Protein AF-0000000072268038 (afdb_homodimer)

Solvent-accessible surface area (backbone atoms only — not comparable to full-atom values): 24350 Å² total; per-residue (Å²): 130,78,79,64,63,62,56,54,55,53,50,46,51,49,49,48,48,49,48,49,53,49,50,52,50,50,51,54,56,66,62,45,75,73,76,74,50,75,68,49,35,64,38,84,33,97,52,86,45,36,28,51,52,56,61,57,46,37,66,38,76,88,52,93,61,96,41,70,36,80,33,44,81,38,61,42,80,45,69,61,72,48,34,34,32,42,36,16,17,39,28,92,62,46,36,61,52,49,53,52,49,59,70,68,40,91,56,75,46,47,32,39,36,43,31,18,46,9,55,41,53,72,38,25,50,50,41,8,51,54,38,37,73,60,60,11,26,20,34,28,44,61,48,26,37,25,19,47,32,28,49,43,39,38,38,15,20,75,42,17,42,68,38,83,65,30,43,39,27,27,23,31,83,82,82,65,72,57,72,80,44,56,21,58,59,45,44,52,50,51,34,37,52,50,20,52,48,44,52,48,31,53,73,54,62,27,46,61,66,58,51,36,55,10,27,63,22,55,65,63,32,27,35,49,55,50,74,68,55,30,45,73,31,43,55,28,46,81,79,127,132,77,79,65,63,64,56,54,57,52,50,47,52,50,50,49,48,50,48,49,52,49,50,51,50,49,50,54,57,67,63,44,76,73,76,76,50,75,67,46,35,66,39,84,33,97,51,84,44,34,27,50,53,57,61,58,47,36,66,37,75,89,51,92,59,96,41,70,36,81,33,44,81,38,60,42,79,46,71,61,72,45,33,34,32,44,36,17,17,41,28,90,62,44,35,60,52,49,52,51,48,60,69,69,41,91,55,74,47,49,32,40,36,42,32,19,46,10,56,42,54,71,37,26,51,51,38,7,51,52,38,37,73,60,62,11,28,19,34,27,44,60,50,27,37,26,20,48,32,26,49,42,40,38,40,16,20,75,42,16,44,68,39,83,64,29,43,39,26,27,24,31,81,82,76,68,73,56,71,79,44,56,20,58,59,44,44,52,50,51,34,38,52,51,22,53,50,45,51,49,30,53,74,53,63,27,46,62,67,58,52,35,55,9,26,65,22,55,64,64,30,28,36,49,54,49,72,68,54,30,45,73,32,43,53,30,46,80,78,126

Secondary structure (DSSP, 8-state):
-GGGSHHHHHHHHHHHHHHHHHHHHHHHHHTS--PPPTTGGGS--SSTTEEE--TTEEE-TTSSSS-EEEPPSSPEEE--TTEEEEEEEE-TTHHHHHHHHHHH-SS--SEEEEEEEEE-HHHHHHHHHHHHHHT-EEEE-TT-EEETTHHHHHTT-SSEEE-TT-EEEE--------TTS-HHHHHHHHHHHHHHHHHHHHHHT--THHHHHHHTS-TTEEEEP-HHHHHHTTSS----/-GGGSHHHHHHHHHHHHHHHHHHHHHHHHHTS--PPPTTGGGS--SSTTEEE--TTEEE-TTSSSS-EEEPPSS-EEE--TTEEEEEEEE-TTHHHHHHHHHHH-SS--SEEEEEEEEE-HHHHHHHHHHHHHHT-EEEE-TT-EEETTHHHHHTT-SSEEE-TT-EEEE--------TTS-HHHHHHHHHHHHHHHHHHHHHHT--THHHHHHHTS-TTEEEEP-HHHHHHTTSS----

Foldseek 3Di:
DPVPPVVVVVVVVVVVVVVVVVVVVVVVVVPPPPDDDPVQQVDCDPPNQKGFQDQQWFADPPDDDRDIDGFACDWDWDDDAQEIETTHEHDPCNLVVVVVVCVPDPHQHQEYEYAGSYYDQVSLLSLLCVLLVSLHAYEFEARGEQHANSLSNQLSHPAHYYDVNYWYWAAEDDPDCPVPDDPVVVVVVSVVSLVVVQVSCVVSVFASCSVVRHHVHHPRMIGIDDPVRCVVRVSHDDDD/DPPPPVVPVVVVVVVVVVVVVVVVVVVVVVPPPPDDDPVQQVDCDPPNQKGFQDQQWFADPPDDDRDIDGFACDWDWDDDAQEIETTHEHDPCNLVVVVVVCVPDPHQHQEYEYAGSYYDQVSLLSLLCVLLVSQHAYEFEARGEQHANSLSNQLSHPAHYYDVNYWYWAAEDDPDCPVPDDPVVVVVVSVVSLVVVQVSCVVSVFASCSVVRHHVHHPRMIGIDDPVRCVVRVSHDDDD

Organism: Cereibacter sphaeroides (strain ATCC 17023 / DSM 158 / JCM 6121 / CCUG 31486 / LMG 2827 / NBRC 12203 / NCIMB 8253 / ATH 2.4.1.) (NCBI:txid272943)

Structure (mmCIF, N/CA/C/O backbone):
data_AF-0000000072268038-model_v1
#
loop_
_entity.id
_entity.type
_entity.pdbx_description
1 polymer 'Periplasmic protein'
#
loop_
_atom_site.group_PDB
_atom_site.id
_atom_site.type_symbol
_atom_site.label_atom_id
_atom_site.label_alt_id
_atom_site.label_comp_id
_atom_site.label_asym_id
_atom_site.label_entity_id
_atom_site.label_seq_id
_atom_site.pdbx_PDB_ins_code
_atom_site.Cartn_x
_atom_site.Cartn_y
_atom_site.Cartn_z
_atom_site.occupancy
_atom_site.B_iso_or_equiv
_atom_site.auth_seq_id
_atom_site.auth_comp_id
_atom_site.auth_asym_id
_atom_site.auth_atom_id
_atom_site.pdbx_PDB_model_num
ATOM 1 N N . MET A 1 1 ? 67.25 16.797 3.691 1 29.88 1 MET A N 1
ATOM 2 C CA . MET A 1 1 ? 66.375 17.859 3.17 1 29.88 1 MET A CA 1
ATOM 3 C C . MET A 1 1 ? 65.25 17.281 2.332 1 29.88 1 MET A C 1
ATOM 5 O O . MET A 1 1 ? 64.5 18.016 1.73 1 29.88 1 MET A O 1
ATOM 9 N N . SER A 1 2 ? 65.312 15.922 2.109 1 36.09 2 SER A N 1
ATOM 10 C CA . SER A 1 2 ? 64.562 15.289 1.038 1 36.09 2 SER A CA 1
ATOM 11 C C . SER A 1 2 ? 63.094 15.078 1.443 1 36.09 2 SER A C 1
ATOM 13 O O . SER A 1 2 ? 62.312 14.422 0.728 1 36.09 2 SER A O 1
ATOM 15 N N . ALA A 1 3 ? 62.812 15.195 2.811 1 46.06 3 ALA A N 1
ATOM 16 C CA . ALA A 1 3 ? 61.531 14.734 3.297 1 46.06 3 ALA A CA 1
ATOM 17 C C . ALA A 1 3 ? 60.406 15.664 2.828 1 46.06 3 ALA A C 1
ATOM 19 O O . ALA A 1 3 ? 59.219 15.422 3.111 1 46.06 3 ALA A O 1
ATOM 20 N N . GLU A 1 4 ? 60.812 16.859 2.314 1 44.38 4 GLU A N 1
ATOM 21 C CA . GLU A 1 4 ? 59.812 17.922 2.299 1 44.38 4 GLU A CA 1
ATOM 22 C C . GLU A 1 4 ? 58.969 17.859 1.025 1 44.38 4 GLU A C 1
ATOM 24 O O . GLU A 1 4 ? 58.031 18.656 0.859 1 44.38 4 GLU A O 1
ATOM 29 N N . ALA A 1 5 ? 59.469 17.141 -0.033 1 53.78 5 ALA A N 1
ATOM 30 C CA . ALA A 1 5 ? 58.844 17.281 -1.341 1 53.78 5 ALA A CA 1
ATOM 31 C C . ALA A 1 5 ? 57.562 16.484 -1.422 1 53.78 5 ALA A C 1
ATOM 33 O O . ALA A 1 5 ? 56.812 16.578 -2.4 1 53.78 5 ALA A O 1
ATOM 34 N N . ALA A 1 6 ? 57.438 15.531 -0.548 1 56.22 6 ALA A N 1
ATOM 35 C CA . ALA A 1 6 ? 56.344 14.57 -0.605 1 56.22 6 ALA A CA 1
ATOM 36 C C . ALA A 1 6 ? 55 15.25 -0.289 1 56.22 6 ALA A C 1
ATOM 38 O O . ALA A 1 6 ? 54 14.938 -0.903 1 56.22 6 ALA A O 1
ATOM 39 N N . PRO A 1 7 ? 55.25 16.438 0.312 1 66 7 PRO A N 1
ATOM 40 C CA . PRO A 1 7 ? 53.969 17.031 0.771 1 66 7 PRO A CA 1
ATOM 41 C C . PRO A 1 7 ? 53.281 17.859 -0.311 1 66 7 PRO A C 1
ATOM 43 O O . PRO A 1 7 ? 52.062 17.906 -0.356 1 66 7 PRO A O 1
ATOM 46 N N . ARG A 1 8 ? 54.062 18.141 -1.344 1 63.75 8 ARG A N 1
ATOM 47 C CA . ARG A 1 8 ? 53.5 19.047 -2.338 1 63.75 8 ARG A CA 1
ATOM 48 C C . ARG A 1 8 ? 52.688 18.266 -3.375 1 63.75 8 ARG A C 1
ATOM 50 O O . ARG A 1 8 ? 51.625 18.719 -3.791 1 63.75 8 ARG A O 1
ATOM 57 N N . ARG A 1 9 ? 53.156 17.094 -3.693 1 65.62 9 ARG A N 1
ATOM 58 C CA . ARG A 1 9 ? 52.469 16.297 -4.703 1 65.62 9 ARG A CA 1
ATOM 59 C C . ARG A 1 9 ? 51.156 15.742 -4.16 1 65.62 9 ARG A C 1
ATOM 61 O O . ARG A 1 9 ? 50.125 15.703 -4.875 1 65.62 9 ARG A O 1
ATOM 68 N N . ALA A 1 10 ? 51.281 15.453 -2.896 1 72.25 10 ALA A N 1
ATOM 69 C CA . ALA A 1 10 ? 50.062 14.945 -2.252 1 72.25 10 ALA A CA 1
ATOM 70 C C . ALA A 1 10 ? 49.031 16.047 -2.109 1 72.25 10 ALA A C 1
ATOM 72 O O . ALA A 1 10 ? 47.844 15.812 -2.332 1 72.25 10 ALA A O 1
ATOM 73 N N . ILE A 1 11 ? 49.562 17.25 -1.889 1 71 11 ILE A N 1
ATOM 74 C CA . ILE A 1 11 ? 48.719 18.422 -1.748 1 71 11 ILE A CA 1
ATOM 75 C C . ILE A 1 11 ? 48.094 18.766 -3.1 1 71 11 ILE A C 1
ATOM 77 O O . ILE A 1 11 ? 46.875 19.016 -3.189 1 71 11 ILE A O 1
ATOM 81 N N . TRP A 1 12 ? 48.844 18.562 -4.18 1 78.88 12 TRP A N 1
ATOM 82 C CA . TRP A 1 12 ? 48.375 18.859 -5.523 1 78.88 12 TRP A CA 1
ATOM 83 C C . TRP A 1 12 ? 47.375 17.797 -5.98 1 78.88 12 TRP A C 1
ATOM 85 O O . TRP A 1 12 ? 46.344 18.125 -6.598 1 78.88 12 TRP A O 1
ATOM 95 N N . ALA A 1 13 ? 47.656 16.531 -5.578 1 74.88 13 ALA A N 1
ATOM 96 C CA . ALA A 1 13 ? 46.75 15.445 -5.914 1 74.88 13 ALA A CA 1
ATOM 97 C C . ALA A 1 13 ? 45.406 15.625 -5.199 1 74.88 13 ALA A C 1
ATOM 99 O O . ALA A 1 13 ? 44.344 15.445 -5.801 1 74.88 13 ALA A O 1
ATOM 100 N N . MET A 1 14 ? 45.562 16.125 -3.982 1 75 14 MET A N 1
ATOM 101 C CA . MET A 1 14 ? 44.375 16.391 -3.207 1 75 14 MET A CA 1
ATOM 102 C C . MET A 1 14 ? 43.594 17.578 -3.785 1 75 14 MET A C 1
ATOM 104 O O . MET A 1 14 ? 42.375 17.531 -3.883 1 75 14 MET A O 1
ATOM 108 N N . LEU A 1 15 ? 44.344 18.562 -4.254 1 75.56 15 LEU A N 1
ATOM 109 C CA . LEU A 1 15 ? 43.719 19.766 -4.836 1 75.56 15 LEU A CA 1
ATOM 110 C C . LEU A 1 15 ? 43.094 19.453 -6.18 1 75.56 15 LEU A C 1
ATOM 112 O O . LEU A 1 15 ? 41.969 19.906 -6.465 1 75.56 15 LEU A O 1
ATOM 116 N N . ILE A 1 16 ? 43.781 18.578 -6.887 1 77.81 16 ILE A N 1
ATOM 117 C CA . ILE A 1 16 ? 43.219 18.172 -8.172 1 77.81 16 ILE A CA 1
ATOM 118 C C . ILE A 1 16 ? 41.969 17.328 -7.965 1 77.81 16 ILE A C 1
ATOM 120 O O . ILE A 1 16 ? 40.969 17.5 -8.656 1 77.81 16 ILE A O 1
ATOM 124 N N . LEU A 1 17 ? 42.031 16.469 -6.961 1 74.56 17 LEU A N 1
ATOM 125 C CA . LEU A 1 17 ? 40.875 15.648 -6.633 1 74.56 17 LEU A CA 1
ATOM 126 C C . LEU A 1 17 ? 39.719 16.516 -6.164 1 74.56 17 LEU A C 1
ATOM 128 O O . LEU A 1 17 ? 38.562 16.297 -6.574 1 74.56 17 LEU A O 1
ATOM 132 N N . GLN A 1 18 ? 40.062 17.516 -5.371 1 70.94 18 GLN A N 1
ATOM 133 C CA . GLN A 1 18 ? 39.031 18.422 -4.867 1 70.94 18 GLN A CA 1
ATOM 134 C C . GLN A 1 18 ? 38.438 19.266 -5.992 1 70.94 18 GLN A C 1
ATOM 136 O O . GLN A 1 18 ? 37.219 19.453 -6.051 1 70.94 18 GLN A O 1
ATOM 141 N N . VAL A 1 19 ? 39.344 19.625 -6.883 1 77.5 19 VAL A N 1
ATOM 142 C CA . VAL A 1 19 ? 38.875 20.406 -8.031 1 77.5 19 VAL A CA 1
ATOM 143 C C . VAL A 1 19 ? 38.062 19.516 -8.969 1 77.5 19 VAL A C 1
ATOM 145 O O . VAL A 1 19 ? 37.031 19.938 -9.5 1 77.5 19 VAL A O 1
ATOM 148 N N . GLY A 1 20 ? 38.531 18.297 -9.094 1 74.56 20 GLY A N 1
ATOM 149 C CA . GLY A 1 20 ? 37.75 17.328 -9.875 1 74.56 20 GLY A CA 1
ATOM 150 C C . GLY A 1 20 ? 36.406 17.031 -9.297 1 74.56 20 GLY A C 1
ATOM 151 O O . GLY A 1 20 ? 35.406 16.984 -10.031 1 74.56 20 GLY A O 1
ATOM 152 N N . ILE A 1 21 ? 36.312 16.797 -8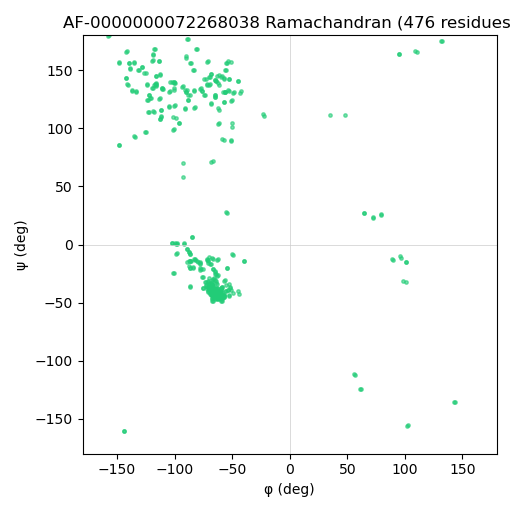.016 1 72.5 21 ILE A N 1
ATOM 153 C CA . ILE A 1 21 ? 35.062 16.562 -7.324 1 72.5 21 ILE A CA 1
ATOM 154 C C . ILE A 1 21 ? 34.156 17.797 -7.445 1 72.5 21 ILE A C 1
ATOM 156 O O . ILE A 1 21 ? 32.969 17.672 -7.723 1 72.5 21 ILE A O 1
ATOM 160 N N . GLY A 1 22 ? 34.781 18.938 -7.293 1 71.44 22 GLY A N 1
ATOM 161 C CA . GLY A 1 22 ? 34.062 20.172 -7.473 1 71.44 22 GLY A CA 1
ATOM 162 C C . GLY A 1 22 ? 33.469 20.328 -8.867 1 71.44 22 GLY A C 1
ATOM 163 O O . GLY A 1 22 ? 32.312 20.703 -9.023 1 71.44 22 GLY A O 1
ATOM 164 N N . ALA A 1 23 ? 34.312 20 -9.805 1 75.31 23 ALA A N 1
ATOM 165 C CA . ALA A 1 23 ? 33.875 20.078 -11.195 1 75.31 23 ALA A CA 1
ATOM 166 C C . ALA A 1 23 ? 32.75 19.062 -11.484 1 75.31 23 ALA A C 1
ATOM 168 O O . ALA A 1 23 ? 31.781 19.375 -12.18 1 75.31 23 ALA A O 1
ATOM 169 N N . ALA A 1 24 ? 32.812 17.906 -10.938 1 68.75 24 ALA A N 1
ATOM 170 C CA . ALA A 1 24 ? 31.797 16.875 -11.102 1 68.75 24 ALA A CA 1
ATOM 171 C C . ALA A 1 24 ? 30.5 17.297 -10.438 1 68.75 24 ALA A C 1
ATOM 173 O O . ALA A 1 24 ? 29.406 17.109 -11 1 68.75 24 ALA A O 1
ATOM 174 N N . LEU A 1 25 ? 30.531 17.906 -9.328 1 63.03 25 LEU A N 1
ATOM 175 C CA . LEU A 1 25 ? 29.359 18.375 -8.609 1 63.03 25 LEU A CA 1
ATOM 176 C C . LEU A 1 25 ? 28.688 19.531 -9.359 1 63.03 25 LEU A C 1
ATOM 178 O O . LEU A 1 25 ? 27.469 19.594 -9.453 1 63.03 25 LEU A O 1
ATOM 182 N N . ILE A 1 26 ? 29.484 20.375 -9.805 1 63.34 26 ILE A N 1
ATOM 183 C CA . ILE A 1 26 ? 28.984 21.484 -10.609 1 63.34 26 ILE A CA 1
ATOM 184 C C . ILE A 1 26 ? 28.328 20.953 -11.883 1 63.34 26 ILE A C 1
ATOM 186 O O . ILE A 1 26 ? 27.25 21.391 -12.273 1 63.34 26 ILE A O 1
ATOM 190 N N . GLY A 1 27 ? 28.938 20.047 -12.516 1 61.19 27 GLY A N 1
ATOM 191 C CA . GLY A 1 27 ? 28.344 19.391 -13.672 1 61.19 27 GLY A CA 1
ATOM 192 C C . GLY A 1 27 ? 27.016 18.719 -13.359 1 61.19 27 GLY A C 1
ATOM 193 O O . GLY A 1 27 ? 26.062 18.828 -14.133 1 61.19 27 GLY A O 1
ATOM 194 N N . MET A 1 28 ? 26.938 18.031 -12.273 1 59.44 28 MET A N 1
ATOM 195 C CA . MET A 1 28 ? 25.703 17.375 -11.82 1 59.44 28 MET A CA 1
ATOM 196 C C . MET A 1 28 ? 24.625 18.422 -11.523 1 59.44 28 MET A C 1
ATOM 198 O O . MET A 1 28 ? 23.453 18.203 -11.828 1 59.44 28 MET A O 1
ATOM 202 N N . ASP A 1 29 ? 25.031 19.438 -10.859 1 54.94 29 ASP A N 1
ATOM 203 C CA . ASP A 1 29 ? 24.125 20.547 -10.578 1 54.94 29 ASP A CA 1
ATOM 204 C C . ASP A 1 29 ? 23.625 21.188 -11.867 1 54.94 29 ASP A C 1
ATOM 206 O O . ASP A 1 29 ? 22.438 21.547 -11.969 1 54.94 29 ASP A O 1
ATOM 210 N N . LEU A 1 30 ? 24.5 21.438 -12.758 1 55.09 30 LEU A N 1
ATOM 211 C CA . LEU A 1 30 ? 24.141 22.047 -14.031 1 55.09 30 LEU A CA 1
ATOM 212 C C . LEU A 1 30 ? 23.266 21.125 -14.859 1 55.09 30 LEU A C 1
ATOM 214 O O . LEU A 1 30 ? 22.469 21.594 -15.688 1 55.09 30 LEU A O 1
ATOM 218 N N . ALA A 1 31 ? 23.438 19.906 -14.656 1 49.25 31 ALA A N 1
ATOM 219 C CA . ALA A 1 31 ? 22.625 18.938 -15.383 1 49.25 31 ALA A CA 1
ATOM 220 C C . ALA A 1 31 ? 21.281 18.75 -14.695 1 49.25 31 ALA A C 1
ATOM 222 O O . ALA A 1 31 ? 20.406 18.031 -15.211 1 49.25 31 ALA A O 1
ATOM 223 N N . ARG A 1 32 ? 21.094 19.203 -13.531 1 44.53 32 ARG A N 1
ATOM 224 C CA . ARG A 1 32 ? 19.781 19.172 -12.898 1 44.53 32 ARG A CA 1
ATOM 225 C C . ARG A 1 32 ? 18.766 20 -13.688 1 44.53 32 ARG A C 1
ATOM 227 O O . ARG A 1 32 ? 19.016 21.156 -14.023 1 44.53 32 ARG A O 1
ATOM 234 N N . PRO A 1 33 ? 17.766 19.375 -14.227 1 42.91 33 PRO A N 1
ATOM 235 C CA . PRO A 1 33 ? 16.781 20.219 -14.922 1 42.91 33 PRO A CA 1
ATOM 236 C C . PRO A 1 33 ? 16.266 21.359 -14.055 1 42.91 33 PRO A C 1
ATOM 238 O O . PRO A 1 33 ? 16.234 21.25 -12.828 1 42.91 33 PRO A O 1
ATOM 241 N N . ALA A 1 34 ? 16.219 22.594 -14.547 1 43.09 34 ALA A N 1
ATOM 242 C CA . ALA A 1 34 ? 15.625 23.766 -13.898 1 43.09 34 ALA A CA 1
ATOM 243 C C . ALA A 1 34 ? 14.289 23.406 -13.25 1 43.09 34 ALA A C 1
ATOM 245 O O . ALA A 1 34 ? 13.523 22.609 -13.781 1 43.09 34 ALA A O 1
ATOM 246 N N . PRO A 1 35 ? 14.195 23.859 -12 1 39 35 PRO A N 1
ATOM 247 C CA . PRO A 1 35 ? 12.891 23.625 -11.383 1 3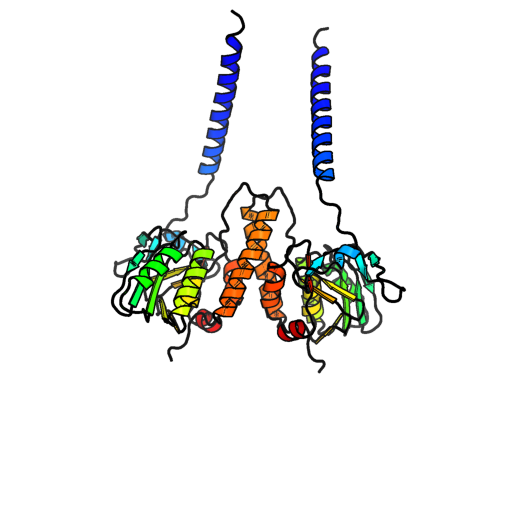9 35 PRO A CA 1
ATOM 248 C C . PRO A 1 35 ? 11.727 24.094 -12.25 1 39 35 PRO A C 1
ATOM 250 O O . PRO A 1 35 ? 11.867 25.078 -12.984 1 39 35 PRO A O 1
ATOM 253 N N . PRO A 1 36 ? 10.852 23.297 -12.57 1 38.12 36 PRO A N 1
ATOM 254 C CA . PRO A 1 36 ? 9.758 23.844 -13.391 1 38.12 36 PRO A CA 1
ATOM 255 C C . PRO A 1 36 ? 9.195 25.141 -12.836 1 38.12 36 PRO A C 1
ATOM 257 O O . PRO A 1 36 ? 9.219 25.375 -11.625 1 38.12 36 PRO A O 1
ATOM 260 N N . SER A 1 37 ? 9.07 26.109 -13.711 1 36.34 37 SER A N 1
ATOM 261 C CA . SER A 1 37 ? 8.422 27.375 -13.391 1 36.34 37 SER A CA 1
ATOM 262 C C . SER A 1 37 ? 7.023 27.156 -12.82 1 36.34 37 SER A C 1
ATOM 264 O O . SER A 1 37 ? 6.422 26.094 -13.039 1 36.34 37 SER A O 1
ATOM 266 N N . PRO A 1 38 ? 6.543 28.203 -12.07 1 34.06 38 PRO A N 1
ATOM 267 C CA . PRO A 1 38 ? 5.172 28.109 -11.57 1 34.06 38 PRO A CA 1
ATOM 268 C C . PRO A 1 38 ? 4.164 27.766 -12.664 1 34.06 38 PRO A C 1
ATOM 270 O O . PRO A 1 38 ? 3.129 27.156 -12.383 1 34.06 38 PRO A O 1
ATOM 273 N N . ALA A 1 39 ? 4.402 28.391 -13.875 1 40.31 39 ALA A N 1
ATOM 274 C CA . ALA A 1 39 ? 3.525 28.078 -15 1 40.31 39 ALA A CA 1
ATOM 275 C C . ALA A 1 39 ? 3.498 26.562 -15.258 1 40.31 39 ALA A C 1
ATOM 277 O O . ALA A 1 39 ? 2.516 26.047 -15.781 1 40.31 39 ALA A O 1
ATOM 278 N N . ASP A 1 40 ? 4.617 26.047 -15.016 1 40.06 40 ASP A N 1
ATOM 279 C CA . ASP A 1 40 ? 4.766 24.625 -15.266 1 40.06 40 ASP A CA 1
ATOM 280 C C . ASP A 1 40 ? 3.965 23.797 -14.258 1 40.06 40 ASP A C 1
ATOM 282 O O . ASP A 1 40 ? 3.674 22.625 -14.492 1 40.06 40 ASP A O 1
ATOM 286 N N . LEU A 1 41 ? 3.82 24.344 -13.156 1 39.78 41 LEU A N 1
ATOM 287 C CA . LEU A 1 41 ? 2.988 23.734 -12.133 1 39.78 41 LEU A CA 1
ATOM 288 C C . LEU A 1 41 ? 1.566 23.516 -12.641 1 39.78 41 LEU A C 1
ATOM 290 O O . LEU A 1 41 ? 0.821 22.703 -12.086 1 39.78 41 LEU A O 1
ATOM 294 N N . PHE A 1 42 ? 1.238 24.5 -13.539 1 35.56 42 PHE A N 1
ATOM 295 C CA . PHE A 1 42 ? -0.104 24.5 -14.109 1 35.56 42 PHE A CA 1
ATOM 296 C C . PHE A 1 42 ? -0.09 23.938 -15.523 1 35.56 42 PHE A C 1
ATOM 298 O O . PHE A 1 42 ? -1.008 24.188 -16.312 1 35.56 42 PHE A O 1
ATOM 305 N N . ALA A 1 43 ? 1.062 23.547 -15.938 1 38.94 43 ALA A N 1
ATOM 306 C CA . ALA A 1 43 ? 0.97 23 -17.297 1 38.94 43 ALA A CA 1
ATOM 307 C C . ALA A 1 43 ? 0.053 21.781 -17.328 1 38.94 43 ALA A C 1
ATOM 309 O O . ALA A 1 43 ? -0.01 21.016 -16.359 1 38.94 43 ALA A O 1
ATOM 310 N N . PRO A 1 44 ? -0.767 21.656 -18.281 1 35.47 44 PRO A N 1
ATOM 311 C CA . PRO A 1 44 ? -1.689 20.531 -18.438 1 35.47 44 PRO A CA 1
ATOM 312 C C . PRO A 1 44 ? -0.991 19.172 -18.328 1 35.47 44 PRO A C 1
ATOM 314 O O . PRO A 1 44 ? 0.018 18.938 -19 1 35.47 44 PRO A O 1
ATOM 317 N N . ALA A 1 45 ? -0.878 18.625 -17.125 1 45.22 45 ALA A N 1
ATOM 318 C CA . ALA A 1 45 ? -0.422 17.25 -16.969 1 45.22 45 ALA A CA 1
ATOM 319 C C . ALA A 1 45 ? -1.103 16.328 -17.969 1 45.22 45 ALA A C 1
ATOM 321 O O . ALA A 1 45 ? -2.191 16.641 -18.469 1 45.22 45 ALA A O 1
ATOM 322 N N . SER A 1 46 ? -0.48 15.352 -18.578 1 49.72 46 SER A N 1
ATOM 323 C CA . SER A 1 46 ? -1.061 14.312 -19.438 1 49.72 46 SER A CA 1
ATOM 324 C C . SER A 1 46 ? -2.338 13.75 -18.828 1 49.72 46 SER A C 1
ATOM 326 O O . SER A 1 46 ? -3.289 13.43 -19.531 1 49.72 46 SER A O 1
ATOM 328 N N . VAL A 1 47 ? -2.223 13.516 -17.391 1 60.78 47 VAL A N 1
ATOM 329 C CA . VAL A 1 47 ? -3.453 13.148 -16.703 1 60.78 47 VAL A CA 1
ATOM 330 C C . VAL A 1 47 ? -4.059 14.375 -16.016 1 60.78 47 VAL A C 1
ATOM 332 O O . VAL A 1 47 ? -3.398 15.031 -15.219 1 60.78 47 VAL A O 1
ATOM 335 N N . PRO A 1 48 ? -5.176 14.898 -16.516 1 70.25 48 PRO A N 1
ATOM 336 C CA . PRO A 1 48 ? -5.758 16.172 -16.078 1 70.25 48 PRO A CA 1
ATOM 337 C C . PRO A 1 48 ? -5.672 16.375 -14.57 1 70.25 48 PRO A C 1
ATOM 339 O O . PRO A 1 48 ? -5.617 17.516 -14.109 1 70.25 48 PRO A O 1
ATOM 342 N N . GLN A 1 49 ? -5.367 15.242 -13.914 1 86.06 49 GLN A N 1
ATOM 343 C CA . GLN A 1 49 ? -5.387 15.375 -12.461 1 86.06 49 GLN A CA 1
ATOM 344 C C . GLN A 1 49 ? -3.984 15.594 -11.906 1 86.06 49 GLN A C 1
ATOM 346 O O . GLN A 1 49 ? -3.818 15.883 -10.719 1 86.06 49 GLN A O 1
ATOM 351 N N . MET A 1 50 ? -3.027 15.648 -12.742 1 90.5 50 MET A N 1
ATOM 352 C CA . MET A 1 50 ? -1.652 15.766 -12.258 1 90.5 50 MET A CA 1
ATOM 353 C C . MET A 1 50 ? -1.173 17.219 -12.336 1 90.5 50 MET A C 1
ATOM 355 O O . MET A 1 50 ? -1.471 17.922 -13.305 1 90.5 50 MET A O 1
ATOM 359 N N . ARG A 1 51 ? -0.444 17.641 -11.289 1 91.25 51 ARG A N 1
ATOM 360 C CA . ARG A 1 51 ? 0.174 18.953 -11.195 1 91.25 51 ARG A CA 1
ATOM 361 C C . ARG A 1 51 ? 1.578 18.859 -10.609 1 91.25 51 ARG A C 1
ATOM 363 O O . ARG A 1 51 ? 1.912 17.891 -9.938 1 91.25 51 ARG A O 1
ATOM 370 N N . PRO A 1 52 ? 2.389 19.797 -11.008 1 92 52 PRO A N 1
ATOM 371 C CA . PRO A 1 52 ? 3.668 19.828 -10.297 1 92 52 PRO A CA 1
ATOM 372 C C . PRO A 1 52 ? 3.506 20.031 -8.789 1 92 52 PRO A C 1
ATOM 374 O O . PRO A 1 52 ? 2.625 20.781 -8.359 1 92 52 PRO A O 1
ATOM 377 N N . TYR A 1 53 ? 4.375 19.406 -8.031 1 94.5 53 TYR A N 1
ATOM 378 C CA . TYR A 1 53 ? 4.34 19.531 -6.578 1 94.5 53 TYR A CA 1
ATOM 379 C C . TYR A 1 53 ? 5.395 20.516 -6.09 1 94.5 53 TYR A C 1
ATOM 381 O O . TYR A 1 53 ? 6.59 20.328 -6.32 1 94.5 53 TYR A O 1
ATOM 389 N N . ARG A 1 54 ? 4.914 21.562 -5.438 1 92.69 54 ARG A N 1
ATOM 390 C CA . ARG A 1 54 ? 5.762 22.594 -4.848 1 92.69 54 ARG A CA 1
ATOM 391 C C . ARG A 1 54 ? 5.453 22.766 -3.367 1 92.69 54 ARG A C 1
ATOM 393 O O . ARG A 1 54 ? 4.578 23.562 -3 1 92.69 54 ARG A O 1
ATOM 400 N N . PRO A 1 55 ? 6.238 22.125 -2.566 1 93.88 55 PRO A N 1
ATOM 401 C CA . PRO A 1 55 ? 5.875 22.109 -1.147 1 93.88 55 PRO A CA 1
ATOM 402 C C . PRO A 1 55 ? 6.094 23.453 -0.465 1 93.88 55 PRO A C 1
ATOM 404 O O . PRO A 1 55 ? 5.543 23.703 0.611 1 93.88 55 PRO A O 1
ATOM 407 N N . ASP A 1 56 ? 6.797 24.375 -1.119 1 94.88 56 ASP A N 1
ATOM 408 C CA . ASP A 1 56 ? 7.191 25.609 -0.454 1 94.88 56 ASP A CA 1
ATOM 409 C C . ASP A 1 56 ? 6.234 26.75 -0.805 1 94.88 56 ASP A C 1
ATOM 411 O O . ASP A 1 56 ? 6.391 27.875 -0.317 1 94.88 56 ASP A O 1
ATOM 415 N N . LEU A 1 57 ? 5.238 26.406 -1.626 1 91.06 57 LEU A N 1
ATOM 416 C CA . LEU A 1 57 ? 4.32 27.453 -2.066 1 91.06 57 LEU A CA 1
ATOM 417 C C . LEU A 1 57 ? 2.873 27.031 -1.826 1 91.06 57 LEU A C 1
ATOM 419 O O . LEU A 1 57 ? 2.559 25.844 -1.804 1 91.06 57 LEU A O 1
ATOM 423 N N . ARG A 1 58 ? 2.016 28.016 -1.64 1 87.56 58 ARG A N 1
ATOM 424 C CA . ARG A 1 58 ? 0.569 27.844 -1.553 1 87.56 58 ARG A CA 1
ATOM 425 C C . ARG A 1 58 ? -0.165 28.953 -2.291 1 87.56 58 ARG A C 1
ATOM 427 O O . ARG A 1 58 ? 0.379 30.047 -2.477 1 87.56 58 ARG A O 1
ATOM 434 N N . PRO A 1 59 ? -1.4 28.641 -2.684 1 82.88 59 PRO A N 1
ATOM 435 C CA . PRO A 1 59 ? -2.172 29.703 -3.342 1 82.88 59 PRO A CA 1
ATOM 436 C C . PRO A 1 59 ? -2.455 30.891 -2.42 1 82.88 59 PRO A C 1
ATOM 438 O O . PRO A 1 59 ? -2.568 30.719 -1.203 1 82.88 59 PRO A O 1
ATOM 441 N N . ALA A 1 60 ? -2.387 32.094 -2.951 1 76.62 60 ALA A N 1
ATOM 442 C CA . ALA A 1 60 ? -2.771 33.281 -2.238 1 76.62 60 ALA A CA 1
ATOM 443 C C . ALA A 1 60 ? -4.164 33.75 -2.654 1 76.62 60 ALA A C 1
ATOM 445 O O . ALA A 1 60 ? -4.332 34.375 -3.717 1 76.62 60 ALA A O 1
ATOM 446 N N . PRO A 1 61 ? -5.195 33.375 -1.771 1 64.75 61 PRO A N 1
ATOM 447 C CA . PRO A 1 61 ? -6.543 33.812 -2.156 1 64.75 61 PRO A CA 1
ATOM 448 C C . PRO A 1 61 ? -6.684 35.344 -2.229 1 64.75 61 PRO A C 1
ATOM 450 O O . PRO A 1 61 ? -6.062 36.062 -1.441 1 64.75 61 PRO A O 1
ATOM 453 N N . GLY A 1 62 ? -7.551 35.906 -3.223 1 58.44 62 GLY A N 1
ATOM 454 C CA . GLY A 1 62 ? -7.949 37.281 -3.311 1 58.44 62 GLY A CA 1
ATOM 455 C C . GLY A 1 62 ? -7.145 38.094 -4.32 1 58.44 62 GLY A C 1
ATOM 456 O O . GLY A 1 62 ? -7.438 39.25 -4.582 1 58.44 62 GLY A O 1
ATOM 457 N N . THR A 1 63 ? -5.891 37.688 -4.469 1 49.88 63 THR A N 1
ATOM 458 C CA . THR A 1 63 ? -5.133 38.531 -5.395 1 49.88 63 THR A CA 1
ATOM 459 C C . THR A 1 63 ? -5.5 38.188 -6.84 1 49.88 63 THR A C 1
ATOM 461 O O . THR A 1 63 ? -5.973 37.094 -7.133 1 49.88 63 THR A O 1
ATOM 464 N N . ASP A 1 64 ? -5.723 39.312 -7.566 1 49.16 64 ASP A N 1
ATOM 465 C CA . ASP A 1 64 ? -5.859 39.219 -9.016 1 49.16 64 ASP A CA 1
ATOM 466 C C . ASP A 1 64 ? -4.715 38.438 -9.633 1 49.16 64 ASP A C 1
ATOM 468 O O . ASP A 1 64 ? -3.543 38.75 -9.414 1 49.16 64 ASP A O 1
ATOM 472 N N . GLY A 1 65 ? -4.863 37.188 -10.07 1 53.41 65 GLY A N 1
ATOM 473 C CA . GLY A 1 65 ? -3.939 36.281 -10.75 1 53.41 65 GLY A CA 1
ATOM 474 C C . GLY A 1 65 ? -3.467 35.125 -9.875 1 53.41 65 GLY A C 1
ATOM 475 O O . GLY A 1 65 ? -3.818 35.062 -8.695 1 53.41 65 GLY A O 1
ATOM 476 N N . PRO A 1 66 ? -2.908 34.219 -10.5 1 59.81 66 PRO A N 1
ATOM 477 C CA . PRO A 1 66 ? -2.381 33.062 -9.773 1 59.81 66 PRO A CA 1
ATOM 478 C C . PRO A 1 66 ? -1.19 33.406 -8.883 1 59.81 66 PRO A C 1
ATOM 480 O O . PRO A 1 66 ? -0.05 33.438 -9.352 1 59.81 66 PRO A O 1
ATOM 483 N N . GLN A 1 67 ? -1.464 34.125 -7.805 1 76.44 67 GLN A N 1
ATOM 484 C CA . GLN A 1 67 ? -0.359 34.469 -6.914 1 76.44 67 GLN A CA 1
ATOM 485 C C . GLN A 1 67 ? -0.148 33.406 -5.859 1 76.44 67 GLN A C 1
ATOM 487 O O . GLN A 1 67 ? -1.105 32.75 -5.41 1 76.44 67 GLN A O 1
ATOM 492 N N . MET A 1 68 ? 1.087 33.062 -5.715 1 87.19 68 MET A N 1
ATOM 493 C CA . MET A 1 68 ? 1.503 32.094 -4.703 1 87.19 68 MET A CA 1
ATOM 494 C C . MET A 1 68 ? 2.166 32.781 -3.521 1 87.19 68 MET A C 1
ATOM 496 O O . MET A 1 68 ? 2.748 33.875 -3.676 1 87.19 68 MET A O 1
ATOM 500 N N . ARG A 1 69 ? 1.892 32.344 -2.35 1 89.38 69 ARG A N 1
ATOM 501 C CA . ARG A 1 69 ? 2.578 32.781 -1.14 1 89.38 69 ARG A CA 1
ATOM 502 C C . ARG A 1 69 ? 3.391 31.656 -0.527 1 89.38 69 ARG A C 1
ATOM 504 O O . ARG A 1 69 ? 3.133 30.484 -0.804 1 89.38 69 ARG A O 1
ATOM 511 N N . PRO A 1 70 ? 4.383 32.031 0.27 1 94.19 70 PRO A N 1
ATOM 512 C CA . PRO A 1 70 ? 5.219 30.984 0.86 1 94.19 70 PRO A CA 1
ATOM 513 C C . PRO A 1 70 ? 4.449 30.094 1.824 1 94.19 70 PRO A C 1
ATOM 515 O O . PRO A 1 70 ? 3.562 30.562 2.541 1 94.19 70 PRO A O 1
ATOM 518 N N . MET A 1 71 ? 4.734 28.844 1.796 1 97.38 71 MET A N 1
ATOM 519 C CA . MET A 1 71 ? 4.277 27.875 2.789 1 97.38 71 MET A CA 1
ATOM 520 C C . MET A 1 71 ? 5.254 27.797 3.955 1 97.38 71 MET A C 1
ATOM 522 O O . MET A 1 71 ? 6.441 27.531 3.758 1 97.38 71 MET A O 1
ATOM 526 N N . PRO A 1 72 ? 4.781 28.016 5.172 1 98 72 PRO A N 1
ATOM 527 C CA . PRO A 1 72 ? 5.699 27.891 6.309 1 98 72 PRO A CA 1
ATOM 528 C C . PRO A 1 72 ? 6.391 26.531 6.367 1 98 72 PRO A C 1
ATOM 530 O O . PRO A 1 72 ? 5.801 25.516 5.992 1 98 72 PRO A O 1
ATOM 533 N N . ALA A 1 73 ? 7.617 26.531 6.922 1 97.69 73 ALA A N 1
ATOM 534 C CA . ALA A 1 73 ? 8.453 25.344 6.906 1 97.69 73 ALA A CA 1
ATOM 535 C C . ALA A 1 73 ? 8.008 24.344 7.969 1 97.69 73 ALA A C 1
ATOM 537 O O . ALA A 1 73 ? 8.469 23.188 7.984 1 97.69 73 ALA A O 1
ATOM 538 N N . ARG A 1 74 ? 7.215 24.828 8.859 1 98.31 74 ARG A N 1
ATOM 539 C CA . ARG A 1 74 ? 6.551 23.969 9.836 1 98.31 74 ARG A CA 1
ATOM 540 C C . ARG A 1 74 ? 5.129 24.453 10.117 1 98.31 74 ARG A C 1
ATOM 542 O O . ARG A 1 74 ? 4.77 25.562 9.758 1 98.31 74 ARG A O 1
ATOM 549 N N . LEU A 1 75 ? 4.332 23.609 10.758 1 98.81 75 LEU A N 1
ATOM 550 C CA . LEU A 1 75 ? 2.941 23.969 11.008 1 98.81 75 LEU A CA 1
ATOM 551 C C . LEU A 1 75 ? 2.855 25.172 11.945 1 98.81 75 LEU A C 1
ATOM 553 O O . LEU A 1 75 ? 3.506 25.188 12.992 1 98.81 75 LEU A O 1
ATOM 557 N N . GLU A 1 76 ? 2.123 26.141 11.539 1 98.62 76 GLU A N 1
ATOM 558 C CA . GLU A 1 76 ? 1.693 27.25 12.383 1 98.62 76 GLU A CA 1
ATOM 559 C C . GLU A 1 76 ? 0.254 27.062 12.852 1 98.62 76 GLU A C 1
ATOM 561 O O . GLU A 1 76 ? -0.618 26.688 12.062 1 98.62 76 GLU A O 1
ATOM 566 N N . PHE A 1 77 ? 0.107 27.281 14.109 1 97.88 77 PHE A N 1
ATOM 567 C CA . PHE A 1 77 ? -1.207 27.062 14.703 1 97.88 77 PHE A CA 1
ATOM 568 C C . PHE A 1 77 ? -1.905 28.406 14.953 1 97.88 77 PHE A C 1
ATOM 570 O O . PHE A 1 77 ? -1.281 29.359 15.414 1 97.88 77 PHE A O 1
ATOM 577 N N . GLY A 1 78 ? -3.15 28.438 14.523 1 96.19 78 GLY A N 1
ATOM 578 C CA . GLY A 1 78 ? -3.982 29.609 14.758 1 96.19 78 GLY A CA 1
ATOM 579 C C . GLY A 1 78 ? -5.434 29.266 15.023 1 96.19 78 GLY A C 1
ATOM 580 O O . GLY A 1 78 ? -5.746 28.141 15.438 1 96.19 78 GLY A O 1
ATOM 581 N N . GLY A 1 79 ? -6.285 30.219 14.852 1 93 79 GLY A N 1
ATOM 582 C CA . GLY A 1 79 ? -7.711 30.031 15.086 1 93 79 GLY A CA 1
ATOM 583 C C . GLY A 1 79 ? -8.141 30.469 16.484 1 93 79 GLY A C 1
ATOM 584 O O . GLY A 1 79 ? -7.309 30.812 17.312 1 93 79 GLY A O 1
ATOM 585 N N . GLU A 1 80 ? -9.492 30.641 16.641 1 89.25 80 GLU A N 1
ATOM 586 C CA . GLU A 1 80 ? -10.094 31.078 17.906 1 89.25 80 GLU A CA 1
ATOM 587 C C . GLU A 1 80 ? -11.266 30.172 18.297 1 89.25 80 GLU A C 1
ATOM 589 O O . GLU A 1 80 ? -11.875 29.531 17.438 1 89.25 80 GLU A O 1
ATOM 594 N N . GLY A 1 81 ? -11.453 30.078 19.578 1 91.06 81 GLY A N 1
ATOM 595 C CA . GLY A 1 81 ? -12.594 29.328 20.078 1 91.06 81 GLY A CA 1
ATOM 596 C C . GLY A 1 81 ? -12.562 27.859 19.672 1 91.06 81 GLY A C 1
ATOM 597 O O . GLY A 1 81 ? -11.547 27.188 19.859 1 91.06 81 GLY A O 1
ATOM 598 N N . ALA A 1 82 ? -13.625 27.453 19.031 1 95 82 ALA A N 1
ATOM 599 C CA . ALA A 1 82 ? -13.789 26.047 18.719 1 95 82 ALA A CA 1
ATOM 600 C C . ALA A 1 82 ? -13.078 25.672 17.422 1 95 82 ALA A C 1
ATOM 602 O O . ALA A 1 82 ? -13.156 24.531 16.969 1 95 82 ALA A O 1
ATOM 603 N N . ARG A 1 83 ? -12.352 26.641 16.906 1 96.69 83 ARG A N 1
ATOM 604 C CA . ARG A 1 83 ? -11.664 26.406 15.641 1 96.69 83 ARG A CA 1
ATOM 605 C C . ARG A 1 83 ? -10.156 26.531 15.797 1 96.69 83 ARG A C 1
ATOM 607 O O . ARG A 1 83 ? -9.672 27.438 16.469 1 96.69 83 ARG A O 1
ATOM 614 N N . VAL A 1 84 ? -9.453 25.609 15.242 1 97.81 84 VAL A N 1
ATOM 615 C CA . VAL A 1 84 ? -8 25.656 15.164 1 97.81 84 VAL A CA 1
ATOM 616 C C . VAL A 1 84 ? -7.555 25.531 13.711 1 97.81 84 VAL A C 1
ATOM 618 O O . VAL A 1 84 ? -8.125 24.75 12.945 1 97.81 84 VAL A O 1
ATOM 621 N N . THR A 1 85 ? -6.574 26.328 13.336 1 98.31 85 THR A N 1
ATOM 622 C CA . THR A 1 85 ? -6.031 26.25 11.984 1 98.31 85 THR A CA 1
ATOM 623 C C . THR A 1 85 ? -4.613 25.688 12 1 98.31 85 THR A C 1
ATOM 625 O O . THR A 1 85 ? -3.816 26.016 12.883 1 98.31 85 THR A O 1
ATOM 628 N N . LEU A 1 86 ? -4.328 24.797 11.141 1 98.75 86 LEU A N 1
ATOM 629 C CA . LEU A 1 86 ? -2.992 24.266 10.875 1 98.75 86 LEU A CA 1
ATOM 630 C C . LEU A 1 86 ? -2.504 24.688 9.492 1 98.75 86 LEU A C 1
ATOM 632 O O . LEU A 1 86 ? -2.998 24.203 8.477 1 98.75 86 LEU A O 1
ATOM 636 N N . THR A 1 87 ? -1.526 25.562 9.469 1 98.62 87 THR A N 1
ATOM 637 C CA . THR A 1 87 ? -1.004 26.094 8.219 1 98.62 87 THR A CA 1
ATOM 638 C C . THR A 1 87 ? 0.497 25.844 8.109 1 98.62 87 THR A C 1
ATOM 640 O O . THR A 1 87 ? 1.258 26.188 9.008 1 98.62 87 THR A O 1
ATOM 643 N N . GLY A 1 88 ? 0.926 25.203 7.043 1 98.75 88 GLY A N 1
ATOM 644 C CA . GLY A 1 88 ? 2.355 25.016 6.855 1 98.75 88 GLY A CA 1
ATOM 645 C C . GLY A 1 88 ? 2.727 23.578 6.508 1 98.75 88 GLY A C 1
ATOM 646 O O . GLY A 1 88 ? 1.859 22.703 6.438 1 98.75 88 GLY A O 1
ATOM 647 N N . GLN A 1 89 ? 4.012 23.391 6.23 1 98.69 89 GLN A N 1
ATOM 648 C CA . GLN A 1 89 ? 4.543 22.047 6.051 1 98.69 89 GLN A CA 1
ATOM 649 C C . GLN A 1 89 ? 4.547 21.281 7.367 1 98.69 89 GLN A C 1
ATOM 651 O O . GLN A 1 89 ? 4.711 21.875 8.438 1 98.69 89 GLN A O 1
ATOM 656 N N . ILE A 1 90 ? 4.336 20 7.281 1 98.62 90 ILE A N 1
ATOM 657 C CA . ILE A 1 90 ? 4.406 19.141 8.461 1 98.62 90 ILE A CA 1
ATOM 658 C C . ILE A 1 90 ? 5.859 18.766 8.742 1 98.62 90 ILE A C 1
ATOM 660 O O . ILE A 1 90 ? 6.496 18.078 7.941 1 98.62 90 ILE A O 1
ATOM 664 N N . ALA A 1 91 ? 6.324 19.172 9.875 1 98.19 91 ALA A N 1
ATOM 665 C CA . ALA A 1 91 ? 7.73 18.984 10.219 1 98.19 91 ALA A CA 1
ATOM 666 C C . ALA A 1 91 ? 7.875 18.109 11.461 1 98.19 91 ALA A C 1
ATOM 668 O O . ALA A 1 91 ? 6.914 17.922 12.211 1 98.19 91 ALA A O 1
ATOM 669 N N . ALA A 1 92 ? 9.086 17.625 11.617 1 97.25 92 ALA A N 1
ATOM 670 C CA . ALA A 1 92 ? 9.375 16.859 12.82 1 97.25 92 ALA A CA 1
ATOM 671 C C . ALA A 1 92 ? 9.055 17.672 14.078 1 97.25 92 ALA A C 1
ATOM 673 O O . ALA A 1 92 ? 9.398 18.859 14.164 1 97.25 92 ALA A O 1
ATOM 674 N N . GLY A 1 93 ? 8.344 17.078 14.977 1 98.31 93 GLY A N 1
ATOM 675 C CA . GLY A 1 93 ? 8.023 17.719 16.234 1 98.31 93 GLY A CA 1
ATOM 676 C C . GLY A 1 93 ? 6.66 18.391 16.234 1 98.31 93 GLY A C 1
ATOM 677 O O . GLY A 1 93 ? 6.16 18.797 17.281 1 98.31 93 GLY A O 1
ATOM 678 N N . ASP A 1 94 ? 6.043 18.484 15.094 1 98.75 94 ASP A N 1
ATOM 679 C CA . ASP A 1 94 ? 4.773 19.203 14.984 1 98.75 94 ASP A CA 1
ATOM 680 C C . ASP A 1 94 ? 3.682 18.5 15.789 1 98.75 94 ASP A C 1
ATOM 682 O O . ASP A 1 94 ? 2.793 19.141 16.344 1 98.75 94 ASP A O 1
ATOM 686 N N . ALA A 1 95 ? 3.773 17.188 15.906 1 98.75 95 ALA A N 1
ATOM 687 C CA . ALA A 1 95 ? 2.775 16.453 16.688 1 98.75 95 ALA A CA 1
ATOM 688 C C . ALA A 1 95 ? 2.854 16.828 18.156 1 98.75 95 ALA A C 1
ATOM 690 O O . ALA A 1 95 ? 1.824 17.047 18.797 1 98.75 95 ALA A O 1
ATOM 691 N N . ALA A 1 96 ? 4.074 16.844 18.609 1 98.56 96 ALA A N 1
ATOM 692 C CA . ALA A 1 96 ? 4.266 17.234 20 1 98.56 96 ALA A CA 1
ATOM 693 C C . ALA A 1 96 ? 3.799 18.672 20.25 1 98.56 96 ALA A C 1
ATOM 695 O O . ALA A 1 96 ? 3.174 18.953 21.266 1 98.56 96 ALA A O 1
ATOM 696 N N . ARG A 1 97 ? 4.102 19.547 19.344 1 98.56 97 ARG A N 1
ATOM 697 C CA . ARG A 1 97 ? 3.678 20.938 19.469 1 98.56 97 ARG A CA 1
ATOM 698 C C . ARG A 1 97 ? 2.156 21.062 19.438 1 98.56 97 ARG A C 1
ATOM 700 O O . ARG A 1 97 ? 1.569 21.859 20.156 1 98.56 97 ARG A O 1
ATOM 707 N N . PHE A 1 98 ? 1.521 20.297 18.625 1 98.44 98 PHE A N 1
ATOM 708 C CA . PHE A 1 98 ? 0.065 20.312 18.547 1 98.44 98 PHE A CA 1
ATOM 709 C C . PHE A 1 98 ? -0.546 19.812 19.844 1 98.44 98 PHE A C 1
ATOM 711 O O . PHE A 1 98 ? -1.508 20.391 20.359 1 98.44 98 PHE A O 1
ATOM 718 N N . SER A 1 99 ? 0.018 18.766 20.359 1 97.31 99 SER A N 1
ATOM 719 C CA . SER A 1 99 ? -0.427 18.25 21.641 1 97.31 99 SER A CA 1
ATOM 720 C C . SER A 1 99 ? -0.324 19.312 22.734 1 97.31 99 SER A C 1
ATOM 722 O O . SER A 1 99 ? -1.247 19.484 23.531 1 97.31 99 SER A O 1
ATOM 724 N N . ALA A 1 100 ? 0.779 20 22.719 1 97.12 100 ALA A N 1
ATOM 725 C CA . ALA A 1 100 ? 0.995 21.062 23.703 1 97.12 100 ALA A CA 1
ATOM 726 C C . ALA A 1 100 ? -0.031 22.172 23.531 1 97.12 100 ALA A C 1
ATOM 728 O O . ALA A 1 100 ? -0.534 22.719 24.531 1 97.12 100 ALA A O 1
ATOM 729 N N . LEU A 1 101 ? -0.291 22.5 22.297 1 96.19 101 LEU A N 1
ATOM 730 C CA . LEU A 1 101 ? -1.306 23.5 22.016 1 96.19 101 LEU A CA 1
ATOM 731 C C . LEU A 1 101 ? -2.656 23.094 22.594 1 96.19 101 LEU A C 1
ATOM 733 O O . LEU A 1 101 ? -3.342 23.906 23.219 1 96.19 101 LEU A O 1
ATOM 737 N N . LEU A 1 102 ? -3.062 21.844 22.406 1 94.81 102 LEU A N 1
ATOM 738 C CA . LEU A 1 102 ? -4.352 21.328 22.859 1 94.81 102 LEU A CA 1
ATOM 739 C C . LEU A 1 102 ? -4.438 21.359 24.375 1 94.81 102 LEU A C 1
ATOM 741 O O . LEU A 1 102 ? -5.504 21.625 24.938 1 94.81 102 LEU A O 1
ATOM 745 N N . GLU A 1 103 ? -3.34 21.156 25.016 1 92.69 103 GLU A N 1
ATOM 746 C CA . GLU A 1 103 ? -3.305 21.156 26.469 1 92.69 103 GLU A CA 1
ATOM 747 C C . GLU A 1 103 ? -3.428 22.578 27.031 1 92.69 103 GLU A C 1
ATOM 749 O O . GLU A 1 103 ? -4 22.781 28.094 1 92.69 103 GLU A O 1
ATOM 754 N N . GLN A 1 104 ? -2.916 23.453 26.297 1 92 104 GLN A N 1
ATOM 755 C CA . GLN A 1 104 ? -2.857 24.844 26.781 1 92 104 GLN A CA 1
ATOM 756 C C . GLN A 1 104 ? -4.145 25.594 26.453 1 92 104 GLN A C 1
ATOM 758 O O . GLN A 1 104 ? -4.477 26.578 27.109 1 92 104 GLN A O 1
ATOM 763 N N . ARG A 1 105 ? -4.719 24.938 25.5 1 87.81 105 ARG A N 1
ATOM 764 C CA . ARG A 1 105 ? -5.902 25.656 25.031 1 87.81 105 ARG A CA 1
ATOM 765 C C . ARG A 1 105 ? -7.059 25.5 26.016 1 87.81 105 ARG A C 1
ATOM 767 O O . ARG A 1 105 ? -7.207 24.453 26.656 1 87.81 105 ARG A O 1
ATOM 774 N N . GLY A 1 106 ? -7.734 26.422 26.422 1 80.69 106 GLY A N 1
ATOM 775 C CA . GLY A 1 106 ? -8.859 26.406 27.344 1 80.69 106 GLY A CA 1
ATOM 776 C C . GLY A 1 106 ? -10.086 25.703 26.766 1 80.69 106 GLY A C 1
ATOM 777 O O . GLY A 1 106 ? -10.836 25.062 27.5 1 80.69 106 GLY A O 1
ATOM 778 N N . GLU A 1 107 ? -10.242 25.812 25.406 1 89.56 107 GLU A N 1
ATOM 779 C CA . GLU A 1 107 ? -11.414 25.234 24.75 1 89.56 107 GLU A CA 1
ATOM 780 C C . GLU A 1 107 ? -11.008 24.125 23.781 1 89.56 107 GLU A C 1
ATOM 782 O O . GLU A 1 107 ? -10.031 24.266 23.047 1 89.56 107 GLU A O 1
ATOM 787 N N . ARG A 1 108 ? -11.781 23.109 23.812 1 92.38 108 ARG A N 1
ATOM 788 C CA . ARG A 1 108 ? -11.547 21.984 22.922 1 92.38 108 ARG A CA 1
ATOM 789 C C . ARG A 1 108 ? -11.945 22.328 21.484 1 92.38 108 ARG A C 1
ATOM 791 O O . ARG A 1 108 ? -13.078 22.734 21.234 1 92.38 108 ARG A O 1
ATOM 798 N N . PRO A 1 109 ? -11.094 22.109 20.609 1 95.88 109 PRO A N 1
ATOM 799 C CA . PRO A 1 109 ? -11.469 22.391 19.219 1 95.88 109 PRO A CA 1
ATOM 800 C C . PRO A 1 109 ? -12.523 21.422 18.688 1 95.88 109 PRO A C 1
ATOM 802 O O . PRO A 1 109 ? -12.461 20.219 18.953 1 95.88 109 PRO A O 1
ATOM 805 N N . GLU A 1 110 ? -13.469 22 17.969 1 97.88 110 GLU A N 1
ATOM 806 C CA . GLU A 1 110 ? -14.484 21.203 17.297 1 97.88 110 GLU A CA 1
ATOM 807 C C . GLU A 1 110 ? -14.172 21.062 15.805 1 97.88 110 GLU A C 1
ATOM 809 O O . GLU A 1 110 ? -14.672 20.141 15.148 1 97.88 110 GLU A O 1
ATOM 814 N N . VAL A 1 111 ? -13.422 22.047 15.328 1 98.31 111 VAL A N 1
ATOM 815 C CA . VAL A 1 111 ? -13.07 22.062 13.914 1 98.31 111 VAL A CA 1
ATOM 816 C C . VAL A 1 111 ? -11.578 22.359 13.75 1 98.31 111 VAL A C 1
ATOM 818 O O . VAL A 1 111 ? -11.047 23.281 14.375 1 98.31 111 VAL A O 1
ATOM 821 N N . VAL A 1 112 ? -10.93 21.578 12.969 1 98.75 112 VAL A N 1
ATOM 822 C CA . VAL A 1 112 ? -9.539 21.812 12.586 1 98.75 112 VAL A CA 1
ATOM 823 C C . VAL A 1 112 ? -9.461 22.156 11.102 1 98.75 112 VAL A C 1
ATOM 825 O O . VAL A 1 112 ? -9.797 21.328 10.242 1 98.75 112 VAL A O 1
ATOM 828 N N . GLU A 1 113 ? -9.031 23.359 10.797 1 98.75 113 GLU A N 1
ATOM 829 C CA . GLU A 1 113 ? -8.875 23.828 9.422 1 98.75 113 GLU A CA 1
ATOM 830 C C . GLU A 1 113 ? -7.453 23.578 8.922 1 98.75 113 GLU A C 1
ATOM 832 O O . GLU A 1 113 ? -6.484 23.922 9.602 1 98.75 113 GLU A O 1
ATOM 837 N N . LEU A 1 114 ? -7.383 23.094 7.703 1 98.81 114 LEU A N 1
ATOM 838 C CA . LEU A 1 114 ? -6.09 22.656 7.188 1 98.81 114 LEU A CA 1
ATOM 839 C C . LEU A 1 114 ? -5.676 23.484 5.98 1 98.81 114 LEU A C 1
ATOM 841 O O . LEU A 1 114 ? -6.492 23.75 5.094 1 98.81 114 LEU A O 1
ATOM 845 N N . ASP A 1 115 ? -4.449 23.859 5.918 1 98.56 115 ASP A N 1
ATOM 846 C CA . ASP A 1 115 ? -3.746 24.469 4.797 1 98.56 115 ASP A CA 1
ATOM 847 C C . ASP A 1 115 ? -2.273 24.078 4.785 1 98.56 115 ASP A C 1
ATOM 849 O O . ASP A 1 115 ? -1.421 24.797 5.297 1 98.56 115 ASP A O 1
ATOM 853 N N . SER A 1 116 ? -2.051 22.922 4.172 1 98.81 116 SER A N 1
ATOM 854 C CA . SER A 1 116 ? -0.737 22.297 4.297 1 98.81 116 SER A CA 1
ATOM 855 C C . SER A 1 116 ? -0.315 21.641 2.988 1 98.81 116 SER A C 1
ATOM 857 O O . SER A 1 116 ? -1.129 21 2.318 1 98.81 116 SER A O 1
ATOM 859 N N . SER A 1 117 ? 0.939 21.719 2.689 1 98.12 117 SER A N 1
ATOM 860 C CA . SER A 1 117 ? 1.489 21.047 1.518 1 98.12 117 SER A CA 1
ATOM 861 C C . SER A 1 117 ? 2.008 19.656 1.869 1 98.12 117 SER A C 1
ATOM 863 O O . SER A 1 117 ? 2.543 18.953 1.01 1 98.12 117 SER A O 1
ATOM 865 N N . GLY A 1 118 ? 1.848 19.297 3.121 1 98.19 118 GLY A N 1
ATOM 866 C CA . GLY A 1 118 ? 2.301 17.984 3.545 1 98.19 118 GLY A CA 1
ATOM 867 C C . GLY A 1 118 ? 3.623 18.016 4.285 1 98.19 118 GLY A C 1
ATOM 868 O O . GLY A 1 118 ? 3.912 18.969 5.008 1 98.19 118 GLY A O 1
ATOM 869 N N . GLY A 1 119 ? 4.359 16.828 4.258 1 97.19 119 GLY A N 1
ATOM 870 C CA . GLY A 1 119 ? 5.613 16.75 4.988 1 97.19 119 GLY A CA 1
ATOM 871 C C . GLY A 1 119 ? 5.84 15.383 5.613 1 97.19 119 GLY A C 1
ATOM 872 O O . GLY A 1 119 ? 5.625 14.352 4.969 1 97.19 119 GLY A O 1
ATOM 873 N N . VAL A 1 120 ? 6.27 15.398 6.82 1 96.06 120 VAL A N 1
ATOM 874 C CA . VAL A 1 120 ? 6.668 14.172 7.492 1 96.06 120 VAL A CA 1
ATOM 875 C C . VAL A 1 120 ? 5.438 13.305 7.75 1 96.06 120 VAL A C 1
ATOM 877 O O . VAL A 1 120 ? 4.566 13.664 8.547 1 96.06 120 VAL A O 1
ATOM 880 N N . VAL A 1 121 ? 5.484 12.109 7.207 1 96.94 121 VAL A N 1
ATOM 881 C CA . VAL A 1 121 ? 4.32 11.227 7.227 1 96.94 121 VAL A CA 1
ATOM 882 C C . VAL A 1 121 ? 4.023 10.789 8.656 1 96.94 121 VAL A C 1
ATOM 884 O O . VAL A 1 121 ? 2.873 10.828 9.102 1 96.94 121 VAL A O 1
ATOM 887 N N . SER A 1 122 ? 5.051 10.43 9.422 1 96.06 122 SER A N 1
ATOM 888 C CA . SER A 1 122 ? 4.832 9.945 10.781 1 96.06 122 SER A CA 1
ATOM 889 C C . SER A 1 122 ? 4.207 11.023 11.656 1 96.06 122 SER A C 1
ATOM 891 O O . SER A 1 122 ? 3.348 10.734 12.492 1 96.06 122 SER A O 1
ATOM 893 N N . GLU A 1 123 ? 4.621 12.242 11.453 1 98.12 123 GLU A N 1
ATOM 894 C CA . GLU A 1 123 ? 4.023 13.367 12.172 1 98.12 123 GLU A CA 1
ATOM 895 C C . GLU A 1 123 ? 2.562 13.562 11.773 1 98.12 123 GLU A C 1
ATOM 897 O O . GLU A 1 123 ? 1.715 13.836 12.625 1 98.12 123 GLU A O 1
ATOM 902 N N . ALA A 1 124 ? 2.301 13.406 10.539 1 98.69 124 ALA A N 1
ATOM 903 C CA . ALA A 1 124 ? 0.935 13.562 10.039 1 98.69 124 ALA A CA 1
ATOM 904 C C . ALA A 1 124 ? 0.007 12.523 10.672 1 98.69 124 ALA A C 1
ATOM 906 O O . ALA A 1 124 ? -1.114 12.844 11.07 1 98.69 124 ALA A O 1
ATOM 907 N N . LEU A 1 125 ? 0.464 11.328 10.742 1 98.56 125 LEU A N 1
ATOM 908 C CA . LEU A 1 125 ? -0.342 10.258 11.328 1 98.56 125 LEU A CA 1
ATOM 909 C C . LEU A 1 125 ? -0.619 10.539 12.805 1 98.56 125 LEU A C 1
ATOM 911 O O . LEU A 1 125 ? -1.735 10.328 13.281 1 98.56 125 LEU A O 1
ATOM 915 N N . LEU A 1 126 ? 0.396 10.977 13.508 1 98.69 126 LEU A N 1
ATOM 916 C CA . LEU A 1 126 ? 0.233 11.297 14.922 1 98.69 126 LEU A CA 1
ATOM 917 C C . LEU A 1 126 ? -0.776 12.422 15.117 1 98.69 126 LEU A C 1
ATOM 919 O O . LEU A 1 126 ? -1.674 12.32 15.953 1 98.69 126 LEU A O 1
ATOM 923 N N . ILE A 1 127 ? -0.67 13.445 14.367 1 98.88 127 ILE A N 1
ATOM 924 C CA . ILE A 1 127 ? -1.585 14.578 14.484 1 98.88 127 ILE A CA 1
ATOM 925 C C . ILE A 1 127 ? -2.996 14.141 14.102 1 98.88 127 ILE A C 1
ATOM 927 O O . ILE A 1 127 ? -3.971 14.523 14.758 1 98.88 127 ILE A O 1
ATOM 931 N N . GLY A 1 128 ? -3.096 13.359 13.008 1 98.88 128 GLY A N 1
ATOM 932 C CA . GLY A 1 128 ? -4.395 12.812 12.656 1 98.88 128 GLY A CA 1
ATOM 933 C C . GLY A 1 128 ? -5.062 12.07 13.789 1 98.88 128 GLY A C 1
ATOM 934 O O . GLY A 1 128 ? -6.262 12.234 14.031 1 98.88 128 GLY A O 1
ATOM 935 N N . ARG A 1 129 ? -4.336 11.266 14.477 1 98.81 129 ARG A N 1
ATOM 936 C CA . ARG A 1 129 ? -4.879 10.523 15.609 1 98.81 129 ARG A CA 1
ATOM 937 C C . ARG A 1 129 ? -5.297 11.469 16.734 1 98.81 129 ARG A C 1
ATOM 939 O O . ARG A 1 129 ? -6.273 11.211 17.438 1 98.81 129 ARG A O 1
ATOM 946 N N . GLN A 1 130 ? -4.527 12.508 16.953 1 98.5 130 GLN A N 1
ATOM 947 C CA . GLN A 1 130 ? -4.898 13.508 17.953 1 98.5 130 GLN A CA 1
ATOM 948 C C . GLN A 1 130 ? -6.207 14.203 17.578 1 98.5 130 GLN A C 1
ATOM 950 O O . GLN A 1 130 ? -7.07 14.414 18.438 1 98.5 130 GLN A O 1
ATOM 955 N N . ILE A 1 131 ? -6.395 14.508 16.328 1 98.69 131 ILE A N 1
ATOM 956 C CA . ILE A 1 131 ? -7.625 15.125 15.836 1 98.69 131 ILE A CA 1
ATOM 957 C C . ILE A 1 131 ? -8.797 14.172 16.062 1 98.69 131 ILE A C 1
ATOM 959 O O . ILE A 1 131 ? -9.859 14.586 16.531 1 98.69 131 ILE A O 1
ATOM 963 N N . ARG A 1 132 ? -8.602 12.938 15.758 1 98.69 132 ARG A N 1
ATOM 964 C CA . ARG A 1 132 ? -9.641 11.938 15.945 1 98.69 132 ARG A CA 1
ATOM 965 C C . ARG A 1 132 ? -10.031 11.82 17.422 1 98.69 132 ARG A C 1
ATOM 967 O O . ARG A 1 132 ? -11.211 11.727 17.75 1 98.69 132 ARG A O 1
ATOM 974 N N . ALA A 1 133 ? -9.039 11.836 18.25 1 97.56 133 ALA A N 1
ATOM 975 C CA . ALA A 1 133 ? -9.281 11.711 19.688 1 97.56 133 ALA A CA 1
ATOM 976 C C . ALA A 1 133 ? -10.109 12.883 20.203 1 97.56 133 ALA A C 1
ATOM 978 O O . ALA A 1 133 ? -10.859 12.742 21.172 1 97.56 133 ALA A O 1
ATOM 979 N N . LEU A 1 134 ? -10.047 14.031 19.562 1 96.94 134 LEU A N 1
ATOM 980 C CA . LEU A 1 134 ? -10.82 15.211 19.922 1 96.94 134 LEU A CA 1
ATOM 981 C C . LEU A 1 134 ? -12.281 15.062 19.484 1 96.94 134 LEU A C 1
ATOM 983 O O . LEU A 1 134 ? -13.148 15.789 19.969 1 96.94 134 LEU A O 1
ATOM 987 N N . GLY A 1 135 ? -12.438 14.164 18.516 1 97.94 135 GLY A N 1
ATOM 988 C CA . GLY A 1 135 ? -13.758 14.102 17.906 1 97.94 135 GLY A CA 1
ATOM 989 C C . GLY A 1 135 ? -14.055 15.297 17.016 1 97.94 135 GLY A C 1
ATOM 990 O O . GLY A 1 135 ? -15.219 15.633 16.797 1 97.94 135 GLY A O 1
ATOM 991 N N . ALA A 1 136 ? -13.031 15.977 16.5 1 98.31 136 ALA A N 1
ATOM 992 C CA . ALA A 1 136 ? -13.188 17.219 15.75 1 98.31 136 ALA A CA 1
ATOM 993 C C . ALA A 1 136 ? -13.453 16.922 14.273 1 98.31 136 ALA A C 1
ATOM 995 O O . ALA A 1 136 ? -13.117 15.852 13.773 1 98.31 136 ALA A O 1
ATOM 996 N N . ALA A 1 137 ? -14.086 17.906 13.641 1 98.56 137 ALA A N 1
ATOM 997 C CA . ALA A 1 137 ? -14.164 17.906 12.188 1 98.56 137 ALA A CA 1
ATOM 998 C C . ALA A 1 137 ? -12.898 18.5 11.57 1 98.56 137 ALA A C 1
ATOM 1000 O O . ALA A 1 137 ? -12.203 19.297 12.203 1 98.56 137 ALA A O 1
ATOM 1001 N N . THR A 1 138 ? -12.578 18.047 10.406 1 98.88 138 THR A N 1
ATOM 1002 C CA . THR A 1 138 ? -11.508 18.656 9.617 1 98.88 138 THR A CA 1
ATOM 1003 C C . THR A 1 138 ? -12.07 19.328 8.367 1 98.88 138 THR A C 1
ATOM 1005 O O . THR A 1 138 ? -13.07 18.875 7.805 1 98.88 138 THR A O 1
ATOM 1008 N N . GLU A 1 139 ? -11.406 20.438 8 1 98.56 139 GLU A N 1
ATOM 1009 C CA . GLU A 1 139 ? -11.906 21.203 6.867 1 98.56 139 GLU A CA 1
ATOM 1010 C C . GLU A 1 139 ? -10.766 21.719 6 1 98.56 139 GLU A C 1
ATOM 1012 O O . GLU A 1 139 ? -9.727 22.141 6.52 1 98.56 139 GLU A O 1
ATOM 1017 N N . VAL A 1 140 ? -10.945 21.625 4.719 1 98.38 140 VAL A N 1
ATOM 1018 C CA . VAL A 1 140 ? -10.133 22.328 3.732 1 98.38 140 VAL A CA 1
ATOM 1019 C C . VAL A 1 140 ? -10.984 23.375 3.018 1 98.38 140 VAL A C 1
ATOM 1021 O O . VAL A 1 140 ? -11.828 23.031 2.189 1 98.38 140 VAL A O 1
ATOM 1024 N N . GLU A 1 141 ? -10.727 24.594 3.318 1 96.38 141 GLU A N 1
ATOM 1025 C CA . GLU A 1 141 ? -11.547 25.688 2.809 1 96.38 141 GLU A CA 1
ATOM 1026 C C . GLU A 1 141 ? -11.156 26.062 1.381 1 96.38 141 GLU A C 1
ATOM 1028 O O . GLU A 1 141 ? -10.109 25.625 0.888 1 96.38 141 GLU A O 1
ATOM 1033 N N . ALA A 1 142 ? -12.039 26.891 0.767 1 94.44 142 ALA A N 1
ATOM 1034 C CA . ALA A 1 142 ? -11.703 27.391 -0.561 1 94.44 142 ALA A CA 1
ATOM 1035 C C . ALA A 1 142 ? -10.375 28.156 -0.542 1 94.44 142 ALA A C 1
ATOM 1037 O O . ALA A 1 142 ? -10.125 28.953 0.352 1 94.44 142 ALA A O 1
ATOM 1038 N N . GLY A 1 143 ? -9.508 27.797 -1.519 1 91.81 143 GLY A N 1
ATOM 1039 C CA . GLY A 1 143 ? -8.219 28.469 -1.615 1 91.81 143 GLY A CA 1
ATOM 1040 C C . GLY A 1 143 ? -7.133 27.797 -0.798 1 91.81 143 GLY A C 1
ATOM 1041 O O . GLY A 1 143 ? -5.953 28.094 -0.956 1 91.81 143 GLY A O 1
ATOM 1042 N N . ALA A 1 144 ? -7.52 26.875 0.092 1 96 144 ALA A N 1
ATOM 1043 C CA . ALA A 1 144 ? -6.547 26.125 0.882 1 96 144 ALA A CA 1
ATOM 1044 C C . ALA A 1 144 ? -6.125 24.844 0.164 1 96 144 ALA A C 1
ATOM 1046 O O . ALA A 1 144 ? -6.793 24.406 -0.769 1 96 144 ALA A O 1
ATOM 1047 N N . VAL A 1 145 ? -4.965 24.344 0.632 1 97.44 145 VAL A N 1
ATOM 1048 C CA . VAL A 1 145 ? -4.473 23.094 0.046 1 97.44 145 VAL A CA 1
ATOM 1049 C C . VAL A 1 145 ? -4.23 22.062 1.146 1 97.44 145 VAL A C 1
ATOM 1051 O O . VAL A 1 145 ? -3.916 22.422 2.283 1 97.44 145 VAL A O 1
ATOM 1054 N N . CYS A 1 146 ? -4.426 20.859 0.836 1 98.69 146 CYS A N 1
ATOM 1055 C CA . CYS A 1 146 ? -4.086 19.672 1.623 1 98.69 146 CYS A CA 1
ATOM 1056 C C . CYS A 1 146 ? -3.426 18.609 0.753 1 98.69 146 CYS A C 1
ATOM 1058 O O . CYS A 1 146 ? -4.109 17.766 0.184 1 98.69 146 CYS A O 1
ATOM 1060 N N . LEU A 1 147 ? -2.107 18.641 0.703 1 98.19 147 LEU A N 1
ATOM 1061 C CA . LEU A 1 147 ? -1.348 17.859 -0.272 1 98.19 147 LEU A CA 1
ATOM 1062 C C . LEU A 1 147 ? -0.426 16.859 0.425 1 98.19 147 LEU A C 1
ATOM 1064 O O . LEU A 1 147 ? -0.057 17.062 1.585 1 98.19 147 LEU A O 1
ATOM 1068 N N . SER A 1 148 ? -0.041 15.828 -0.338 1 97.88 148 SER A N 1
ATOM 1069 C CA . SER A 1 148 ? 0.946 14.867 0.144 1 97.88 148 SER A CA 1
ATOM 1070 C C . SER A 1 148 ? 0.511 14.242 1.465 1 97.88 148 SER A C 1
ATOM 1072 O O . SER A 1 148 ? -0.529 13.586 1.534 1 97.88 148 SER A O 1
ATOM 1074 N N . ALA A 1 149 ? 1.145 14.508 2.521 1 98.44 149 ALA A N 1
ATOM 1075 C CA . ALA A 1 149 ? 0.844 13.844 3.789 1 98.44 149 ALA A CA 1
ATOM 1076 C C . ALA A 1 149 ? -0.345 14.5 4.48 1 98.44 149 ALA A C 1
ATOM 1078 O O . ALA A 1 149 ? -0.919 13.938 5.414 1 98.44 149 ALA A O 1
ATOM 1079 N N . CYS A 1 150 ? -0.771 15.664 4.07 1 98.88 150 CYS A N 1
ATOM 1080 C CA . CYS A 1 150 ? -1.835 16.438 4.707 1 98.88 150 CYS A CA 1
ATOM 1081 C C . CYS A 1 150 ? -3.145 15.648 4.711 1 98.88 150 CYS A C 1
ATOM 1083 O O . CYS A 1 150 ? -3.916 15.734 5.668 1 98.88 150 CYS A O 1
ATOM 1085 N N . PRO A 1 151 ? -3.492 14.898 3.664 1 98.94 151 PRO A N 1
ATOM 1086 C CA . PRO A 1 151 ? -4.727 14.109 3.682 1 98.94 151 PRO A CA 1
ATOM 1087 C C . PRO A 1 151 ? -4.809 13.172 4.883 1 98.94 151 PRO A C 1
ATOM 1089 O O . PRO A 1 151 ? -5.906 12.758 5.273 1 98.94 151 PRO A O 1
ATOM 1092 N N . TYR A 1 152 ? -3.707 12.867 5.492 1 98.81 152 TYR A N 1
ATOM 1093 C CA . TYR A 1 152 ? -3.76 12.047 6.691 1 98.81 152 TYR A CA 1
ATOM 1094 C C . TYR A 1 152 ? -4.246 12.852 7.891 1 98.81 152 TYR A C 1
ATOM 1096 O O . TYR A 1 152 ? -4.836 12.305 8.82 1 98.81 152 TYR A O 1
ATOM 1104 N N . LEU A 1 153 ? -4.016 14.172 7.902 1 98.94 153 LEU A N 1
ATOM 1105 C CA . LEU A 1 153 ? -4.676 15.031 8.875 1 98.94 153 LEU A CA 1
ATOM 1106 C C . LEU A 1 153 ? -6.176 15.094 8.617 1 98.94 153 LEU A C 1
ATOM 1108 O O . LEU A 1 153 ? -6.977 14.961 9.547 1 98.94 153 LEU A O 1
ATOM 1112 N N . LEU A 1 154 ? -6.512 15.297 7.363 1 98.94 154 LEU A N 1
ATOM 1113 C CA . LEU A 1 154 ? -7.914 15.367 6.965 1 98.94 154 LEU A CA 1
ATOM 1114 C C . LEU A 1 154 ? -8.656 14.109 7.395 1 98.94 154 LEU A C 1
ATOM 1116 O O . LEU A 1 154 ? -9.766 14.188 7.938 1 98.94 154 LEU A O 1
ATOM 1120 N N . ALA A 1 155 ? -8.062 12.992 7.273 1 98.88 155 ALA A N 1
ATOM 1121 C CA . ALA A 1 155 ? -8.648 11.695 7.586 1 98.88 155 ALA A CA 1
ATOM 1122 C C . ALA A 1 155 ? -8.953 11.57 9.078 1 98.88 155 ALA A C 1
ATOM 1124 O O . ALA A 1 155 ? -9.805 10.781 9.477 1 98.88 155 ALA A O 1
ATOM 1125 N N . GLY A 1 156 ? -8.25 12.359 9.867 1 98.81 156 GLY A N 1
ATOM 1126 C CA . GLY A 1 156 ? -8.438 12.281 11.305 1 98.81 156 GLY A CA 1
ATOM 1127 C C . GLY A 1 156 ? -9.766 12.836 11.766 1 98.81 156 GLY A C 1
ATOM 1128 O O . GLY A 1 156 ? -10.195 12.57 12.898 1 98.81 156 GLY A O 1
ATOM 1129 N N . GLY A 1 157 ? -10.469 13.562 10.961 1 98.75 157 GLY A N 1
ATOM 1130 C CA . GLY A 1 157 ? -11.75 14.148 11.32 1 98.75 157 GLY A CA 1
ATOM 1131 C C . GLY A 1 157 ? -12.875 13.133 11.367 1 98.75 157 GLY A C 1
ATOM 1132 O O . GLY A 1 157 ? -12.93 12.211 10.547 1 98.75 157 GLY A O 1
ATOM 1133 N N . VAL A 1 158 ? -13.734 13.367 12.352 1 98.38 158 VAL A N 1
ATOM 1134 C CA . VAL A 1 158 ? -14.945 12.547 12.359 1 98.38 158 VAL A CA 1
ATOM 1135 C C . VAL A 1 158 ? -15.852 12.953 11.203 1 98.38 158 VAL A C 1
ATOM 1137 O O . VAL A 1 158 ? -16.516 12.109 10.602 1 98.38 158 VAL A O 1
ATOM 1140 N N . GLU A 1 159 ? -15.93 14.242 11.008 1 98.38 159 GLU A N 1
ATOM 1141 C CA . GLU A 1 159 ? -16.453 14.828 9.781 1 98.38 159 GLU A CA 1
ATOM 1142 C C . GLU A 1 159 ? -15.336 15.484 8.969 1 98.38 159 GLU A C 1
ATOM 1144 O O . GLU A 1 159 ? -14.469 16.156 9.531 1 98.38 159 GLU A O 1
ATOM 1149 N N . ARG A 1 160 ? -15.336 15.219 7.711 1 98.81 160 ARG A N 1
ATOM 1150 C CA . ARG A 1 160 ? -14.297 15.703 6.812 1 98.81 160 ARG A CA 1
ATOM 1151 C C . ARG A 1 160 ? -14.891 16.516 5.664 1 98.81 160 ARG A C 1
ATOM 1153 O O . ARG A 1 160 ? -15.633 15.977 4.836 1 98.81 160 ARG A O 1
ATOM 1160 N N . ARG A 1 161 ? -14.578 17.766 5.652 1 98.5 161 ARG A N 1
ATOM 1161 C CA . ARG A 1 161 ? -15.234 18.672 4.715 1 98.5 161 ARG A CA 1
ATOM 1162 C C . ARG A 1 161 ? -14.219 19.359 3.809 1 98.5 161 ARG A C 1
ATOM 1164 O O . ARG A 1 161 ? -13.242 19.938 4.289 1 98.5 161 ARG A O 1
ATOM 1171 N N . VAL A 1 162 ? -14.438 19.234 2.541 1 98.12 162 VAL A N 1
ATOM 1172 C CA . VAL A 1 162 ? -13.633 19.938 1.555 1 98.12 162 VAL A CA 1
ATOM 1173 C C . VAL A 1 162 ? -14.523 20.891 0.743 1 98.12 162 VAL A C 1
ATOM 1175 O O . VAL A 1 162 ? -15.43 20.438 0.031 1 98.12 162 VAL A O 1
ATOM 1178 N N . ALA A 1 163 ? -14.312 22.156 0.874 1 96.19 163 ALA A N 1
ATOM 1179 C CA . ALA A 1 163 ? -15.102 23.156 0.156 1 96.19 163 ALA A CA 1
ATOM 1180 C C . ALA A 1 163 ? -14.766 23.141 -1.332 1 96.19 163 ALA A C 1
ATOM 1182 O O . ALA A 1 163 ? -13.703 22.672 -1.734 1 96.19 163 ALA A O 1
ATOM 1183 N N . GLU A 1 164 ? -15.766 23.672 -2.131 1 93.44 164 GLU A N 1
ATOM 1184 C CA . GLU A 1 164 ? -15.43 23.953 -3.525 1 93.44 164 GLU A CA 1
ATOM 1185 C C . GLU A 1 164 ? -14.242 24.906 -3.631 1 93.44 164 GLU A C 1
ATOM 1187 O O . GLU A 1 164 ? -14.227 25.953 -2.998 1 93.44 164 GLU A O 1
ATOM 1192 N N . GLY A 1 165 ? -13.219 24.484 -4.301 1 91.88 165 GLY A N 1
ATOM 1193 C CA . GLY A 1 165 ? -12.008 25.297 -4.422 1 91.88 165 GLY A CA 1
ATOM 1194 C C . GLY A 1 165 ? -10.906 24.859 -3.475 1 91.88 165 GLY A C 1
ATOM 1195 O O . GLY A 1 165 ? -9.773 25.328 -3.58 1 91.88 165 GLY A O 1
ATOM 1196 N N . GLY A 1 166 ? -11.25 24.047 -2.482 1 95.19 166 GLY A N 1
ATOM 1197 C CA . GLY A 1 166 ? -10.227 23.375 -1.702 1 95.19 166 GLY A CA 1
ATOM 1198 C C . GLY A 1 166 ? -9.523 22.266 -2.465 1 95.19 166 GLY A C 1
ATOM 1199 O O . GLY A 1 166 ? -10.156 21.531 -3.22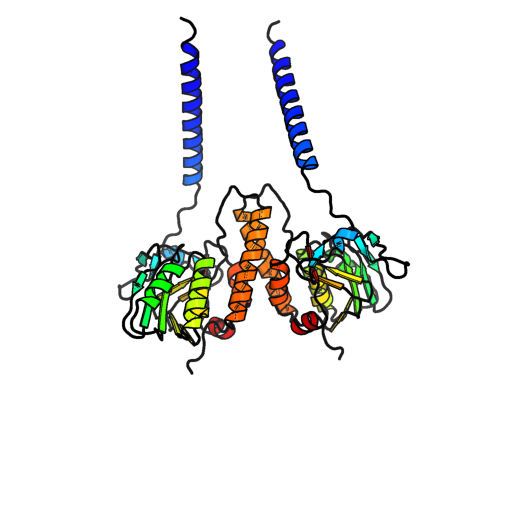3 1 95.19 166 GLY A O 1
ATOM 1200 N N . LEU A 1 167 ? -8.219 22.234 -2.307 1 95.81 167 LEU A N 1
ATOM 1201 C CA . LEU A 1 167 ? -7.461 21.281 -3.117 1 95.81 167 LEU A CA 1
ATOM 1202 C C . LEU A 1 167 ? -6.848 20.188 -2.246 1 95.81 167 LEU A C 1
ATOM 1204 O O . LEU A 1 167 ? -6.203 20.484 -1.238 1 95.81 167 LEU A O 1
ATOM 1208 N N . VAL A 1 168 ? -7.121 18.953 -2.586 1 98.25 168 VAL A N 1
ATOM 1209 C CA . VAL A 1 168 ? -6.582 17.781 -1.901 1 98.25 168 VAL A CA 1
ATOM 1210 C C . VAL A 1 168 ? -5.832 16.906 -2.896 1 98.25 168 VAL A C 1
ATOM 1212 O O . VAL A 1 168 ? -6.348 16.609 -3.977 1 98.25 168 VAL A O 1
ATOM 1215 N N . GLY A 1 169 ? -4.57 16.531 -2.584 1 98.31 169 GLY A N 1
ATOM 1216 C CA . GLY A 1 169 ? -3.803 15.727 -3.527 1 98.31 169 GLY A CA 1
ATOM 1217 C C . GLY A 1 169 ? -2.834 14.773 -2.854 1 98.31 169 GLY A C 1
ATOM 1218 O O . GLY A 1 169 ? -2.471 14.969 -1.692 1 98.31 169 GLY A O 1
ATOM 1219 N N . VAL A 1 170 ? -2.484 13.758 -3.572 1 98.44 170 VAL A N 1
ATOM 1220 C CA . VAL A 1 170 ? -1.585 12.734 -3.039 1 98.44 170 VAL A CA 1
ATOM 1221 C C . VAL A 1 170 ? -0.526 12.383 -4.078 1 98.44 170 VAL A C 1
ATOM 1223 O O . VAL A 1 170 ? -0.719 12.617 -5.273 1 98.44 170 VAL A O 1
ATOM 1226 N N . HIS A 1 171 ? 0.599 11.875 -3.578 1 97.88 171 HIS A N 1
ATOM 1227 C CA . HIS A 1 171 ? 1.693 11.336 -4.379 1 97.88 171 HIS A CA 1
ATOM 1228 C C . HIS A 1 171 ? 2.541 10.359 -3.572 1 97.88 171 HIS A C 1
ATOM 1230 O O . HIS A 1 171 ? 2.209 10.047 -2.428 1 97.88 171 HIS A O 1
ATOM 1236 N N . GLN A 1 172 ? 3.527 9.844 -4.227 1 96.62 172 GLN A N 1
ATOM 1237 C CA . GLN A 1 172 ? 4.441 8.945 -3.529 1 96.62 172 GLN A CA 1
ATOM 1238 C C . GLN A 1 172 ? 5.066 9.633 -2.318 1 96.62 172 GLN A C 1
ATOM 1240 O O . GLN A 1 172 ? 5.391 10.82 -2.371 1 96.62 172 GLN A O 1
ATOM 1245 N N . HIS A 1 173 ? 5.23 8.781 -1.247 1 91.38 173 HIS A N 1
ATOM 1246 C CA . HIS A 1 173 ? 5.977 9.281 -0.099 1 91.38 173 HIS A CA 1
ATOM 1247 C C . HIS A 1 173 ? 7.461 9.43 -0.427 1 91.38 173 HIS A C 1
ATOM 1249 O O . HIS A 1 173 ? 8.008 8.648 -1.208 1 91.38 173 HIS A O 1
ATOM 1255 N N . TYR A 1 174 ? 7.93 10.469 0.171 1 80.12 174 TYR A N 1
ATOM 1256 C CA . TYR A 1 174 ? 9.383 10.617 0.133 1 80.12 174 TYR A CA 1
ATOM 1257 C C . TYR A 1 174 ? 10.016 10.055 1.4 1 80.12 174 TYR A C 1
ATOM 1259 O O . TYR A 1 174 ? 9.648 10.453 2.51 1 80.12 174 TYR A O 1
ATOM 1267 N N . PHE A 1 175 ? 10.641 8.883 1.359 1 65.38 175 PHE A N 1
ATOM 1268 C CA . PHE A 1 175 ? 11.242 8.305 2.557 1 65.38 175 PHE A CA 1
ATOM 1269 C C . PHE A 1 175 ? 12.711 8.695 2.666 1 65.38 175 PHE A C 1
ATOM 1271 O O . PHE A 1 175 ? 13.555 7.867 3.014 1 65.38 175 PHE A O 1
ATOM 1278 N N . GLY A 1 176 ? 13.023 9.883 2.705 1 56.66 176 GLY A N 1
ATOM 1279 C CA . GLY A 1 176 ? 14.352 10.445 2.863 1 56.66 176 GLY A CA 1
ATOM 1280 C C . GLY A 1 176 ? 15.375 9.82 1.933 1 56.66 176 GLY A C 1
ATOM 1281 O O . GLY A 1 176 ? 15.258 8.656 1.558 1 56.66 176 GLY A O 1
ATOM 1282 N N . GLU A 1 177 ? 15.867 10.508 1.003 1 52.16 177 GLU A N 1
ATOM 1283 C CA . GLU A 1 177 ? 16.938 10.164 0.072 1 52.16 177 GLU A CA 1
ATOM 1284 C C . GLU A 1 177 ? 18.203 9.75 0.816 1 52.16 177 GLU A C 1
ATOM 1286 O O . GLU A 1 177 ? 19.203 10.477 0.818 1 52.16 177 GLU A O 1
ATOM 1291 N N . ASN A 1 178 ? 18.031 9.18 2.084 1 52.22 178 ASN A N 1
ATOM 1292 C CA . ASN A 1 178 ? 19.391 8.883 2.521 1 52.22 178 ASN A CA 1
ATOM 1293 C C . ASN A 1 178 ? 20.094 7.941 1.548 1 52.22 178 ASN A C 1
ATOM 1295 O O . ASN A 1 178 ? 19.781 6.754 1.488 1 52.22 178 ASN A O 1
ATOM 1299 N N . SER A 1 179 ? 20.75 8.633 0.609 1 56.66 179 SER A N 1
ATOM 1300 C CA . SER A 1 179 ? 21.547 8.047 -0.464 1 56.66 179 SER A CA 1
ATOM 1301 C C . SER A 1 179 ? 22.531 7.023 0.078 1 56.66 179 SER A C 1
ATOM 1303 O O . SER A 1 179 ? 23.125 6.258 -0.687 1 56.66 179 SER A O 1
ATOM 1305 N N . LEU A 1 180 ? 22.609 6.969 1.504 1 60.84 180 LEU A N 1
ATOM 1306 C CA . LEU A 1 180 ? 23.672 6.082 1.962 1 60.84 180 LEU A CA 1
ATOM 1307 C C . LEU A 1 180 ? 23.125 4.719 2.348 1 60.84 180 LEU A C 1
ATOM 1309 O O . LEU A 1 180 ? 23.875 3.756 2.508 1 60.84 180 LEU A O 1
ATOM 1313 N N . LEU A 1 181 ? 21.828 4.68 2.359 1 67.62 181 LEU A N 1
ATOM 1314 C CA . LEU A 1 181 ? 21.281 3.391 2.756 1 67.62 181 LEU A CA 1
ATOM 1315 C C . LEU A 1 181 ? 21.234 2.43 1.572 1 67.62 181 LEU A C 1
ATOM 1317 O O . LEU A 1 181 ? 20.922 2.838 0.448 1 67.62 181 LEU A O 1
ATOM 1321 N N . PRO A 1 182 ? 21.734 1.258 1.929 1 75.81 182 PRO A N 1
ATOM 1322 C CA . PRO A 1 182 ? 21.547 0.253 0.878 1 75.81 182 PRO A CA 1
ATOM 1323 C C . PRO A 1 182 ? 20.094 0.149 0.411 1 75.81 182 PRO A C 1
ATOM 1325 O O . PRO A 1 182 ? 19.172 0.334 1.207 1 75.81 182 PRO A O 1
ATOM 1328 N N . ALA A 1 183 ? 19.922 -0.037 -0.795 1 78.25 183 ALA A N 1
ATOM 1329 C CA . ALA A 1 183 ? 18.609 -0.07 -1.459 1 78.25 183 ALA A CA 1
ATOM 1330 C C . ALA A 1 183 ? 17.672 -1.035 -0.756 1 78.25 183 ALA A C 1
ATOM 1332 O O . ALA A 1 183 ? 16.484 -0.748 -0.608 1 78.25 183 ALA A O 1
ATOM 1333 N N . PHE A 1 184 ? 18.172 -2.141 -0.264 1 78.94 184 PHE A N 1
ATOM 1334 C CA . PHE A 1 184 ? 17.297 -3.145 0.32 1 78.94 184 PHE A CA 1
ATOM 1335 C C . PHE A 1 184 ? 16.703 -2.646 1.631 1 78.94 184 PHE A C 1
ATOM 1337 O O . PHE A 1 184 ? 15.547 -2.957 1.954 1 78.94 184 PHE A O 1
ATOM 1344 N N . LEU A 1 185 ? 17.453 -1.929 2.355 1 81.38 185 LEU A N 1
ATOM 1345 C CA . LEU A 1 185 ? 16.922 -1.365 3.598 1 81.38 185 LEU A CA 1
ATOM 1346 C C . LEU A 1 185 ? 15.891 -0.286 3.312 1 81.38 185 LEU A C 1
ATOM 1348 O O . LEU A 1 185 ? 14.898 -0.166 4.035 1 81.38 185 LEU A O 1
ATOM 1352 N N . ALA A 1 186 ? 16.156 0.452 2.279 1 83.81 186 ALA A N 1
ATOM 1353 C CA . ALA A 1 186 ? 15.195 1.477 1.881 1 83.81 186 ALA A CA 1
ATOM 1354 C C . ALA A 1 186 ? 13.859 0.851 1.473 1 83.81 186 ALA A C 1
ATOM 1356 O O . ALA A 1 186 ? 12.797 1.354 1.832 1 83.81 186 ALA A O 1
ATOM 1357 N N . VAL A 1 187 ? 13.945 -0.223 0.771 1 87.31 187 VAL A N 1
ATOM 1358 C CA . VAL A 1 187 ? 12.766 -0.937 0.29 1 87.31 187 VAL A CA 1
ATOM 1359 C C . VAL A 1 187 ? 11.977 -1.484 1.476 1 87.31 187 VAL A C 1
ATOM 1361 O O . VAL A 1 187 ? 10.75 -1.375 1.514 1 87.31 187 VAL A O 1
ATOM 1364 N N . GLU A 1 188 ? 12.641 -2.035 2.414 1 88.81 188 GLU A N 1
ATOM 1365 C CA . GLU A 1 188 ? 11.984 -2.543 3.617 1 88.81 188 GLU A CA 1
ATOM 1366 C C . GLU A 1 188 ? 11.281 -1.423 4.375 1 88.81 188 GLU A C 1
ATOM 1368 O O . GLU A 1 188 ? 10.133 -1.586 4.809 1 88.81 188 GLU A O 1
ATOM 1373 N N . ASP A 1 189 ? 11.922 -0.34 4.488 1 88.31 189 ASP A N 1
ATOM 1374 C CA . ASP A 1 189 ? 11.391 0.792 5.242 1 88.31 189 ASP A CA 1
ATOM 1375 C C . ASP A 1 189 ? 10.148 1.37 4.566 1 88.31 189 ASP A C 1
ATOM 1377 O O . ASP A 1 189 ? 9.188 1.749 5.238 1 88.31 189 ASP A O 1
ATOM 1381 N N . VAL A 1 190 ? 10.227 1.423 3.297 1 91.38 190 VAL A N 1
ATOM 1382 C CA . VAL A 1 190 ? 9.086 1.956 2.551 1 91.38 190 VAL A CA 1
ATOM 1383 C C . VAL A 1 190 ? 7.867 1.068 2.768 1 91.38 190 VAL A C 1
ATOM 1385 O O . VAL A 1 190 ? 6.762 1.567 3 1 91.38 190 VAL A O 1
ATOM 1388 N N . GLN A 1 191 ? 8.055 -0.19 2.721 1 93.56 191 GLN A N 1
ATOM 1389 C CA . GLN A 1 191 ? 6.934 -1.107 2.879 1 93.56 191 GLN A CA 1
ATOM 1390 C C . GLN A 1 191 ? 6.383 -1.06 4.301 1 93.56 191 GLN A C 1
ATOM 1392 O O . GLN A 1 191 ? 5.164 -1.053 4.5 1 93.56 191 GLN A O 1
ATOM 1397 N N . ARG A 1 192 ? 7.199 -0.985 5.277 1 93.25 192 ARG A N 1
ATOM 1398 C CA . ARG A 1 192 ? 6.734 -0.856 6.656 1 93.25 192 ARG A CA 1
ATOM 1399 C C . ARG A 1 192 ? 5.945 0.435 6.848 1 93.25 192 ARG A C 1
ATOM 1401 O O . ARG A 1 192 ? 4.902 0.439 7.5 1 93.25 192 ARG A O 1
ATOM 1408 N N . GLY A 1 193 ? 6.504 1.486 6.332 1 93.75 193 GLY A N 1
ATOM 1409 C CA . GLY A 1 193 ? 5.809 2.764 6.406 1 93.75 193 GLY A CA 1
ATOM 1410 C C . GLY A 1 193 ? 4.449 2.746 5.734 1 93.75 193 GLY A C 1
ATOM 1411 O O . GLY A 1 193 ? 3.486 3.311 6.258 1 93.75 193 GLY A O 1
ATOM 1412 N N . GLN A 1 194 ? 4.383 2.1 4.609 1 95.56 194 GLN A N 1
ATOM 1413 C CA . GLN A 1 194 ? 3.113 2.012 3.893 1 95.56 194 GLN A CA 1
ATOM 1414 C C . GLN A 1 194 ? 2.105 1.162 4.66 1 95.56 194 GLN A C 1
ATOM 1416 O O . GLN A 1 194 ? 0.903 1.435 4.629 1 95.56 194 GLN A O 1
ATOM 1421 N N . ALA A 1 195 ? 2.58 0.175 5.309 1 96.06 195 ALA A N 1
ATOM 1422 C CA . ALA A 1 195 ? 1.698 -0.621 6.156 1 96.06 195 ALA A CA 1
ATOM 1423 C C . ALA A 1 195 ? 1.107 0.226 7.281 1 96.06 195 ALA A C 1
ATOM 1425 O O . ALA A 1 195 ? -0.078 0.106 7.602 1 96.06 195 ALA A O 1
ATOM 1426 N N . GLU A 1 196 ? 1.905 1.026 7.867 1 95.81 196 GLU A N 1
ATOM 1427 C CA . GLU A 1 196 ? 1.437 1.909 8.93 1 95.81 196 GLU A CA 1
ATOM 1428 C C . GLU A 1 196 ? 0.36 2.863 8.422 1 95.81 196 GLU A C 1
ATOM 1430 O O . GLU A 1 196 ? -0.643 3.096 9.102 1 95.81 196 GLU A O 1
ATOM 1435 N N . VAL A 1 197 ? 0.591 3.336 7.281 1 97.44 197 VAL A N 1
ATOM 1436 C CA . VAL A 1 197 ? -0.374 4.258 6.695 1 97.44 197 VAL A CA 1
ATOM 1437 C C . VAL A 1 197 ? -1.684 3.527 6.41 1 97.44 197 VAL A C 1
ATOM 1439 O O . VAL A 1 197 ? -2.766 4.047 6.691 1 97.44 197 VAL A O 1
ATOM 1442 N N . MET A 1 198 ? -1.567 2.363 5.852 1 97.38 198 MET A N 1
ATOM 1443 C CA . MET A 1 198 ? -2.773 1.598 5.547 1 97.38 198 MET A CA 1
ATOM 1444 C C . MET A 1 198 ? -3.559 1.294 6.816 1 97.38 198 MET A C 1
ATOM 1446 O O . MET A 1 198 ? -4.789 1.397 6.832 1 97.38 198 MET A O 1
ATOM 1450 N N . ARG A 1 199 ? -2.885 0.903 7.863 1 96.69 199 ARG A N 1
ATOM 1451 C CA . ARG A 1 199 ? -3.541 0.667 9.148 1 96.69 199 ARG A CA 1
ATOM 1452 C C . ARG A 1 199 ? -4.246 1.926 9.641 1 96.69 199 ARG A C 1
ATOM 1454 O O . ARG A 1 199 ? -5.383 1.862 10.117 1 96.69 199 ARG A O 1
ATOM 1461 N N . TYR A 1 200 ? -3.576 3 9.547 1 98.19 200 TYR A N 1
ATOM 1462 C CA . TYR A 1 200 ? -4.137 4.285 9.953 1 98.19 200 TYR A CA 1
ATOM 1463 C C . TYR A 1 200 ? -5.398 4.605 9.164 1 98.19 200 TYR A C 1
ATOM 1465 O O . TYR A 1 200 ? -6.422 4.984 9.742 1 98.19 200 TYR A O 1
ATOM 1473 N N . LEU A 1 201 ? -5.324 4.469 7.855 1 98.31 201 LEU A N 1
ATOM 1474 C CA . LEU A 1 201 ? -6.488 4.766 7.027 1 98.31 201 LEU A CA 1
ATOM 1475 C C . LEU A 1 201 ? -7.66 3.855 7.387 1 98.31 201 LEU A C 1
ATOM 1477 O O . LEU A 1 201 ? -8.805 4.309 7.453 1 98.31 201 LEU A O 1
ATOM 1481 N N . ASP A 1 202 ? -7.316 2.648 7.625 1 96.44 202 ASP A N 1
ATOM 1482 C CA . ASP A 1 202 ? -8.336 1.703 8.07 1 96.44 202 ASP A CA 1
ATOM 1483 C C . ASP A 1 202 ? -8.961 2.148 9.391 1 96.44 202 ASP A C 1
ATOM 1485 O O . ASP A 1 202 ? -10.188 2.137 9.539 1 96.44 202 ASP A O 1
ATOM 1489 N N . GLU A 1 203 ? -8.156 2.562 10.312 1 97.06 203 GLU A N 1
ATOM 1490 C CA . GLU A 1 203 ? -8.609 3.061 11.609 1 97.06 203 GLU A CA 1
ATOM 1491 C C . GLU A 1 203 ? -9.539 4.258 11.445 1 97.06 203 GLU A C 1
ATOM 1493 O O . GLU A 1 203 ? -10.508 4.406 12.203 1 97.06 203 GLU A O 1
ATOM 1498 N N . MET A 1 204 ? -9.25 5.066 10.477 1 98.38 204 MET A N 1
ATOM 1499 C CA . MET A 1 204 ? -9.992 6.312 10.297 1 98.38 204 MET A CA 1
ATOM 1500 C C . MET A 1 204 ? -11.234 6.09 9.43 1 98.38 204 MET A C 1
ATOM 1502 O O . MET A 1 204 ? -12.031 7.008 9.234 1 98.38 204 MET A O 1
ATOM 1506 N N . GLY A 1 205 ? -11.391 4.918 8.875 1 97.5 205 GLY A N 1
ATOM 1507 C CA . GLY A 1 205 ? -12.531 4.625 8.023 1 97.5 205 GLY A CA 1
ATOM 1508 C C . GLY A 1 205 ? -12.383 5.164 6.617 1 97.5 205 GLY A C 1
ATOM 1509 O O . GLY A 1 205 ? -13.375 5.484 5.957 1 97.5 205 GLY A O 1
ATOM 1510 N N . VAL A 1 206 ? -11.156 5.332 6.172 1 98.12 206 VAL A N 1
ATOM 1511 C CA . VAL A 1 206 ? -10.867 5.801 4.82 1 98.12 206 VAL A CA 1
ATOM 1512 C C . VAL A 1 206 ? -10.492 4.613 3.934 1 98.12 206 VAL A C 1
ATOM 1514 O O . VAL A 1 206 ? -9.789 3.697 4.375 1 98.12 206 VAL A O 1
ATOM 1517 N N . ASP A 1 207 ? -10.945 4.621 2.744 1 96.94 207 ASP A N 1
ATOM 1518 C CA . ASP A 1 207 ? -10.633 3.57 1.779 1 96.94 207 ASP A CA 1
ATOM 1519 C C . ASP A 1 207 ? -9.141 3.555 1.447 1 96.94 207 ASP A C 1
ATOM 1521 O O . ASP A 1 207 ? -8.586 4.566 1.014 1 96.94 207 ASP A O 1
ATOM 1525 N N . PRO A 1 208 ? -8.492 2.406 1.569 1 95.12 208 PRO A N 1
ATOM 1526 C CA . PRO A 1 208 ? -7.051 2.352 1.335 1 95.12 208 PRO A CA 1
ATOM 1527 C C . PRO A 1 208 ? -6.68 2.605 -0.124 1 95.12 208 PRO A C 1
ATOM 1529 O O . PRO A 1 208 ? -5.508 2.828 -0.437 1 95.12 208 PRO A O 1
ATOM 1532 N N . ARG A 1 209 ? -7.602 2.602 -1.023 1 95.81 209 ARG A N 1
ATOM 1533 C CA . ARG A 1 209 ? -7.324 2.896 -2.426 1 95.81 209 ARG A CA 1
ATOM 1534 C C . ARG A 1 209 ? -6.809 4.32 -2.594 1 95.81 209 ARG A C 1
ATOM 1536 O O . ARG A 1 209 ? -6.273 4.672 -3.646 1 95.81 209 ARG A O 1
ATOM 1543 N N . LEU A 1 210 ? -6.945 5.121 -1.56 1 97.62 210 LEU A N 1
ATOM 1544 C CA . LEU A 1 210 ? -6.262 6.41 -1.538 1 97.62 210 LEU A CA 1
ATOM 1545 C C . LEU A 1 210 ? -4.77 6.238 -1.799 1 97.62 210 LEU A C 1
ATOM 1547 O O . LEU A 1 210 ? -4.172 7.016 -2.549 1 97.62 210 LEU A O 1
ATOM 1551 N N . MET A 1 211 ? -4.238 5.191 -1.231 1 97.5 211 MET A N 1
ATOM 1552 C CA . MET A 1 211 ? -2.807 4.941 -1.353 1 97.5 211 MET A CA 1
ATOM 1553 C C . MET A 1 211 ? -2.434 4.602 -2.791 1 97.5 211 MET A C 1
ATOM 1555 O O . MET A 1 211 ? -1.33 4.914 -3.242 1 97.5 211 MET A O 1
ATOM 1559 N N . MET A 1 212 ? -3.293 3.945 -3.484 1 96.19 212 MET A N 1
ATOM 1560 C CA . MET A 1 212 ? -3.041 3.57 -4.871 1 96.19 212 MET A CA 1
ATOM 1561 C C . MET A 1 212 ? -2.754 4.801 -5.727 1 96.19 212 MET A C 1
ATOM 1563 O O . MET A 1 212 ? -1.788 4.82 -6.488 1 96.19 212 MET A O 1
ATOM 1567 N N . HIS A 1 213 ? -3.543 5.832 -5.562 1 95.94 213 HIS A N 1
ATOM 1568 C CA . HIS A 1 213 ? -3.363 7.078 -6.301 1 95.94 213 HIS A CA 1
ATOM 1569 C C . HIS A 1 213 ? -2.043 7.75 -5.941 1 95.94 213 HIS A C 1
ATOM 1571 O O . HIS A 1 213 ? -1.354 8.289 -6.812 1 95.94 213 HIS A O 1
ATOM 1577 N N . GLY A 1 214 ? -1.707 7.676 -4.691 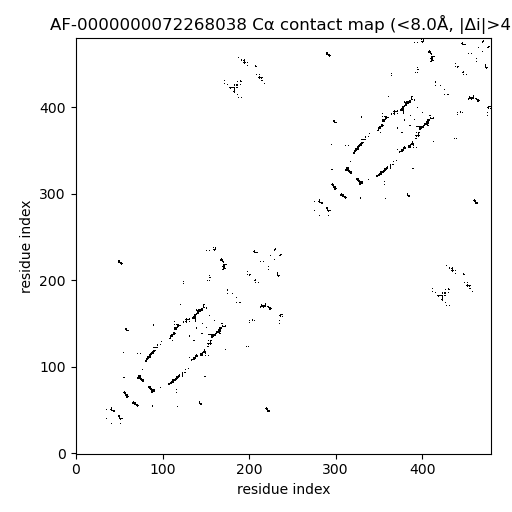1 97.25 214 GLY A N 1
ATOM 1578 C CA . GLY A 1 214 ? -0.435 8.234 -4.262 1 97.25 214 GLY A CA 1
ATOM 1579 C C . GLY A 1 214 ? 0.762 7.484 -4.82 1 97.25 214 GLY A C 1
ATOM 1580 O O . GLY A 1 214 ? 1.648 8.086 -5.43 1 97.25 214 GLY A O 1
ATOM 1581 N N . MET A 1 215 ? 0.683 6.223 -4.684 1 96.75 215 MET A N 1
ATOM 1582 C CA . MET A 1 215 ? 1.816 5.379 -5.051 1 96.75 215 MET A CA 1
ATOM 1583 C C . MET A 1 215 ? 2.061 5.418 -6.555 1 96.75 215 MET A C 1
ATOM 1585 O O . MET A 1 215 ? 3.193 5.238 -7.008 1 96.75 215 MET A O 1
ATOM 1589 N N . GLU A 1 216 ? 1.101 5.781 -7.32 1 95.31 216 GLU A N 1
ATOM 1590 C CA . GLU A 1 216 ? 1.223 5.828 -8.773 1 95.31 216 GLU A CA 1
ATOM 1591 C C . GLU A 1 216 ? 1.781 7.168 -9.242 1 95.31 216 GLU A C 1
ATOM 1593 O O . GLU A 1 216 ? 2.172 7.316 -10.398 1 95.31 216 GLU A O 1
ATOM 1598 N N . THR A 1 217 ? 1.79 8.102 -8.383 1 96.12 217 THR A N 1
ATOM 1599 C CA . THR A 1 217 ? 2.139 9.477 -8.75 1 96.12 217 THR A CA 1
ATOM 1600 C C . THR A 1 217 ? 3.545 9.82 -8.273 1 96.12 217 THR A C 1
ATOM 1602 O O . THR A 1 217 ? 3.809 9.844 -7.066 1 96.12 217 THR A O 1
ATOM 1605 N N . PRO A 1 218 ? 4.43 10.133 -9.18 1 92.69 218 PRO A N 1
ATOM 1606 C CA . PRO A 1 218 ? 5.793 10.461 -8.758 1 92.69 218 PRO A CA 1
ATOM 1607 C C . PRO A 1 218 ? 5.844 11.578 -7.723 1 92.69 218 PRO A C 1
ATOM 1609 O O . PRO A 1 218 ? 4.992 12.469 -7.727 1 92.69 218 PRO A O 1
ATOM 1612 N N . ALA A 1 219 ? 6.945 11.547 -6.98 1 91.62 219 ALA A N 1
ATOM 1613 C CA . ALA A 1 219 ? 7.07 12.453 -5.84 1 91.62 219 ALA A CA 1
ATOM 1614 C C . ALA A 1 219 ? 7.105 13.906 -6.297 1 91.62 219 ALA A C 1
ATOM 1616 O O . ALA A 1 219 ? 6.73 14.812 -5.547 1 91.62 219 ALA A O 1
ATOM 1617 N N . ARG A 1 220 ? 7.504 14.195 -7.484 1 91.38 220 ARG A N 1
ATOM 1618 C CA . ARG A 1 220 ? 7.652 15.562 -7.973 1 91.38 220 ARG A CA 1
ATOM 1619 C C . ARG A 1 220 ? 6.336 16.094 -8.539 1 91.38 220 ARG A C 1
ATOM 1621 O O . ARG A 1 220 ? 6.238 17.266 -8.914 1 91.38 220 ARG A O 1
ATOM 1628 N N . GLU A 1 221 ? 5.367 15.172 -8.633 1 94.69 221 GLU A N 1
ATOM 1629 C CA . GLU A 1 221 ? 4.02 15.523 -9.07 1 94.69 221 GLU A CA 1
ATOM 1630 C C . GLU A 1 221 ? 2.994 15.234 -7.977 1 94.69 221 GLU A C 1
ATOM 1632 O O . GLU A 1 221 ? 3.33 14.656 -6.941 1 94.69 221 GLU A O 1
ATOM 1637 N N . ILE A 1 222 ? 1.798 15.742 -8.203 1 96.75 222 ILE A N 1
ATOM 1638 C CA . ILE A 1 222 ? 0.711 15.516 -7.258 1 96.75 222 ILE A CA 1
ATOM 1639 C C . ILE A 1 222 ? -0.575 15.188 -8.016 1 96.75 222 ILE A C 1
ATOM 1641 O O . ILE A 1 222 ? -0.891 15.828 -9.023 1 96.75 222 ILE A O 1
ATOM 1645 N N . TYR A 1 223 ? -1.235 14.172 -7.582 1 97.38 223 TYR A N 1
ATOM 1646 C CA . TYR A 1 223 ? -2.535 13.781 -8.117 1 97.38 223 TYR A CA 1
ATOM 1647 C C . TYR A 1 223 ? -3.666 14.445 -7.34 1 97.38 223 TYR A C 1
ATOM 1649 O O . TYR A 1 223 ? -3.842 14.188 -6.145 1 97.38 223 TYR A O 1
ATOM 1657 N N . MET A 1 224 ? -4.414 15.266 -8.023 1 97.56 224 MET A N 1
ATOM 1658 C CA . MET A 1 224 ? -5.5 16 -7.379 1 97.56 224 MET A CA 1
ATOM 1659 C C . MET A 1 224 ? -6.785 15.172 -7.375 1 97.56 224 MET A C 1
ATOM 1661 O O . MET A 1 224 ? -7.223 14.688 -8.422 1 97.56 224 MET A O 1
ATOM 1665 N N . LEU A 1 225 ? -7.324 15.086 -6.207 1 97.62 225 LEU A N 1
ATOM 1666 C CA . LEU A 1 225 ? -8.586 14.359 -6.059 1 97.62 225 LEU A CA 1
ATOM 1667 C C . LEU A 1 225 ? -9.773 15.289 -6.242 1 97.62 225 LEU A C 1
ATOM 1669 O O . LEU A 1 225 ? -9.852 16.344 -5.602 1 97.62 225 LEU A O 1
ATOM 1673 N N . ASP A 1 226 ? -10.711 14.883 -7.047 1 94.75 226 ASP A N 1
ATOM 1674 C CA . ASP A 1 226 ? -11.922 15.688 -7.176 1 94.75 226 ASP A CA 1
ATOM 1675 C C . ASP A 1 226 ? -12.961 15.289 -6.137 1 94.75 226 ASP A C 1
ATOM 1677 O O . ASP A 1 226 ? -12.742 14.359 -5.359 1 94.75 226 ASP A O 1
ATOM 1681 N N . ALA A 1 227 ? -14.078 16.016 -6.137 1 95.75 227 ALA A N 1
ATOM 1682 C CA . ALA A 1 227 ? -15.094 15.836 -5.102 1 95.75 227 ALA A CA 1
ATOM 1683 C C . ALA A 1 227 ? -15.664 14.422 -5.133 1 95.75 227 ALA A C 1
ATOM 1685 O O . ALA A 1 227 ? -15.906 13.82 -4.086 1 95.75 227 ALA A O 1
ATOM 1686 N N . ALA A 1 228 ? -15.867 13.906 -6.289 1 95.75 228 ALA A N 1
ATOM 1687 C CA . ALA A 1 228 ? -16.422 12.562 -6.43 1 95.75 228 ALA A CA 1
ATOM 1688 C C . ALA A 1 228 ? -15.477 11.516 -5.848 1 95.75 228 ALA A C 1
ATOM 1690 O O . ALA A 1 228 ? -15.914 10.609 -5.133 1 95.75 228 ALA A O 1
ATOM 1691 N N . ARG A 1 229 ? -14.219 11.664 -6.152 1 96.56 229 ARG A N 1
ATOM 1692 C CA . ARG A 1 229 ? -13.227 10.711 -5.664 1 96.56 229 ARG A CA 1
ATOM 1693 C C . ARG A 1 229 ? -13.055 10.82 -4.152 1 96.56 229 ARG A C 1
ATOM 1695 O O . ARG A 1 229 ? -12.891 9.812 -3.465 1 96.56 229 ARG A O 1
ATOM 1702 N N . LEU A 1 230 ? -13.078 12.016 -3.637 1 98.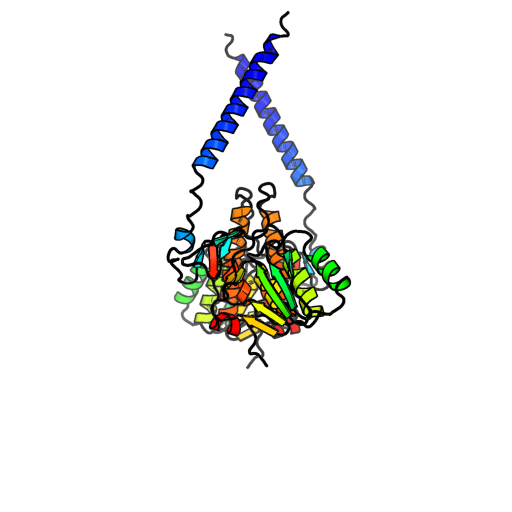12 230 LEU A N 1
ATOM 1703 C CA . LEU A 1 230 ? -13 12.219 -2.193 1 98.12 230 LEU A CA 1
ATOM 1704 C C . LEU A 1 230 ? -14.125 11.484 -1.476 1 98.12 230 LEU A C 1
ATOM 1706 O O . LEU A 1 230 ? -13.891 10.836 -0.453 1 98.12 230 LEU A O 1
ATOM 1710 N N . ALA A 1 231 ? -15.281 11.586 -2.021 1 97.62 231 ALA A N 1
ATOM 1711 C CA . ALA A 1 231 ? -16.453 10.938 -1.428 1 97.62 231 ALA A CA 1
ATOM 1712 C C . ALA A 1 231 ? -16.344 9.414 -1.563 1 97.62 231 ALA A C 1
ATOM 1714 O O . ALA A 1 231 ? -16.625 8.68 -0.609 1 97.62 231 ALA A O 1
ATOM 1715 N N . GLU A 1 232 ? -15.914 9.023 -2.723 1 96.5 232 GLU A N 1
ATOM 1716 C CA . GLU A 1 232 ? -15.781 7.598 -2.99 1 96.5 232 GLU A CA 1
ATOM 1717 C C . GLU A 1 232 ? -14.805 6.941 -2.016 1 96.5 232 GLU A C 1
ATOM 1719 O O . GLU A 1 232 ? -15.047 5.828 -1.542 1 96.5 232 GLU A O 1
ATOM 1724 N N . LEU A 1 233 ? -13.797 7.652 -1.704 1 97.38 233 LEU A N 1
ATOM 1725 C CA . LEU A 1 233 ? -12.75 7.121 -0.843 1 97.38 233 LEU A CA 1
ATOM 1726 C C . LEU A 1 233 ? -13.062 7.391 0.625 1 97.38 233 LEU A C 1
ATOM 1728 O O . LEU A 1 233 ? -12.281 7.016 1.509 1 97.38 233 LEU A O 1
ATOM 1732 N N . ARG A 1 234 ? -14.117 8.086 0.893 1 98.19 234 ARG A N 1
ATOM 1733 C CA . ARG A 1 234 ? -14.562 8.461 2.234 1 98.19 234 ARG A CA 1
ATOM 1734 C C . ARG A 1 234 ? -13.555 9.391 2.902 1 98.19 234 ARG A C 1
ATOM 1736 O O . ARG A 1 234 ? -13.375 9.352 4.121 1 98.19 234 ARG A O 1
ATOM 1743 N N . LEU A 1 235 ? -12.859 10.086 2.068 1 98.44 235 LEU A N 1
ATOM 1744 C CA . LEU A 1 235 ? -11.969 11.117 2.582 1 98.44 235 LEU A CA 1
ATOM 1745 C C . LEU A 1 235 ? -12.727 12.422 2.824 1 98.44 235 LEU A C 1
ATOM 1747 O O . LEU A 1 235 ? -12.242 13.305 3.531 1 98.44 235 LEU A O 1
ATOM 1751 N N . SER A 1 236 ? -13.852 12.57 2.211 1 98.25 236 SER A N 1
ATOM 1752 C CA . SER A 1 236 ? -14.852 13.562 2.596 1 98.25 236 SER A CA 1
ATOM 1753 C C . SER A 1 236 ? -16.141 12.898 3.059 1 98.25 236 SER A C 1
ATOM 1755 O O . SER A 1 236 ? -16.484 11.797 2.609 1 98.25 236 SER A O 1
ATOM 1757 N N . THR A 1 237 ? -16.734 13.531 4.008 1 95.69 237 THR A N 1
ATOM 1758 C CA . THR A 1 237 ? -18 13.008 4.523 1 95.69 237 THR A CA 1
ATOM 1759 C C . THR A 1 237 ? -19.141 13.984 4.27 1 95.69 237 THR A C 1
ATOM 1761 O O . THR A 1 237 ? -18.922 15.18 4.105 1 95.69 237 THR A O 1
ATOM 1764 N N . GLU A 1 238 ? -20.422 13.453 3.814 1 73.69 238 GLU A N 1
ATOM 1765 C CA . GLU A 1 238 ? -21.594 14.289 3.627 1 73.69 238 GLU A CA 1
ATOM 1766 C C . GLU A 1 238 ? -22.047 14.93 4.945 1 73.69 238 GLU A C 1
ATOM 1768 O O . GLU A 1 238 ? -21.844 14.352 6.016 1 73.69 238 GLU A O 1
ATOM 1773 N N . GLY A 1 239 ? -21.828 16.172 5.234 1 52.56 239 GLY A N 1
ATOM 1774 C CA . GLY A 1 239 ? -22.406 16.828 6.395 1 52.56 239 GLY A CA 1
ATOM 1775 C C . GLY A 1 239 ? -23.672 16.141 6.879 1 52.56 239 GLY A C 1
ATOM 1776 O O . GLY A 1 239 ? -24.484 15.664 6.074 1 52.56 239 GLY A O 1
ATOM 1777 N N . ALA A 1 240 ? -23.516 15.57 8.047 1 37.09 240 ALA A N 1
ATOM 1778 C CA . ALA A 1 240 ? -24.812 15.273 8.641 1 37.09 240 ALA A CA 1
ATOM 1779 C C . ALA A 1 240 ? -25.703 16.516 8.656 1 37.09 240 ALA A C 1
ATOM 1781 O O . ALA A 1 240 ? -25.203 17.641 8.742 1 37.09 240 ALA A O 1
ATOM 1782 N N . MET B 1 1 ? 67.875 -2.729 -18.562 1 29.2 1 MET B N 1
ATOM 1783 C CA . MET B 1 1 ? 67.312 -3.947 -17.984 1 29.2 1 MET B CA 1
ATOM 1784 C C . MET B 1 1 ? 66.312 -3.617 -16.859 1 29.2 1 MET B C 1
ATOM 1786 O O . MET B 1 1 ? 65.875 -4.512 -16.156 1 29.2 1 MET B O 1
ATOM 1790 N N . SER B 1 2 ? 66.125 -2.303 -16.562 1 35.22 2 SER B N 1
ATOM 1791 C CA . SER B 1 2 ? 65.5 -1.819 -15.328 1 35.22 2 SER B CA 1
ATOM 1792 C C . SER B 1 2 ? 64 -1.941 -15.375 1 35.22 2 SER B C 1
ATOM 1794 O O . SER B 1 2 ? 63.312 -1.459 -14.477 1 35.22 2 SER B O 1
ATOM 1796 N N . ALA B 1 3 ? 63.5 -2.125 -16.625 1 47.31 3 ALA B N 1
ATOM 1797 C CA . ALA B 1 3 ? 62.062 -1.933 -16.781 1 47.31 3 ALA B CA 1
ATOM 1798 C C . ALA B 1 3 ? 61.281 -3.051 -16.109 1 47.31 3 ALA B C 1
ATOM 1800 O O . ALA B 1 3 ? 60.031 -3.045 -16.109 1 47.31 3 ALA B O 1
ATOM 1801 N N . GLU B 1 4 ? 61.938 -4.125 -15.68 1 40.47 4 GLU B N 1
ATOM 1802 C CA . GLU B 1 4 ? 61.188 -5.348 -15.445 1 40.47 4 GLU B CA 1
ATOM 1803 C C . GLU B 1 4 ? 60.656 -5.402 -14.016 1 40.47 4 GLU B C 1
ATOM 1805 O O . GLU B 1 4 ? 60 -6.367 -13.625 1 40.47 4 GLU B O 1
ATOM 1810 N N . ALA B 1 5 ? 61.156 -4.566 -13.094 1 55.75 5 ALA B N 1
ATOM 1811 C CA . ALA B 1 5 ? 60.875 -4.77 -11.68 1 55.75 5 ALA B CA 1
ATOM 1812 C C . ALA B 1 5 ? 59.469 -4.289 -11.336 1 55.75 5 ALA B C 1
ATOM 1814 O O . ALA B 1 5 ? 58.938 -4.598 -10.266 1 55.75 5 ALA B O 1
ATOM 1815 N N . ALA B 1 6 ? 58.969 -3.443 -12.148 1 58.56 6 ALA B N 1
ATOM 1816 C CA . ALA B 1 6 ? 57.719 -2.766 -11.859 1 58.56 6 ALA B CA 1
ATOM 1817 C C . ALA B 1 6 ? 56.562 -3.738 -11.93 1 58.56 6 ALA B C 1
ATOM 1819 O O . ALA B 1 6 ? 55.594 -3.645 -11.141 1 58.56 6 ALA B O 1
ATOM 1820 N N . PRO B 1 7 ? 56.938 -4.836 -12.57 1 65.25 7 PRO B N 1
ATOM 1821 C CA . PRO B 1 7 ? 55.781 -5.707 -12.773 1 65.25 7 PRO B CA 1
ATOM 1822 C C . PRO B 1 7 ? 55.5 -6.617 -11.586 1 65.25 7 PRO B C 1
ATOM 1824 O O . PRO B 1 7 ? 54.344 -6.938 -11.305 1 65.25 7 PRO B O 1
ATOM 1827 N N . ARG B 1 8 ? 56.469 -6.699 -10.719 1 63.12 8 ARG B N 1
ATOM 1828 C CA . ARG B 1 8 ? 56.312 -7.66 -9.625 1 63.12 8 ARG B CA 1
ATOM 1829 C C . ARG B 1 8 ? 55.562 -7.031 -8.453 1 63.12 8 ARG B C 1
ATOM 1831 O O . ARG B 1 8 ? 54.719 -7.676 -7.832 1 63.12 8 ARG B O 1
ATOM 1838 N N . ARG B 1 9 ? 55.844 -5.75 -8.234 1 63 9 ARG B N 1
ATOM 1839 C CA . ARG B 1 9 ? 55.188 -5.082 -7.105 1 63 9 ARG B CA 1
ATOM 1840 C C . ARG B 1 9 ? 53.719 -4.859 -7.379 1 63 9 ARG B C 1
ATOM 1842 O O . ARG B 1 9 ? 52.875 -5.02 -6.488 1 63 9 ARG B O 1
ATOM 1849 N N . ALA B 1 10 ? 53.5 -4.664 -8.648 1 73 10 ALA B N 1
ATOM 1850 C CA . ALA B 1 10 ? 52.094 -4.461 -9.039 1 73 10 ALA B CA 1
ATOM 1851 C C . ALA B 1 10 ? 51.312 -5.766 -8.961 1 73 10 ALA B C 1
ATOM 1853 O O . ALA B 1 10 ? 50.156 -5.781 -8.5 1 73 10 ALA B O 1
ATOM 1854 N N . ILE B 1 11 ? 52.062 -6.805 -9.312 1 71.38 11 ILE B N 1
ATOM 1855 C CA . ILE B 1 11 ? 51.438 -8.133 -9.273 1 71.38 11 ILE B CA 1
ATOM 1856 C C . ILE B 1 11 ? 51.188 -8.531 -7.82 1 71.38 11 ILE B C 1
ATOM 1858 O O . ILE B 1 11 ? 50.094 -9.023 -7.484 1 71.38 11 ILE B O 1
ATOM 1862 N N . TRP B 1 12 ? 52.062 -8.109 -6.918 1 78.94 12 TRP B N 1
ATOM 1863 C CA . TRP B 1 12 ? 51.938 -8.422 -5.5 1 78.94 12 TRP B CA 1
ATOM 1864 C C . TRP B 1 12 ? 50.844 -7.582 -4.859 1 78.94 12 TRP B C 1
ATOM 1866 O O . TRP B 1 12 ? 50.062 -8.086 -4.047 1 78.94 12 TRP B O 1
ATOM 1876 N N . ALA B 1 13 ? 50.781 -6.312 -5.344 1 75.31 13 ALA B N 1
ATOM 1877 C CA . ALA B 1 13 ? 49.719 -5.438 -4.832 1 75.31 13 ALA B CA 1
ATOM 1878 C C . ALA B 1 13 ? 48.344 -5.934 -5.254 1 75.31 13 ALA B C 1
ATOM 1880 O O . ALA B 1 13 ? 47.406 -5.945 -4.449 1 75.31 13 ALA B O 1
ATOM 1881 N N . MET B 1 14 ? 48.375 -6.457 -6.469 1 75.44 14 MET B N 1
ATOM 1882 C CA . MET B 1 14 ? 47.125 -7.012 -6.977 1 75.44 14 MET B CA 1
ATOM 1883 C C . MET B 1 14 ? 46.75 -8.297 -6.242 1 75.44 14 MET B C 1
ATOM 1885 O O . MET B 1 14 ? 45.594 -8.516 -5.891 1 75.44 14 MET B O 1
ATOM 1889 N N . LEU B 1 15 ? 47.75 -9.078 -5.926 1 76.12 15 LEU B N 1
ATOM 1890 C CA . LEU B 1 15 ? 47.562 -10.344 -5.227 1 76.12 15 LEU B CA 1
ATOM 1891 C C . LEU B 1 15 ? 47.125 -10.102 -3.783 1 76.12 15 LEU B C 1
ATOM 1893 O O . LEU B 1 15 ? 46.219 -10.773 -3.275 1 76.12 15 LEU B O 1
ATOM 1897 N N . ILE B 1 16 ? 47.719 -9.07 -3.246 1 78.19 16 ILE B N 1
ATOM 1898 C CA . ILE B 1 16 ? 47.375 -8.719 -1.874 1 78.19 16 ILE B CA 1
ATOM 1899 C C . ILE B 1 16 ? 45.969 -8.164 -1.832 1 78.19 16 ILE B C 1
ATOM 1901 O O . ILE B 1 16 ? 45.188 -8.508 -0.946 1 78.19 16 ILE B O 1
ATOM 1905 N N . LEU B 1 17 ? 45.625 -7.379 -2.822 1 75.31 17 LEU B N 1
ATOM 1906 C CA . LEU B 1 17 ? 44.281 -6.832 -2.91 1 75.31 17 LEU B CA 1
ATOM 1907 C C . LEU B 1 17 ? 43.25 -7.945 -3.121 1 75.31 17 LEU B C 1
ATOM 1909 O O . LEU B 1 17 ? 42.188 -7.953 -2.486 1 75.31 17 LEU B O 1
ATOM 1913 N N . GLN B 1 18 ? 43.625 -8.875 -3.963 1 72.5 18 GLN B N 1
ATOM 1914 C CA . GLN B 1 18 ? 42.75 -10 -4.238 1 72.5 18 GLN B CA 1
ATOM 1915 C C . GLN B 1 18 ? 42.562 -10.875 -3.002 1 72.5 18 GLN B C 1
ATOM 1917 O O . GLN B 1 18 ? 41.438 -11.305 -2.695 1 72.5 18 GLN B O 1
ATOM 1922 N N . VAL B 1 19 ? 43.656 -11.023 -2.312 1 78.06 19 VAL B N 1
ATOM 1923 C CA . VAL B 1 19 ? 43.625 -11.82 -1.088 1 78.06 19 VAL B CA 1
ATOM 1924 C C . VAL B 1 19 ? 42.844 -11.07 -0.014 1 78.06 19 VAL B C 1
ATOM 1926 O O . VAL B 1 19 ? 42.062 -11.672 0.72 1 78.06 19 VAL B O 1
ATOM 1929 N N . GLY B 1 20 ? 43.031 -9.766 0.008 1 74.94 20 GLY B N 1
ATOM 1930 C CA . GLY B 1 20 ? 42.25 -8.93 0.919 1 74.94 20 GLY B CA 1
ATOM 1931 C C . GLY B 1 20 ? 40.781 -8.953 0.631 1 74.94 20 GLY B C 1
ATOM 1932 O O . GLY B 1 20 ? 39.969 -9.086 1.549 1 74.94 20 GLY B O 1
ATOM 1933 N N . ILE B 1 21 ? 40.406 -8.805 -0.612 1 73.12 21 ILE B N 1
ATOM 1934 C CA . ILE B 1 21 ? 39 -8.867 -1.03 1 73.12 21 ILE B CA 1
ATOM 1935 C C . ILE B 1 21 ? 38.438 -10.25 -0.72 1 73.12 21 ILE B C 1
ATOM 1937 O O . ILE B 1 21 ? 37.312 -10.359 -0.209 1 73.12 21 ILE B O 1
ATOM 1941 N N . GLY B 1 22 ? 39.25 -11.242 -1.001 1 72.25 22 GLY B N 1
ATOM 1942 C CA . GLY B 1 22 ? 38.844 -12.602 -0.668 1 72.25 22 GLY B CA 1
ATOM 1943 C C . GLY B 1 22 ? 38.594 -12.805 0.815 1 72.25 22 GLY B C 1
ATOM 1944 O O . GLY B 1 22 ? 37.594 -13.398 1.205 1 72.25 22 GLY B O 1
ATOM 1945 N N . ALA B 1 23 ? 39.5 -12.258 1.575 1 75.69 23 ALA B N 1
ATOM 1946 C CA . ALA B 1 23 ? 39.375 -12.352 3.027 1 75.69 23 ALA B CA 1
ATOM 1947 C C . ALA B 1 23 ? 38.156 -11.586 3.521 1 75.69 23 ALA B C 1
ATOM 1949 O O . ALA B 1 23 ? 37.406 -12.055 4.398 1 75.69 23 ALA B O 1
ATOM 1950 N N . ALA B 1 24 ? 37.844 -10.461 2.971 1 69.5 24 ALA B N 1
ATOM 1951 C CA . ALA B 1 24 ? 36.688 -9.664 3.33 1 69.5 24 ALA B CA 1
ATOM 1952 C C . ALA B 1 24 ? 35.406 -10.383 2.947 1 69.5 24 ALA B C 1
ATOM 1954 O O . ALA B 1 24 ? 34.438 -10.391 3.719 1 69.5 24 ALA B O 1
ATOM 1955 N N . LEU B 1 25 ? 35.344 -11.016 1.845 1 63.62 25 LEU B N 1
ATOM 1956 C CA . LEU B 1 25 ? 34.188 -11.766 1.386 1 63.62 25 LEU B CA 1
ATOM 1957 C C . LEU B 1 25 ? 33.938 -12.992 2.26 1 63.62 25 LEU B C 1
ATOM 1959 O O . LEU B 1 25 ? 32.781 -13.297 2.602 1 63.62 25 LEU B O 1
ATOM 1963 N N . ILE B 1 26 ? 34.969 -13.625 2.545 1 63.31 26 ILE B N 1
ATOM 1964 C CA . ILE B 1 26 ? 34.875 -14.773 3.439 1 63.31 26 ILE B CA 1
ATOM 1965 C C . ILE B 1 26 ? 34.406 -14.32 4.812 1 63.31 26 ILE B C 1
ATOM 1967 O O . ILE B 1 26 ? 33.531 -14.969 5.414 1 63.31 26 ILE B O 1
ATOM 1971 N N . GLY B 1 27 ? 34.906 -13.266 5.301 1 61.62 27 GLY B N 1
ATOM 1972 C CA . GLY B 1 27 ? 34.438 -12.695 6.551 1 61.62 27 GLY B CA 1
ATOM 1973 C C . GLY B 1 27 ? 32.969 -12.336 6.512 1 61.62 27 GLY B C 1
ATOM 1974 O O . GLY B 1 27 ? 32.219 -12.609 7.465 1 61.62 27 GLY B O 1
ATOM 1975 N N . MET B 1 28 ? 32.5 -11.734 5.477 1 59.72 28 MET B N 1
ATOM 1976 C CA . MET B 1 28 ? 31.109 -11.383 5.281 1 59.72 28 MET B CA 1
ATOM 1977 C C . MET B 1 28 ? 30.25 -12.641 5.211 1 59.72 28 MET B C 1
ATOM 1979 O O . MET B 1 28 ? 29.141 -12.664 5.746 1 59.72 28 MET B O 1
ATOM 1983 N N . ASP B 1 29 ? 30.734 -13.578 4.477 1 55.12 29 ASP B N 1
ATOM 1984 C CA . ASP B 1 29 ? 30.047 -14.859 4.387 1 55.12 29 ASP B CA 1
ATOM 1985 C C . ASP B 1 29 ? 29.953 -15.531 5.758 1 55.12 29 ASP B C 1
ATOM 1987 O O . ASP B 1 29 ? 28.922 -16.125 6.094 1 55.12 29 ASP B O 1
ATOM 1991 N N . LEU B 1 30 ? 31.016 -15.523 6.449 1 55.16 30 LEU B N 1
ATOM 1992 C CA . LEU B 1 30 ? 31.062 -16.141 7.773 1 55.16 30 LEU B CA 1
ATOM 1993 C C . LEU B 1 30 ? 30.172 -15.375 8.75 1 55.16 30 LEU B C 1
ATOM 1995 O O . LEU B 1 30 ? 29.672 -15.953 9.719 1 55.16 30 LEU B O 1
ATOM 1999 N N . ALA B 1 31 ? 30.047 -14.148 8.516 1 48.62 31 ALA B N 1
ATOM 2000 C CA . ALA B 1 31 ? 29.203 -13.344 9.383 1 48.62 31 ALA B CA 1
ATOM 2001 C C . ALA B 1 31 ? 27.734 -13.469 8.992 1 48.62 31 ALA B C 1
ATOM 2003 O O . ALA B 1 31 ? 26.859 -12.93 9.672 1 48.62 31 ALA B O 1
ATOM 2004 N N . ARG B 1 32 ? 27.422 -14.008 7.887 1 45.91 32 ARG B N 1
ATOM 2005 C CA . ARG B 1 32 ? 26.031 -14.289 7.527 1 45.91 32 ARG B CA 1
ATOM 2006 C C . ARG B 1 32 ? 25.406 -15.281 8.5 1 45.91 32 ARG B C 1
ATOM 2008 O O . ARG B 1 32 ? 25.969 -16.344 8.758 1 45.91 32 ARG B O 1
ATOM 2015 N N . PRO B 1 33 ? 24.375 -14.906 9.242 1 42.28 33 PRO B N 1
ATOM 2016 C CA . PRO B 1 33 ? 23.781 -15.922 10.102 1 42.28 33 PRO B CA 1
ATOM 2017 C C . PRO B 1 33 ? 23.375 -17.188 9.344 1 42.28 33 PRO B C 1
ATOM 2019 O O . PRO B 1 33 ? 23.047 -17.125 8.156 1 42.28 33 PRO B O 1
ATOM 2022 N N . ALA B 1 34 ? 23.703 -18.391 9.82 1 43.03 34 ALA B N 1
ATOM 2023 C CA . ALA B 1 34 ? 23.266 -19.688 9.281 1 43.03 34 ALA B CA 1
ATOM 2024 C C . ALA B 1 34 ? 21.797 -19.672 8.922 1 43.03 34 ALA B C 1
ATOM 2026 O O . ALA B 1 34 ? 20.984 -19.062 9.625 1 43.03 34 ALA B O 1
ATOM 2027 N N . PRO B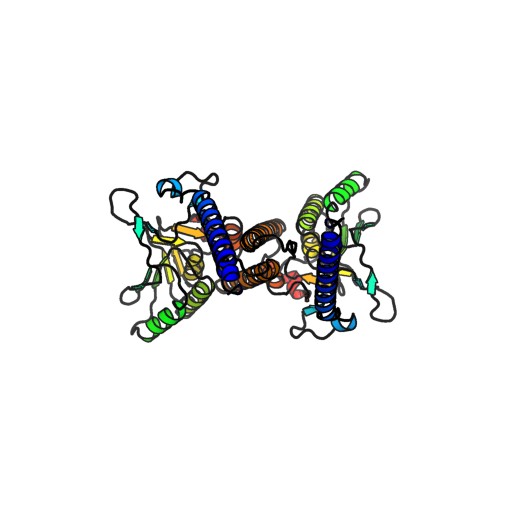 1 35 ? 21.531 -20.141 7.688 1 39.41 35 PRO B N 1
ATOM 2028 C CA . PRO B 1 35 ? 20.109 -20.219 7.355 1 39.41 35 PRO B CA 1
ATOM 2029 C C . PRO B 1 35 ? 19.297 -20.938 8.422 1 39.41 35 PRO B C 1
ATOM 2031 O O . PRO B 1 35 ? 19.797 -21.844 9.086 1 39.41 35 PRO B O 1
ATOM 2034 N N . PRO B 1 36 ? 18.328 -20.375 8.945 1 38.5 36 PRO B N 1
ATOM 2035 C CA . PRO B 1 36 ? 17.594 -21.141 9.953 1 38.5 36 PRO B CA 1
ATOM 2036 C C . PRO B 1 36 ? 17.234 -22.547 9.477 1 38.5 36 PRO B C 1
ATOM 2038 O O . PRO B 1 36 ? 17.062 -22.766 8.281 1 38.5 36 PRO B O 1
ATOM 2041 N N . SER B 1 37 ? 17.547 -23.516 10.32 1 36.91 37 SER B N 1
ATOM 2042 C CA . SER B 1 37 ? 17.141 -24.906 10.094 1 36.91 37 SER B CA 1
ATOM 2043 C C . SER B 1 37 ? 15.648 -25 9.812 1 36.91 37 SER B C 1
ATOM 2045 O O . SER B 1 37 ? 14.875 -24.125 10.188 1 36.91 37 SER B O 1
ATOM 2047 N N . PRO B 1 38 ? 15.289 -26.125 9.117 1 34.69 38 PRO B N 1
ATOM 2048 C CA . PRO B 1 38 ? 13.859 -26.359 8.914 1 34.69 38 PRO B CA 1
ATOM 2049 C C . PRO B 1 38 ? 13.047 -26.234 10.195 1 34.69 38 PRO B C 1
ATOM 2051 O O . PRO B 1 38 ? 11.859 -25.891 10.156 1 34.69 38 PRO B O 1
ATOM 2054 N N . ALA B 1 39 ? 13.648 -26.812 11.312 1 41.06 39 ALA B N 1
ATOM 2055 C CA . ALA B 1 39 ? 12.984 -26.672 12.602 1 41.06 39 ALA B CA 1
ATOM 2056 C C . ALA B 1 39 ? 12.672 -25.203 12.914 1 41.06 39 ALA B C 1
ATOM 2058 O O . ALA B 1 39 ? 11.711 -24.906 13.625 1 41.06 39 ALA B O 1
ATOM 2059 N N . ASP B 1 40 ? 13.562 -24.453 12.445 1 40.97 40 ASP B N 1
ATOM 2060 C CA . ASP B 1 40 ? 13.445 -23.016 12.711 1 40.97 40 ASP B CA 1
ATOM 2061 C C . ASP B 1 40 ? 12.289 -22.406 11.93 1 40.97 40 ASP B C 1
ATOM 2063 O O . ASP B 1 40 ? 11.773 -21.344 12.305 1 40.97 40 ASP B O 1
ATOM 2067 N N . LEU B 1 41 ? 12.07 -22.969 10.828 1 40.38 41 LEU B N 1
ATOM 2068 C CA . LEU B 1 41 ? 10.922 -22.547 10.039 1 40.38 41 LEU B CA 1
ATOM 2069 C C . LEU B 1 41 ? 9.633 -22.672 10.852 1 40.38 41 LEU B C 1
ATOM 2071 O O . LEU B 1 41 ? 8.617 -22.062 10.508 1 40.38 41 LEU B O 1
ATOM 2075 N N . PHE B 1 42 ? 9.734 -23.719 11.773 1 36.19 42 PHE B N 1
ATOM 2076 C CA . PHE B 1 42 ? 8.586 -24.031 12.633 1 36.19 42 PHE B CA 1
ATOM 2077 C C . PHE B 1 42 ? 8.805 -23.484 14.039 1 36.19 42 PHE B C 1
ATOM 2079 O O . PHE B 1 42 ? 8.172 -23.953 14.992 1 36.19 42 PHE B O 1
ATOM 2086 N N . ALA B 1 43 ? 9.914 -22.844 14.227 1 39.75 43 ALA B N 1
ATOM 2087 C CA . ALA B 1 43 ? 10.023 -22.328 15.594 1 39.75 43 ALA B CA 1
ATOM 2088 C C . ALA B 1 43 ? 8.914 -21.328 15.898 1 39.75 43 ALA B C 1
ATOM 2090 O O . ALA B 1 43 ? 8.461 -20.609 15.008 1 39.75 43 ALA B O 1
ATOM 2091 N N . PRO B 1 44 ? 8.344 -21.359 17.016 1 35.69 44 PRO B N 1
ATOM 2092 C CA . PRO B 1 44 ? 7.266 -20.469 17.438 1 35.69 44 PRO B CA 1
ATOM 2093 C C . PRO B 1 44 ? 7.613 -19 17.219 1 35.69 44 PRO B C 1
ATOM 2095 O O . PRO B 1 44 ? 8.688 -18.547 17.625 1 35.69 44 PRO B O 1
ATOM 2098 N N . ALA B 1 45 ? 7.301 -18.406 16.047 1 45.72 45 ALA B N 1
ATOM 2099 C CA . ALA B 1 45 ? 7.395 -16.969 15.828 1 45.72 45 ALA B CA 1
ATOM 2100 C C . ALA B 1 45 ? 6.805 -16.188 17 1 45.72 45 ALA B C 1
ATOM 2102 O O . ALA B 1 45 ? 5.977 -16.703 17.75 1 45.72 45 ALA B O 1
ATOM 2103 N N . SER B 1 46 ? 7.332 -15.086 17.469 1 50.06 46 SER B N 1
ATOM 2104 C CA . SER B 1 46 ? 6.773 -14.18 18.469 1 50.06 46 SER B CA 1
ATOM 2105 C C . SER B 1 46 ? 5.297 -13.906 18.203 1 50.06 46 SER B C 1
ATOM 2107 O O . SER B 1 46 ? 4.508 -13.789 19.141 1 50.06 46 SER B O 1
ATOM 2109 N N . VAL B 1 47 ? 5 -13.734 16.781 1 60.84 47 VAL B N 1
ATOM 2110 C CA . VAL B 1 47 ? 3.59 -13.688 16.406 1 60.84 47 VAL B CA 1
ATOM 2111 C C . VAL B 1 47 ? 3.16 -15.031 15.828 1 60.84 47 VAL B C 1
ATOM 2113 O O . VAL B 1 47 ? 3.773 -15.531 14.883 1 60.84 47 VAL B O 1
ATOM 2116 N N . PRO B 1 48 ? 2.346 -15.789 16.516 1 69.81 48 PRO B N 1
ATOM 2117 C CA . PRO B 1 48 ? 1.997 -17.172 16.172 1 69.81 48 PRO B CA 1
ATOM 2118 C C . PRO B 1 48 ? 1.811 -17.375 14.68 1 69.81 48 PRO B C 1
ATOM 2120 O O . PRO B 1 48 ? 2.029 -18.484 14.172 1 69.81 48 PRO B O 1
ATOM 2123 N N . GLN B 1 49 ? 1.707 -16.219 14 1 86.06 49 GLN B N 1
ATOM 2124 C CA . GLN B 1 49 ? 1.405 -16.375 12.578 1 86.06 49 GLN B CA 1
ATOM 2125 C C . GLN B 1 49 ? 2.668 -16.25 11.734 1 86.06 49 GLN B C 1
ATOM 2127 O O . GLN B 1 49 ? 2.643 -16.516 10.531 1 86.06 49 GLN B O 1
ATOM 2132 N N . MET B 1 50 ? 3.77 -16.062 12.336 1 90.5 50 MET B N 1
ATOM 2133 C CA . MET B 1 50 ? 4.996 -15.844 11.578 1 90.5 50 MET B CA 1
ATOM 2134 C C . MET B 1 50 ? 5.824 -17.125 11.508 1 90.5 50 MET B C 1
ATOM 2136 O O . MET B 1 50 ? 5.922 -17.859 12.5 1 90.5 50 MET B O 1
ATOM 2140 N N . ARG B 1 51 ? 6.398 -17.391 10.312 1 91.12 51 ARG B N 1
ATOM 2141 C CA . ARG B 1 51 ? 7.285 -18.516 10.055 1 91.12 51 ARG B CA 1
ATOM 2142 C C . ARG B 1 51 ? 8.461 -18.094 9.18 1 91.12 51 ARG B C 1
ATOM 2144 O O . ARG B 1 51 ? 8.391 -17.094 8.477 1 91.12 51 ARG B O 1
ATOM 2151 N N . PRO B 1 52 ? 9.547 -18.797 9.359 1 91.94 52 PRO B N 1
ATOM 2152 C CA . PRO B 1 52 ? 10.602 -18.531 8.383 1 91.94 52 PRO B CA 1
ATOM 2153 C C . PRO B 1 52 ? 10.172 -18.812 6.949 1 91.94 52 PRO B C 1
ATOM 2155 O O . PRO B 1 52 ? 9.43 -19.766 6.699 1 91.94 52 PRO B O 1
ATOM 2158 N N . TYR B 1 53 ? 10.664 -18 6.043 1 94.56 53 TYR B N 1
ATOM 2159 C CA . TYR B 1 53 ? 10.352 -18.172 4.629 1 94.56 53 TYR B CA 1
ATOM 2160 C C . TYR B 1 53 ? 11.484 -18.875 3.898 1 94.56 53 TYR B C 1
ATOM 2162 O O . TYR B 1 53 ? 12.609 -18.391 3.867 1 94.56 53 TYR B O 1
ATOM 2170 N N . ARG B 1 54 ? 11.141 -20.016 3.334 1 92.75 54 ARG B N 1
ATOM 2171 C CA . ARG B 1 54 ? 12.07 -20.828 2.547 1 92.75 54 ARG B CA 1
ATOM 2172 C C . ARG B 1 54 ? 11.5 -21.125 1.162 1 92.75 54 ARG B C 1
ATOM 2174 O O . ARG B 1 54 ? 10.781 -22.109 0.976 1 92.75 54 ARG B O 1
ATOM 2181 N N . PRO B 1 55 ? 11.914 -20.328 0.23 1 93.88 55 PRO B N 1
ATOM 2182 C CA . PRO B 1 55 ? 11.258 -20.438 -1.075 1 93.88 55 PRO B CA 1
ATOM 2183 C C . PRO B 1 55 ? 11.648 -21.719 -1.824 1 93.88 55 PRO B C 1
ATOM 2185 O O . PRO B 1 55 ? 10.953 -22.125 -2.762 1 93.88 55 PRO B O 1
ATOM 2188 N N . ASP B 1 56 ? 12.688 -22.406 -1.361 1 94.81 56 ASP B N 1
ATOM 2189 C CA . ASP B 1 56 ? 13.219 -23.531 -2.131 1 94.81 56 ASP B CA 1
ATOM 2190 C C . ASP B 1 56 ? 12.672 -24.859 -1.612 1 94.81 56 ASP B C 1
ATOM 2192 O O . ASP B 1 56 ? 12.984 -25.922 -2.16 1 94.81 56 ASP B O 1
ATOM 2196 N N . LEU B 1 57 ? 11.828 -24.75 -0.59 1 91.06 57 LEU B N 1
ATOM 2197 C CA . LEU B 1 57 ? 11.312 -25.984 0.008 1 91.06 57 LEU B CA 1
ATOM 2198 C C . LEU B 1 57 ? 9.789 -25.938 0.089 1 91.06 57 LEU B C 1
ATOM 2200 O O . LEU B 1 57 ? 9.195 -24.875 0.169 1 91.06 57 LEU B O 1
ATOM 2204 N N . ARG B 1 58 ? 9.18 -27.109 0.059 1 87.5 58 ARG B N 1
ATOM 2205 C CA . ARG B 1 58 ? 7.754 -27.297 0.282 1 87.5 58 ARG B CA 1
ATOM 2206 C C . ARG B 1 58 ? 7.488 -28.547 1.127 1 87.5 58 ARG B C 1
ATOM 2208 O O . ARG B 1 58 ? 8.312 -29.453 1.169 1 87.5 58 ARG B O 1
ATOM 2215 N N . PRO B 1 59 ? 6.332 -28.531 1.78 1 82.88 59 PRO B N 1
ATOM 2216 C CA . PRO B 1 59 ? 6.004 -29.734 2.557 1 82.88 59 PRO B CA 1
ATOM 2217 C C . PRO B 1 59 ? 5.828 -30.969 1.684 1 82.88 59 PRO B C 1
ATOM 2219 O O . PRO B 1 59 ? 5.406 -30.859 0.529 1 82.88 59 PRO B O 1
ATOM 2222 N N . ALA B 1 60 ? 6.305 -32.094 2.15 1 76.81 60 ALA B N 1
ATOM 2223 C CA . ALA B 1 60 ? 6.094 -33.375 1.497 1 76.81 60 ALA B CA 1
ATOM 2224 C C . ALA B 1 60 ? 4.984 -34.188 2.186 1 76.81 60 ALA B C 1
ATOM 2226 O O . ALA B 1 60 ? 5.207 -34.812 3.229 1 76.81 60 ALA B O 1
ATOM 2227 N N . PRO B 1 61 ? 3.74 -34.094 1.56 1 65.06 61 PRO B N 1
ATOM 2228 C CA . PRO B 1 61 ? 2.656 -34.812 2.207 1 65.06 61 PRO B CA 1
ATOM 2229 C C . PRO B 1 61 ? 2.906 -36.344 2.229 1 65.06 61 PRO B C 1
ATOM 2231 O O . PRO B 1 61 ? 3.496 -36.875 1.292 1 65.06 61 PRO B O 1
ATOM 2234 N N . GLY B 1 62 ? 2.465 -37.062 3.354 1 58.5 62 GLY B N 1
ATOM 2235 C CA . GLY B 1 62 ? 2.451 -38.531 3.453 1 58.5 62 GLY B CA 1
ATOM 2236 C C . GLY B 1 62 ? 3.621 -39.062 4.242 1 58.5 62 GLY B C 1
ATOM 2237 O O . GLY B 1 62 ? 3.68 -40.281 4.512 1 58.5 62 GLY B O 1
ATOM 2238 N N . THR B 1 63 ? 4.738 -38.375 4.16 1 50.12 63 THR B N 1
ATOM 2239 C CA . THR B 1 63 ? 5.855 -38.969 4.875 1 50.12 63 THR B CA 1
ATOM 2240 C C . THR B 1 63 ? 5.727 -38.719 6.379 1 50.12 63 THR B C 1
ATOM 2242 O O . THR B 1 63 ? 5.059 -37.781 6.809 1 50.12 63 THR B O 1
ATOM 2245 N N . ASP B 1 64 ? 5.984 -39.844 7.094 1 49.19 64 ASP B N 1
ATOM 2246 C CA . ASP B 1 64 ? 6.137 -39.812 8.547 1 49.19 64 ASP B CA 1
ATOM 2247 C C . ASP B 1 64 ? 7.133 -38.719 8.953 1 49.19 64 ASP B C 1
ATOM 2249 O O . ASP B 1 64 ? 8.281 -38.719 8.492 1 49.19 64 ASP B O 1
ATOM 2253 N N . GLY B 1 65 ? 6.746 -37.531 9.43 1 53.56 65 GLY B N 1
ATOM 2254 C CA . GLY B 1 65 ? 7.523 -36.406 9.945 1 53.56 65 GLY B CA 1
ATOM 2255 C C . GLY B 1 65 ? 7.504 -35.188 9.031 1 53.56 65 GLY B C 1
ATOM 2256 O O . GLY B 1 65 ? 6.926 -35.25 7.941 1 53.56 65 GLY B O 1
ATOM 2257 N N . PRO B 1 66 ? 7.914 -34.156 9.57 1 59.97 66 PRO B N 1
ATOM 2258 C CA . PRO B 1 66 ? 7.98 -32.906 8.789 1 59.97 66 PRO B CA 1
ATOM 2259 C C . PRO B 1 66 ? 9.023 -32.969 7.668 1 59.97 66 PRO B C 1
ATOM 2261 O O . PRO B 1 66 ? 10.211 -32.781 7.918 1 59.97 66 PRO B O 1
ATOM 2264 N N . GLN B 1 67 ? 8.695 -33.75 6.621 1 76.69 67 GLN B N 1
ATOM 2265 C CA . GLN B 1 67 ? 9.648 -33.812 5.516 1 76.69 67 GLN B CA 1
ATOM 2266 C C . GLN B 1 67 ? 9.359 -32.75 4.473 1 76.69 67 GLN B C 1
ATOM 2268 O O . GLN B 1 67 ? 8.203 -32.375 4.25 1 76.69 67 GLN B O 1
ATOM 2273 N N . MET B 1 68 ? 10.406 -32.094 4.102 1 87.25 68 MET B N 1
ATOM 2274 C CA . MET B 1 68 ? 10.352 -31.094 3.053 1 87.25 68 MET B CA 1
ATOM 2275 C C . MET B 1 68 ? 10.898 -31.641 1.738 1 87.25 68 MET B C 1
ATOM 2277 O O . MET B 1 68 ? 11.75 -32.531 1.735 1 87.25 68 MET B O 1
ATOM 2281 N N . ARG B 1 69 ? 10.281 -31.312 0.658 1 89.38 69 ARG B N 1
ATOM 2282 C CA . ARG B 1 69 ? 10.781 -31.594 -0.682 1 89.38 69 ARG B CA 1
ATOM 2283 C C . ARG B 1 69 ? 11.141 -30.312 -1.423 1 89.38 69 ARG B C 1
ATOM 2285 O O . ARG B 1 69 ? 10.664 -29.234 -1.067 1 89.38 69 ARG B O 1
ATOM 2292 N N . PRO B 1 70 ? 12 -30.469 -2.416 1 94.12 70 PRO B N 1
ATOM 2293 C CA . PRO B 1 70 ? 12.406 -29.25 -3.145 1 94.12 70 PRO B CA 1
ATOM 2294 C C . PRO B 1 70 ? 11.242 -28.609 -3.895 1 94.12 70 PRO B C 1
ATOM 2296 O O . PRO B 1 70 ? 10.367 -29.297 -4.414 1 94.12 70 PRO B O 1
ATOM 2299 N N . MET B 1 71 ? 11.211 -27.328 -3.893 1 97.38 71 MET B N 1
ATOM 2300 C CA . MET B 1 71 ? 10.328 -26.531 -4.734 1 97.38 71 MET B CA 1
ATOM 2301 C C . MET B 1 71 ? 10.977 -26.234 -6.082 1 97.38 71 MET B C 1
ATOM 2303 O O . MET B 1 71 ? 12.078 -25.688 -6.141 1 97.38 71 MET B O 1
ATOM 2307 N N . PRO B 1 72 ? 10.312 -26.594 -7.172 1 98 72 PRO B N 1
ATOM 2308 C CA . PRO B 1 72 ? 10.906 -26.281 -8.477 1 98 72 PRO B CA 1
ATOM 2309 C C . PRO B 1 72 ? 11.211 -24.797 -8.648 1 98 72 PRO B C 1
ATOM 2311 O O . PRO B 1 72 ? 10.484 -23.953 -8.125 1 98 72 PRO B O 1
ATOM 2314 N N . ALA B 1 73 ? 12.25 -24.516 -9.453 1 97.69 73 ALA B N 1
ATOM 2315 C CA . ALA B 1 73 ? 12.758 -23.156 -9.586 1 97.69 73 ALA B CA 1
ATOM 2316 C C . ALA B 1 73 ? 11.859 -22.328 -10.492 1 97.69 73 ALA B C 1
ATOM 2318 O O . ALA B 1 73 ? 12 -21.094 -10.578 1 97.69 73 ALA B O 1
ATOM 2319 N N . ARG B 1 74 ? 11.039 -23 -11.219 1 98.31 74 ARG B N 1
ATOM 2320 C CA . ARG B 1 74 ? 9.992 -22.359 -12 1 98.31 74 ARG B CA 1
ATOM 2321 C C . ARG B 1 74 ? 8.703 -23.188 -11.977 1 98.31 74 ARG B C 1
ATOM 2323 O O . ARG B 1 74 ? 8.719 -24.359 -11.586 1 98.31 74 ARG B O 1
ATOM 2330 N N . LEU B 1 75 ? 7.605 -22.594 -12.406 1 98.81 75 LEU B N 1
ATOM 2331 C CA . LEU B 1 75 ? 6.328 -23.297 -12.359 1 98.81 75 LEU B CA 1
ATOM 2332 C C . LEU B 1 75 ? 6.336 -24.5 -13.289 1 98.81 75 LEU B C 1
ATOM 2334 O O . LEU B 1 75 ? 6.727 -24.391 -14.453 1 98.81 75 LEU B O 1
ATOM 2338 N N . GLU B 1 76 ? 5.969 -25.609 -12.766 1 98.62 76 GLU B N 1
ATOM 2339 C CA . GLU B 1 76 ? 5.648 -26.812 -13.531 1 98.62 76 GLU B CA 1
ATOM 2340 C C . GLU B 1 76 ? 4.137 -26.984 -13.672 1 98.62 76 GLU B C 1
ATOM 2342 O O . GLU B 1 76 ? 3.395 -26.812 -12.703 1 98.62 76 GLU B O 1
ATOM 2347 N N . PHE B 1 77 ? 3.791 -27.281 -14.859 1 97.81 77 PHE B N 1
ATOM 2348 C CA . PHE B 1 77 ? 2.369 -27.406 -15.148 1 97.81 77 PHE B CA 1
ATOM 2349 C C . PHE B 1 77 ? 1.979 -28.875 -15.281 1 97.81 77 PHE B C 1
ATOM 2351 O O . PHE B 1 77 ? 2.703 -29.672 -15.898 1 97.81 77 PHE B O 1
ATOM 2358 N N . GLY B 1 78 ? 0.911 -29.219 -14.594 1 96.12 78 GLY B N 1
ATOM 2359 C CA . GLY B 1 78 ? 0.358 -30.562 -14.68 1 96.12 78 GLY B CA 1
ATOM 2360 C C . GLY B 1 78 ? -1.157 -30.594 -14.617 1 96.12 78 GLY B C 1
ATOM 2361 O O . GLY B 1 78 ? -1.812 -29.594 -14.93 1 96.12 78 GLY B O 1
ATOM 2362 N N . GLY B 1 79 ? -1.692 -31.734 -14.289 1 92.94 79 GLY B N 1
ATOM 2363 C CA . GLY B 1 79 ? -3.133 -31.906 -14.203 1 92.94 79 GLY B CA 1
ATOM 2364 C C . GLY B 1 79 ? -3.738 -32.469 -15.484 1 92.94 79 GLY B C 1
ATOM 2365 O O . GLY B 1 79 ? -3.043 -32.625 -16.484 1 92.94 79 GLY B O 1
ATOM 2366 N N . GLU B 1 80 ? -5.004 -32.969 -15.359 1 89.12 80 GLU B N 1
ATOM 2367 C CA . GLU B 1 80 ? -5.738 -33.562 -16.469 1 89.12 80 GLU B CA 1
ATOM 2368 C C . GLU B 1 80 ? -7.152 -33 -16.562 1 89.12 80 GLU B C 1
ATOM 2370 O O . GLU B 1 80 ? -7.695 -32.5 -15.57 1 89.12 80 GLU B O 1
ATOM 2375 N N . GLY B 1 81 ? -7.637 -32.969 -17.781 1 90.94 81 GLY B N 1
ATOM 2376 C CA . GLY B 1 81 ? -9.008 -32.531 -18 1 90.94 81 GLY B CA 1
ATOM 2377 C C . GLY B 1 81 ? -9.25 -31.109 -17.562 1 90.94 81 GLY B C 1
ATOM 2378 O O . GLY B 1 81 ? -8.5 -30.203 -17.938 1 90.94 81 GLY B O 1
ATOM 2379 N N . ALA B 1 82 ? -10.211 -30.953 -16.703 1 94.94 82 ALA B N 1
ATOM 2380 C CA . ALA B 1 82 ? -10.648 -29.609 -16.312 1 94.94 82 ALA B CA 1
ATOM 2381 C C . ALA B 1 82 ? -9.781 -29.062 -15.188 1 94.94 82 ALA B C 1
ATOM 2383 O O . ALA B 1 82 ? -10.031 -27.969 -14.688 1 94.94 82 ALA B O 1
ATOM 2384 N N . ARG B 1 83 ? -8.75 -29.797 -14.875 1 96.69 83 ARG B N 1
ATOM 2385 C CA . ARG B 1 83 ? -7.887 -29.359 -13.781 1 96.69 83 ARG B CA 1
ATOM 2386 C C . ARG B 1 83 ? -6.461 -29.125 -14.266 1 96.69 83 ARG B C 1
ATOM 2388 O O . ARG B 1 83 ? -5.922 -29.906 -15.047 1 96.69 83 ARG B O 1
ATOM 2395 N N . VAL B 1 84 ? -5.898 -28.047 -13.859 1 97.81 84 VAL B N 1
ATOM 2396 C CA . VAL B 1 84 ? -4.496 -27.719 -14.094 1 97.81 84 VAL B CA 1
ATOM 2397 C C . VAL B 1 84 ? -3.791 -27.453 -12.766 1 97.81 84 VAL B C 1
ATOM 2399 O O . VAL B 1 84 ? -4.359 -26.812 -11.875 1 97.81 84 VAL B O 1
ATOM 2402 N N . THR B 1 85 ? -2.59 -27.984 -12.641 1 98.31 85 THR B N 1
ATOM 2403 C CA . THR B 1 85 ? -1.801 -27.75 -11.43 1 98.31 85 THR B CA 1
ATOM 2404 C C . THR B 1 85 ? -0.602 -26.859 -11.742 1 98.31 85 THR B C 1
ATOM 2406 O O . THR B 1 85 ? 0.041 -27 -12.781 1 98.31 85 THR B O 1
ATOM 2409 N N . LEU B 1 86 ? -0.366 -25.891 -10.93 1 98.75 86 LEU B N 1
ATOM 2410 C CA . LEU B 1 86 ? 0.824 -25.047 -10.953 1 98.75 86 LEU B CA 1
ATOM 2411 C C . LEU B 1 86 ? 1.688 -25.297 -9.719 1 98.75 86 LEU B C 1
ATOM 2413 O O . LEU B 1 86 ? 1.317 -24.906 -8.609 1 98.75 86 LEU B O 1
ATOM 2417 N N . THR B 1 87 ? 2.834 -25.891 -9.938 1 98.62 87 THR B N 1
ATOM 2418 C CA . THR B 1 87 ? 3.729 -26.234 -8.836 1 98.62 87 THR B CA 1
ATOM 2419 C C . THR B 1 87 ? 5.109 -25.625 -9.047 1 98.62 87 THR B C 1
ATOM 2421 O O . THR B 1 87 ? 5.719 -25.797 -10.102 1 98.62 87 THR B O 1
ATOM 2424 N N . GLY B 1 88 ? 5.586 -24.859 -8.086 1 98.75 88 GLY B N 1
ATOM 2425 C CA . GLY B 1 88 ? 6.93 -24.328 -8.203 1 98.75 88 GLY B CA 1
ATOM 2426 C C . GLY B 1 88 ? 7.004 -22.844 -7.906 1 98.75 88 GLY B C 1
ATOM 2427 O O . GLY B 1 88 ? 5.984 -22.203 -7.625 1 98.75 88 GLY B O 1
ATOM 2428 N N . GLN B 1 89 ? 8.234 -22.328 -7.902 1 98.69 89 GLN B N 1
ATOM 2429 C CA . GLN B 1 89 ? 8.438 -20.891 -7.801 1 98.69 89 GLN B CA 1
ATOM 2430 C C . GLN B 1 89 ? 7.969 -20.172 -9.07 1 98.69 89 GLN B C 1
ATOM 2432 O O . GLN B 1 89 ? 8.039 -20.734 -10.164 1 98.69 89 GLN B O 1
ATOM 2437 N N . ILE B 1 90 ? 7.473 -18.984 -8.906 1 98.62 90 ILE B N 1
ATOM 2438 C CA . ILE B 1 90 ? 7.074 -18.172 -10.047 1 98.62 90 ILE B CA 1
ATOM 2439 C C . ILE B 1 90 ? 8.297 -17.469 -10.625 1 98.62 90 ILE B C 1
ATOM 2441 O O . ILE B 1 90 ? 8.898 -16.609 -9.969 1 98.62 90 ILE B O 1
ATOM 2445 N N . ALA B 1 91 ? 8.586 -17.781 -11.844 1 98.19 91 ALA B N 1
ATOM 2446 C CA . ALA B 1 91 ? 9.789 -17.25 -12.484 1 98.19 91 ALA B CA 1
ATOM 2447 C C . ALA B 1 91 ? 9.445 -16.406 -13.703 1 98.19 91 ALA B C 1
ATOM 2449 O O . ALA B 1 91 ? 8.32 -16.484 -14.219 1 98.19 91 ALA B O 1
ATOM 2450 N N . ALA B 1 92 ? 10.43 -15.648 -14.109 1 97.31 92 ALA B N 1
ATOM 2451 C CA . ALA B 1 92 ? 10.258 -14.867 -15.328 1 97.31 92 ALA B CA 1
ATOM 2452 C C . ALA B 1 92 ? 9.883 -15.766 -16.5 1 97.31 92 ALA B C 1
ATOM 2454 O O . ALA B 1 92 ? 10.477 -16.828 -16.703 1 97.31 92 ALA B O 1
ATOM 2455 N N . GLY B 1 93 ? 8.867 -15.383 -17.203 1 98.31 93 GLY B N 1
ATOM 2456 C CA . GLY B 1 93 ? 8.453 -16.141 -18.391 1 98.31 93 GLY B CA 1
ATOM 2457 C C . GLY B 1 93 ? 7.324 -17.109 -18.109 1 98.31 93 GLY B C 1
ATOM 2458 O O . GLY B 1 93 ? 6.73 -17.656 -19.031 1 98.31 93 GLY B O 1
ATOM 2459 N N . ASP B 1 94 ? 7.02 -17.328 -16.859 1 98.75 94 ASP B N 1
ATOM 2460 C CA . ASP B 1 94 ? 6.016 -18.312 -16.5 1 98.75 94 ASP B CA 1
ATOM 2461 C C . ASP B 1 94 ? 4.637 -17.922 -17.031 1 98.75 94 ASP B C 1
ATOM 2463 O O . ASP B 1 94 ? 3.836 -18.781 -17.391 1 98.75 94 ASP B O 1
ATOM 2467 N N . ALA B 1 95 ? 4.375 -16.641 -17.125 1 98.75 95 ALA B N 1
ATOM 2468 C CA . ALA B 1 95 ? 3.086 -16.203 -17.656 1 98.75 95 ALA B CA 1
ATOM 2469 C C . ALA B 1 95 ? 2.932 -16.594 -19.125 1 98.75 95 ALA B C 1
ATOM 2471 O O . ALA B 1 95 ? 1.873 -17.078 -19.531 1 98.75 95 ALA B O 1
ATOM 2472 N N . ALA B 1 96 ? 3.984 -16.312 -19.828 1 98.56 96 ALA B N 1
ATOM 2473 C CA . ALA B 1 96 ? 3.961 -16.688 -21.234 1 98.56 96 ALA B CA 1
ATOM 2474 C C . ALA B 1 96 ? 3.818 -18.188 -21.406 1 98.56 96 ALA B C 1
ATOM 2476 O O . ALA B 1 96 ? 3.078 -18.656 -22.281 1 98.56 96 ALA B O 1
ATOM 2477 N N . ARG B 1 97 ? 4.52 -18.953 -20.625 1 98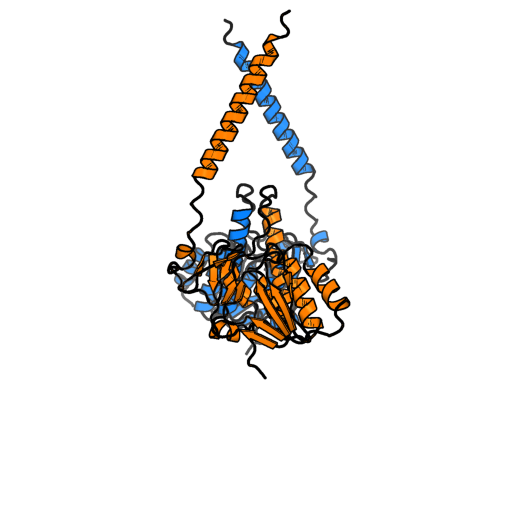.56 97 ARG B N 1
ATOM 2478 C CA . ARG B 1 97 ? 4.434 -20.406 -20.703 1 98.56 97 ARG B CA 1
ATOM 2479 C C . ARG B 1 97 ? 3.035 -20.891 -20.328 1 98.56 97 ARG B C 1
ATOM 2481 O O . ARG B 1 97 ? 2.521 -21.844 -20.922 1 98.56 97 ARG B O 1
ATOM 2488 N N . PHE B 1 98 ? 2.424 -20.297 -19.375 1 98.44 98 PHE B N 1
ATOM 2489 C CA . PHE B 1 98 ? 1.067 -20.672 -19 1 98.44 98 PHE B CA 1
ATOM 2490 C C . PHE B 1 98 ? 0.084 -20.359 -20.109 1 98.44 98 PHE B C 1
ATOM 2492 O O . PHE B 1 98 ? -0.792 -21.172 -20.422 1 98.44 98 PHE B O 1
ATOM 2499 N N . SER B 1 99 ? 0.251 -19.219 -20.703 1 97.31 99 SER B N 1
ATOM 2500 C CA . SER B 1 99 ? -0.577 -18.859 -21.859 1 97.31 99 SER B CA 1
ATOM 2501 C C . SER B 1 99 ? -0.452 -19.906 -22.969 1 97.31 99 SER B C 1
ATOM 2503 O O . SER B 1 99 ? -1.455 -20.312 -23.547 1 97.31 99 SER B O 1
ATOM 2505 N N . ALA B 1 100 ? 0.759 -20.312 -23.203 1 97.12 100 ALA B N 1
ATOM 2506 C CA . ALA B 1 100 ? 1.01 -21.297 -24.234 1 97.12 100 ALA B CA 1
ATOM 2507 C C . ALA B 1 100 ? 0.348 -22.641 -23.891 1 97.12 100 ALA B C 1
ATOM 2509 O O . ALA B 1 100 ? -0.212 -23.297 -24.766 1 97.12 100 ALA B O 1
ATOM 2510 N N . LEU B 1 101 ? 0.452 -22.969 -22.641 1 96.19 101 LEU B N 1
ATOM 2511 C CA . LEU B 1 101 ? -0.196 -24.188 -22.172 1 96.19 101 LEU B CA 1
ATOM 2512 C C . LEU B 1 101 ? -1.698 -24.141 -22.438 1 96.19 101 LEU B C 1
ATOM 2514 O O . LEU B 1 101 ? -2.279 -25.109 -22.922 1 96.19 101 LEU B O 1
ATOM 2518 N N . LEU B 1 102 ? -2.355 -23.016 -22.109 1 94.81 102 LEU B N 1
ATOM 2519 C CA . LEU B 1 102 ? -3.797 -22.859 -22.266 1 94.81 102 LEU B CA 1
ATOM 2520 C C . LEU B 1 102 ? -4.199 -22.953 -23.734 1 94.81 102 LEU B C 1
ATOM 2522 O O . LEU B 1 102 ? -5.262 -23.484 -24.062 1 94.81 102 LEU B O 1
ATOM 2526 N N . GLU B 1 103 ? -3.354 -22.484 -24.594 1 92.69 103 GLU B N 1
ATOM 2527 C CA . GLU B 1 103 ? -3.633 -22.531 -26.031 1 92.69 103 GLU B CA 1
ATOM 2528 C C . GLU B 1 103 ? -3.52 -23.938 -26.578 1 92.69 103 GLU B C 1
ATOM 2530 O O . GLU B 1 103 ? -4.246 -24.312 -27.5 1 92.69 103 GLU B O 1
ATOM 2535 N N . GLN B 1 104 ? -2.65 -24.656 -26 1 92 104 GLN B N 1
ATOM 2536 C CA . GLN B 1 104 ? -2.355 -25.984 -26.516 1 92 104 GLN B CA 1
ATOM 2537 C C . GLN B 1 104 ? -3.312 -27.016 -25.938 1 92 104 GLN B C 1
ATOM 2539 O O . GLN B 1 104 ? -3.521 -28.078 -26.531 1 92 104 GLN B O 1
ATOM 2544 N N . ARG B 1 105 ? -3.816 -26.516 -24.875 1 87.88 105 ARG B N 1
ATOM 2545 C CA . ARG B 1 105 ? -4.656 -27.484 -24.188 1 87.88 105 ARG B CA 1
ATOM 2546 C C . ARG B 1 105 ? -5.996 -27.656 -24.891 1 87.88 105 ARG B C 1
ATOM 2548 O O . ARG B 1 105 ? -6.527 -26.703 -25.469 1 87.88 105 ARG B O 1
ATOM 2555 N N . GLY B 1 106 ? -6.5 -28.734 -25.156 1 80.75 106 GLY B N 1
ATOM 2556 C CA . GLY B 1 106 ? -7.766 -29.016 -25.797 1 80.75 106 GLY B CA 1
ATOM 2557 C C . GLY B 1 106 ? -8.969 -28.625 -24.969 1 80.75 106 GLY B C 1
ATOM 2558 O O . GLY B 1 106 ? -9.992 -28.203 -25.5 1 80.75 106 GLY B O 1
ATOM 2559 N N . GLU B 1 107 ? -8.797 -28.703 -23.609 1 89.62 107 GLU B N 1
ATOM 2560 C CA . GLU B 1 107 ? -9.898 -28.422 -22.688 1 89.62 107 GLU B CA 1
ATOM 2561 C C . GLU B 1 107 ? -9.586 -27.219 -21.812 1 89.62 107 GLU B C 1
ATOM 2563 O O . GLU B 1 107 ? -8.461 -27.078 -21.312 1 89.62 107 GLU B O 1
ATOM 2568 N N . ARG B 1 108 ? -10.57 -26.422 -21.641 1 92.31 108 ARG B N 1
ATOM 2569 C CA . ARG B 1 108 ? -10.43 -25.25 -20.797 1 92.31 108 ARG B CA 1
ATOM 2570 C C . ARG B 1 108 ? -10.414 -25.641 -19.312 1 92.31 108 ARG B C 1
ATOM 2572 O O . ARG B 1 108 ? -11.32 -26.328 -18.844 1 92.31 108 ARG B O 1
ATOM 2579 N N . PRO B 1 109 ? -9.477 -25.188 -18.641 1 95.81 109 PRO B N 1
ATOM 2580 C CA . PRO B 1 109 ? -9.461 -25.531 -17.203 1 95.81 109 PRO B CA 1
ATOM 2581 C C . PRO B 1 109 ? -10.578 -24.844 -16.422 1 95.81 109 PRO B C 1
ATOM 2583 O O . PRO B 1 109 ? -10.875 -23.672 -16.672 1 95.81 109 PRO B O 1
ATOM 2586 N N . GLU B 1 110 ? -11.18 -25.609 -15.555 1 97.88 110 GLU B N 1
ATOM 2587 C CA . GLU B 1 110 ? -12.188 -25.062 -14.648 1 97.88 110 GLU B CA 1
ATOM 2588 C C . GLU B 1 110 ? -11.609 -24.812 -13.258 1 97.88 110 GLU B C 1
ATOM 2590 O O . GLU B 1 110 ? -12.156 -24.031 -12.484 1 97.88 110 GLU B O 1
ATOM 2595 N N . VAL B 1 111 ? -10.547 -25.578 -12.984 1 98.25 111 VAL B N 1
ATOM 2596 C CA . VAL B 1 111 ? -9.898 -25.453 -11.68 1 98.25 111 VAL B CA 1
ATOM 2597 C C . VAL B 1 111 ? -8.383 -25.375 -11.859 1 98.25 111 VAL B C 1
ATOM 2599 O O . VAL B 1 111 ? -7.797 -26.156 -12.609 1 98.25 111 VAL B O 1
ATOM 2602 N N . VAL B 1 112 ? -7.789 -24.438 -11.211 1 98.75 112 VAL B N 1
ATOM 2603 C CA . VAL B 1 112 ? -6.336 -24.297 -11.148 1 98.75 112 VAL B CA 1
ATOM 2604 C C . VAL B 1 112 ? -5.859 -24.578 -9.719 1 98.75 112 VAL B C 1
ATOM 2606 O O . VAL B 1 112 ? -6.191 -23.844 -8.797 1 98.75 112 VAL B O 1
ATOM 2609 N N . GLU B 1 113 ? -5.086 -25.625 -9.555 1 98.75 113 GLU B N 1
ATOM 2610 C CA . GLU B 1 113 ? -4.527 -26 -8.258 1 98.75 113 GLU B CA 1
ATOM 2611 C C . GLU B 1 113 ? -3.135 -25.406 -8.062 1 98.75 113 GLU B C 1
ATOM 2613 O O . GLU B 1 113 ? -2.281 -25.516 -8.945 1 98.75 113 GLU B O 1
ATOM 2618 N N . LEU B 1 114 ? -2.93 -24.875 -6.879 1 98.81 114 LEU B N 1
ATOM 2619 C CA . LEU B 1 114 ? -1.704 -24.125 -6.641 1 98.81 114 LEU B CA 1
ATOM 2620 C C . LEU B 1 114 ? -0.848 -24.797 -5.574 1 98.81 114 LEU B C 1
ATOM 2622 O O . LEU B 1 114 ? -1.364 -25.234 -4.543 1 98.81 114 LEU B O 1
ATOM 2626 N N . ASP B 1 115 ? 0.417 -24.859 -5.789 1 98.56 115 ASP B N 1
ATOM 2627 C CA . ASP B 1 115 ? 1.474 -25.25 -4.859 1 98.56 115 ASP B CA 1
ATOM 2628 C C . ASP B 1 115 ? 2.77 -24.5 -5.156 1 98.56 115 ASP B C 1
ATOM 2630 O O . ASP B 1 115 ? 3.646 -25.016 -5.855 1 98.56 115 ASP B O 1
ATOM 2634 N N . SER B 1 116 ? 2.834 -23.312 -4.578 1 98.81 116 SER B N 1
ATOM 2635 C CA . SER B 1 116 ? 3.895 -22.391 -4.969 1 98.81 116 SER B CA 1
ATOM 2636 C C . SER B 1 116 ? 4.414 -21.609 -3.764 1 98.81 116 SER B C 1
ATOM 2638 O O . SER B 1 116 ? 3.633 -21.172 -2.916 1 98.81 116 SER B O 1
ATOM 2640 N N . SER B 1 117 ? 5.684 -21.359 -3.744 1 98.12 117 SER B N 1
ATOM 2641 C CA . SER B 1 117 ? 6.293 -20.547 -2.701 1 98.12 117 SER B CA 1
ATOM 2642 C C . SER B 1 117 ? 6.355 -19.078 -3.117 1 98.12 117 SER B C 1
ATOM 2644 O O . SER B 1 117 ? 6.859 -18.234 -2.369 1 98.12 117 SER B O 1
ATOM 2646 N N . GLY B 1 118 ? 5.863 -18.812 -4.293 1 98.19 118 GLY B N 1
ATOM 2647 C CA . GLY B 1 118 ? 5.871 -17.438 -4.766 1 98.19 118 GLY B CA 1
ATOM 2648 C C . GLY B 1 118 ? 6.965 -17.156 -5.781 1 98.19 118 GLY B C 1
ATOM 2649 O O . GLY B 1 118 ? 7.312 -18.031 -6.578 1 98.19 118 GLY B O 1
ATOM 2650 N N . GLY B 1 119 ? 7.371 -15.836 -5.875 1 97.19 119 GLY B N 1
ATOM 2651 C CA . GLY B 1 119 ? 8.375 -15.453 -6.859 1 97.19 119 GLY B CA 1
ATOM 2652 C C . GLY B 1 119 ? 8.109 -14.094 -7.484 1 97.19 119 GLY B C 1
ATOM 2653 O O . GLY B 1 119 ? 7.789 -13.133 -6.781 1 97.19 119 GLY B O 1
ATOM 2654 N N . VAL B 1 120 ? 8.266 -14.047 -8.758 1 96.12 120 VAL B N 1
ATOM 2655 C CA . VAL B 1 120 ? 8.188 -12.773 -9.469 1 96.12 120 VAL B CA 1
ATOM 2656 C C . VAL B 1 120 ? 6.758 -12.242 -9.43 1 96.12 120 VAL B C 1
ATOM 2658 O O . VAL B 1 120 ? 5.855 -12.836 -10.023 1 96.12 120 VAL B O 1
ATOM 2661 N N . VAL B 1 121 ? 6.629 -11.055 -8.867 1 97 121 VAL B N 1
ATOM 2662 C CA . VAL B 1 121 ? 5.309 -10.492 -8.609 1 97 121 VAL B CA 1
ATOM 2663 C C . VAL B 1 121 ? 4.613 -10.18 -9.93 1 97 121 VAL B C 1
ATOM 2665 O O . VAL B 1 121 ? 3.438 -10.516 -10.117 1 97 121 VAL B O 1
ATOM 2668 N N . SER B 1 122 ? 5.32 -9.602 -10.898 1 96 122 SER B N 1
ATOM 2669 C CA . SER B 1 122 ? 4.703 -9.227 -12.164 1 96 122 SER B CA 1
ATOM 2670 C C . SER B 1 122 ? 4.188 -10.453 -12.914 1 96 122 SER B C 1
ATOM 2672 O O . SER B 1 122 ? 3.125 -10.406 -13.531 1 96 122 SER B O 1
ATOM 2674 N N . GLU B 1 123 ? 4.926 -11.523 -12.836 1 98.12 123 GLU B N 1
ATOM 2675 C CA . GLU B 1 123 ? 4.484 -12.781 -13.438 1 98.12 123 GLU B CA 1
ATOM 2676 C C . GLU B 1 123 ? 3.236 -13.32 -12.742 1 98.12 123 GLU B C 1
ATOM 2678 O O . GLU B 1 123 ? 2.32 -13.82 -13.398 1 98.12 123 GLU B O 1
ATOM 2683 N N . ALA B 1 124 ? 3.221 -13.203 -11.469 1 98.69 124 ALA B N 1
ATOM 2684 C CA . ALA B 1 124 ? 2.072 -13.664 -10.695 1 98.69 124 ALA B CA 1
ATOM 2685 C C . ALA B 1 124 ? 0.807 -12.906 -11.086 1 98.69 124 ALA B C 1
ATOM 2687 O O . ALA B 1 124 ? -0.26 -13.508 -11.242 1 98.69 124 ALA B O 1
ATOM 2688 N N . LEU B 1 125 ? 0.926 -11.633 -11.227 1 98.56 125 LEU B N 1
ATOM 2689 C CA . LEU B 1 125 ? -0.225 -10.82 -11.594 1 98.56 125 LEU B CA 1
ATOM 2690 C C . LEU B 1 125 ? -0.736 -11.195 -12.977 1 98.56 125 LEU B C 1
ATOM 2692 O O . LEU B 1 125 ? -1.946 -11.281 -13.195 1 98.56 125 LEU B O 1
ATOM 2696 N N . LEU B 1 126 ? 0.181 -11.398 -13.898 1 98.69 126 LEU B N 1
ATOM 2697 C CA . LEU B 1 126 ? -0.2 -11.781 -15.25 1 98.69 126 LEU B CA 1
ATOM 2698 C C . LEU B 1 126 ? -0.919 -13.125 -15.25 1 98.69 126 LEU B C 1
ATOM 2700 O O . LEU B 1 126 ? -1.975 -13.266 -15.875 1 98.69 126 LEU B O 1
ATOM 2704 N N . ILE B 1 127 ? -0.407 -14.07 -14.578 1 98.88 127 ILE B N 1
ATOM 2705 C CA . ILE B 1 127 ? -1.018 -15.391 -14.523 1 98.88 127 ILE B CA 1
ATOM 2706 C C . ILE B 1 127 ? -2.377 -15.305 -13.836 1 98.88 127 ILE B C 1
ATOM 2708 O O . ILE B 1 127 ? -3.344 -15.938 -14.266 1 98.88 127 ILE B O 1
ATOM 2712 N N . GLY B 1 128 ? -2.428 -14.539 -12.711 1 98.88 128 GLY B N 1
ATOM 2713 C CA . GLY B 1 128 ? -3.711 -14.32 -12.07 1 98.88 128 GLY B CA 1
ATOM 2714 C C . GLY B 1 128 ? -4.773 -13.797 -13.016 1 98.88 128 GLY B C 1
ATOM 2715 O O . GLY B 1 128 ? -5.918 -14.258 -12.992 1 98.88 128 GLY B O 1
ATOM 2716 N N . ARG B 1 129 ? -4.426 -12.867 -13.828 1 98.81 129 ARG B N 1
ATOM 2717 C CA . ARG B 1 129 ? -5.367 -12.32 -14.797 1 98.81 129 ARG B CA 1
ATOM 2718 C C . ARG B 1 129 ? -5.773 -13.367 -15.828 1 98.81 129 ARG B C 1
ATOM 2720 O O . ARG B 1 129 ? -6.91 -13.375 -16.297 1 98.81 129 ARG B O 1
ATOM 2727 N N . GLN B 1 130 ? -4.84 -14.188 -16.25 1 98.5 130 GLN B N 1
ATOM 2728 C CA . GLN B 1 130 ? -5.156 -15.281 -17.156 1 98.5 130 GLN B CA 1
ATOM 2729 C C . GLN B 1 130 ? -6.145 -16.266 -16.531 1 98.5 130 GLN B C 1
ATOM 2731 O O . GLN B 1 130 ? -7.09 -16.703 -17.188 1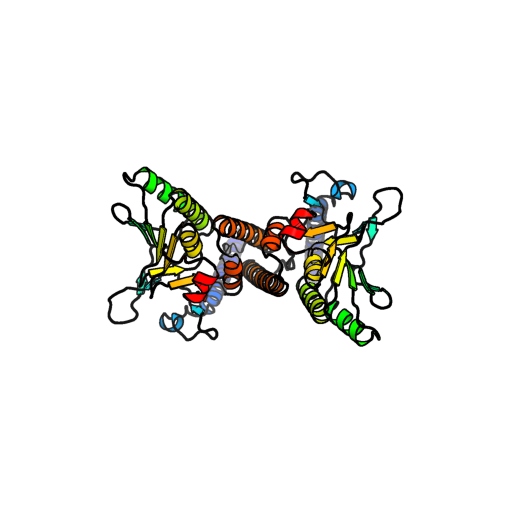 98.5 130 GLN B O 1
ATOM 2736 N N . ILE B 1 131 ? -5.973 -16.562 -15.273 1 98.69 131 ILE B N 1
ATOM 2737 C CA . ILE B 1 131 ? -6.879 -17.453 -14.547 1 98.69 131 ILE B CA 1
ATOM 2738 C C . ILE B 1 131 ? -8.273 -16.828 -14.492 1 98.69 131 ILE B C 1
ATOM 2740 O O . ILE B 1 131 ? -9.273 -17.5 -14.734 1 98.69 131 ILE B O 1
ATOM 2744 N N . ARG B 1 132 ? -8.32 -15.57 -14.203 1 98.69 132 ARG B N 1
ATOM 2745 C CA . ARG B 1 132 ? -9.594 -14.859 -14.133 1 98.69 132 ARG B CA 1
ATOM 2746 C C . ARG B 1 132 ? -10.305 -14.891 -15.477 1 98.69 132 ARG B C 1
ATOM 2748 O O . ARG B 1 132 ? -11.523 -15.094 -15.539 1 98.69 132 ARG B O 1
ATOM 2755 N N . ALA B 1 133 ? -9.555 -14.68 -16.516 1 97.56 133 ALA B N 1
ATOM 2756 C CA . ALA B 1 133 ? -10.117 -14.664 -17.859 1 97.56 133 ALA B CA 1
ATOM 2757 C C . ALA B 1 133 ? -10.727 -16.016 -18.219 1 97.56 133 ALA B C 1
ATOM 2759 O O . ALA B 1 133 ? -11.68 -16.094 -19 1 97.56 133 ALA B O 1
ATOM 2760 N N . LEU B 1 134 ? -10.25 -17.094 -17.625 1 96.88 134 LEU B N 1
ATOM 2761 C CA . LEU B 1 134 ? -10.766 -18.438 -17.844 1 96.88 134 LEU B CA 1
ATOM 2762 C C . LEU B 1 134 ? -12.078 -18.641 -17.094 1 96.88 134 LEU B C 1
ATOM 2764 O O . LEU B 1 134 ? -12.828 -19.578 -17.406 1 96.88 134 LEU B O 1
ATOM 2768 N N . GLY B 1 135 ? -12.242 -17.781 -16.094 1 97.94 135 GLY B N 1
ATOM 2769 C CA . GLY B 1 135 ? -13.375 -18.031 -15.219 1 97.94 135 GLY B CA 1
ATOM 2770 C C . GLY B 1 135 ? -13.172 -19.234 -14.312 1 97.94 135 GLY B C 1
ATOM 2771 O O . GLY B 1 135 ? -14.141 -19.844 -13.859 1 97.94 135 GLY B O 1
ATOM 2772 N N . ALA B 1 136 ? -11.93 -19.625 -14.055 1 98.25 136 ALA B N 1
ATOM 2773 C CA . ALA B 1 136 ? -11.609 -20.844 -13.312 1 98.25 136 ALA B CA 1
ATOM 2774 C C . ALA B 1 136 ? -11.617 -20.578 -11.812 1 98.25 136 ALA B C 1
ATOM 2776 O O . ALA B 1 136 ? -11.461 -19.438 -11.367 1 98.25 136 ALA B O 1
ATOM 2777 N N . ALA B 1 137 ? -11.828 -21.672 -11.094 1 98.56 137 ALA B N 1
ATOM 2778 C CA . ALA B 1 137 ? -11.586 -21.656 -9.656 1 98.56 137 ALA B CA 1
ATOM 2779 C C . ALA B 1 137 ? -10.117 -21.906 -9.344 1 98.56 137 ALA B C 1
ATOM 2781 O O . ALA B 1 137 ? -9.398 -22.516 -10.141 1 98.56 137 ALA B O 1
ATOM 2782 N N . THR B 1 138 ? -9.664 -21.359 -8.258 1 98.88 138 THR B N 1
ATOM 2783 C CA . THR B 1 138 ? -8.336 -21.672 -7.738 1 98.88 138 THR B CA 1
ATOM 2784 C C . THR B 1 138 ? -8.43 -22.422 -6.414 1 98.88 138 THR B C 1
ATOM 2786 O O . THR B 1 138 ? -9.367 -22.203 -5.637 1 98.88 138 THR B O 1
ATOM 2789 N N . GLU B 1 139 ? -7.453 -23.312 -6.227 1 98.56 139 GLU B N 1
ATOM 2790 C CA . GLU B 1 139 ? -7.492 -24.141 -5.031 1 98.56 139 GLU B CA 1
ATOM 2791 C C . GLU B 1 139 ? -6.098 -24.344 -4.449 1 98.56 139 GLU B C 1
ATOM 2793 O O . GLU B 1 139 ? -5.125 -24.516 -5.191 1 98.56 139 GLU B O 1
ATOM 2798 N N . VAL B 1 140 ? -6.012 -24.266 -3.156 1 98.31 140 VAL B N 1
ATOM 2799 C CA . VAL B 1 140 ? -4.855 -24.719 -2.391 1 98.31 140 VAL B CA 1
ATOM 2800 C C . VAL B 1 140 ? -5.242 -25.922 -1.541 1 98.31 140 VAL B C 1
ATOM 2802 O O . VAL B 1 140 ? -5.953 -25.781 -0.541 1 98.31 140 VAL B O 1
ATOM 2805 N N . GLU B 1 141 ? -4.77 -27.062 -1.916 1 96.38 141 GLU B N 1
ATOM 2806 C CA . GLU B 1 141 ? -5.164 -28.297 -1.271 1 96.38 141 GLU B CA 1
ATOM 2807 C C . GLU B 1 141 ? -4.391 -28.531 0.026 1 96.38 141 GLU B C 1
ATOM 2809 O O . GLU B 1 141 ? -3.408 -27.828 0.294 1 96.38 141 GLU B O 1
ATOM 2814 N N . ALA B 1 142 ? -4.891 -29.531 0.795 1 94.38 142 ALA B N 1
ATOM 2815 C CA . ALA B 1 142 ? -4.164 -29.922 2.002 1 94.38 142 ALA B CA 1
ATOM 2816 C C . ALA B 1 142 ? -2.729 -30.312 1.673 1 94.38 142 ALA B C 1
ATOM 2818 O O . ALA B 1 142 ? -2.488 -31.062 0.72 1 94.38 142 ALA B O 1
ATOM 2819 N N . GLY B 1 143 ? -1.786 -29.734 2.445 1 91.81 143 GLY B N 1
ATOM 2820 C CA . GLY B 1 143 ? -0.385 -30.062 2.24 1 91.81 143 GLY B CA 1
ATOM 2821 C C . GLY B 1 143 ? 0.3 -29.172 1.226 1 91.81 143 GLY B C 1
ATOM 2822 O O . GLY B 1 143 ? 1.527 -29.172 1.107 1 91.81 143 GLY B O 1
ATOM 2823 N N . ALA B 1 144 ? -0.476 -28.391 0.473 1 96 144 ALA B N 1
ATOM 2824 C CA . ALA B 1 144 ? 0.088 -27.453 -0.489 1 96 144 ALA B CA 1
ATOM 2825 C C . ALA B 1 144 ? 0.328 -26.094 0.156 1 96 144 ALA B C 1
ATOM 2827 O O . ALA B 1 144 ? -0.206 -25.797 1.229 1 96 144 ALA B O 1
ATOM 2828 N N . VAL B 1 145 ? 1.186 -25.297 -0.535 1 97.44 145 VAL B N 1
ATOM 2829 C CA . VAL B 1 145 ? 1.47 -23.969 -0.034 1 97.44 145 VAL B CA 1
ATOM 2830 C C . VAL B 1 145 ? 1.202 -22.938 -1.131 1 97.44 145 VAL B C 1
ATOM 2832 O O . VAL B 1 145 ? 1.339 -23.234 -2.318 1 97.44 145 VAL B O 1
ATOM 2835 N N . CYS B 1 146 ? 0.795 -21.812 -0.757 1 98.69 146 CYS B N 1
ATOM 2836 C CA . CYS B 1 146 ? 0.659 -20.594 -1.565 1 98.69 146 CYS B CA 1
ATOM 2837 C C . CYS B 1 146 ? 1.207 -19.391 -0.828 1 98.69 146 CYS B C 1
ATOM 2839 O O . CYS B 1 146 ? 0.474 -18.719 -0.1 1 98.69 146 CYS B O 1
ATOM 2841 N N . LEU B 1 147 ? 2.471 -19.078 -1.067 1 98.19 147 LEU B N 1
ATOM 2842 C CA . LEU B 1 147 ? 3.207 -18.125 -0.259 1 98.19 147 LEU B CA 1
ATOM 2843 C C . LEU B 1 147 ? 3.682 -16.953 -1.109 1 98.19 147 LEU B C 1
ATOM 2845 O O . LEU B 1 147 ? 3.83 -17.078 -2.326 1 98.19 147 LEU B O 1
ATOM 2849 N N . SER B 1 148 ? 3.938 -15.828 -0.411 1 97.88 148 SER B N 1
ATOM 2850 C CA . SER B 1 148 ? 4.527 -14.664 -1.066 1 97.88 148 SER B CA 1
ATOM 2851 C C . SER B 1 148 ? 3.678 -14.203 -2.248 1 97.88 148 SER B C 1
ATOM 2853 O O . SER B 1 148 ? 2.516 -13.836 -2.076 1 97.88 148 SER B O 1
ATOM 2855 N N . ALA B 1 149 ? 4.121 -14.32 -3.424 1 98.44 149 ALA B N 1
ATOM 2856 C CA . ALA B 1 149 ? 3.402 -13.797 -4.582 1 98.44 149 ALA B CA 1
ATOM 2857 C C . ALA B 1 149 ? 2.291 -14.75 -5.016 1 98.44 149 ALA B C 1
ATOM 2859 O O . ALA B 1 149 ? 1.405 -14.367 -5.785 1 98.44 149 ALA B O 1
ATOM 2860 N N . CYS B 1 150 ? 2.266 -15.969 -4.559 1 98.88 150 CYS B N 1
ATOM 2861 C CA . CYS B 1 150 ? 1.312 -17 -4.969 1 98.88 150 CYS B CA 1
ATOM 2862 C C . CYS B 1 150 ? -0.117 -16.562 -4.672 1 98.88 150 CYS B C 1
ATOM 2864 O O . CYS B 1 150 ? -1.034 -16.859 -5.438 1 98.88 150 CYS B O 1
ATOM 2866 N N . PRO B 1 151 ? -0.403 -15.891 -3.551 1 98.94 151 PRO B N 1
ATOM 2867 C CA . PRO B 1 151 ? -1.766 -15.422 -3.279 1 98.94 151 PRO B CA 1
ATOM 2868 C C . PRO B 1 151 ? -2.336 -14.57 -4.41 1 98.94 151 PRO B C 1
ATOM 2870 O O . PRO B 1 151 ? -3.557 -14.453 -4.543 1 98.94 151 PRO B O 1
ATOM 2873 N N . TYR B 1 152 ? -1.496 -14.023 -5.234 1 98.81 152 TYR B N 1
ATOM 2874 C CA . TYR B 1 152 ? -2.008 -13.266 -6.371 1 98.81 152 TYR B CA 1
ATOM 2875 C C . TYR B 1 152 ? -2.525 -14.203 -7.457 1 98.81 152 TYR B C 1
ATOM 2877 O O . TYR B 1 152 ? -3.426 -13.844 -8.219 1 98.81 152 TYR B O 1
ATOM 2885 N N . LEU B 1 153 ? -1.987 -15.43 -7.555 1 98.94 153 LEU B N 1
ATOM 2886 C CA . LEU B 1 153 ? -2.609 -16.453 -8.391 1 98.94 153 LEU B CA 1
ATOM 2887 C C . LEU B 1 153 ? -3.957 -16.875 -7.816 1 98.94 153 LEU B C 1
ATOM 2889 O O . LEU B 1 153 ? -4.945 -16.969 -8.547 1 98.94 153 LEU B O 1
ATOM 2893 N N . LEU B 1 154 ? -3.947 -17.109 -6.523 1 98.94 154 LEU B N 1
ATOM 2894 C CA . LEU B 1 154 ? -5.172 -17.516 -5.836 1 98.94 154 LEU B CA 1
ATOM 2895 C C . LEU B 1 154 ? -6.277 -16.484 -6.062 1 98.94 154 LEU B C 1
ATOM 2897 O O . LEU B 1 154 ? -7.418 -16.859 -6.355 1 98.94 154 LEU B O 1
ATOM 2901 N N . ALA B 1 155 ? -5.961 -15.258 -6.035 1 98.88 155 ALA B N 1
ATOM 2902 C CA . ALA B 1 155 ? -6.902 -14.148 -6.176 1 98.88 155 ALA B CA 1
ATOM 2903 C C . ALA B 1 155 ? -7.543 -14.148 -7.559 1 98.88 155 ALA B C 1
ATOM 2905 O O . ALA B 1 155 ? -8.633 -13.602 -7.746 1 98.88 155 ALA B O 1
ATOM 2906 N N . GLY B 1 156 ? -6.871 -14.758 -8.508 1 98.81 156 GLY B N 1
ATOM 2907 C CA . GLY B 1 156 ? -7.375 -14.773 -9.875 1 98.81 156 GLY B CA 1
ATOM 2908 C C . GLY B 1 156 ? -8.602 -15.648 -10.055 1 98.81 156 GLY B C 1
ATOM 2909 O O . GLY B 1 156 ? -9.312 -15.539 -11.055 1 98.81 156 GLY B O 1
ATOM 2910 N N . GLY B 1 157 ? -8.898 -16.516 -9.133 1 98.75 157 GLY B N 1
ATOM 2911 C CA . GLY B 1 157 ? -10.047 -17.406 -9.219 1 98.75 157 GLY B CA 1
ATOM 2912 C C . GLY B 1 157 ? -11.367 -16.703 -9 1 98.75 157 GLY B C 1
ATOM 2913 O O . GLY B 1 157 ? -11.469 -15.805 -8.164 1 98.75 157 GLY B O 1
ATOM 2914 N N . VAL B 1 158 ? -12.344 -17.172 -9.781 1 98.31 158 VAL B N 1
ATOM 2915 C CA . VAL B 1 158 ? -13.688 -16.672 -9.508 1 98.31 158 VAL B CA 1
ATOM 2916 C C . VAL B 1 158 ? -14.195 -17.266 -8.195 1 98.31 158 VAL B C 1
ATOM 2918 O O . VAL B 1 158 ? -14.906 -16.594 -7.441 1 98.31 158 VAL B O 1
ATOM 2921 N N . GLU B 1 159 ? -13.898 -18.516 -8.023 1 98.31 159 GLU B N 1
ATOM 2922 C CA . GLU B 1 159 ? -13.984 -19.172 -6.719 1 98.31 159 GLU B CA 1
ATOM 2923 C C . GLU B 1 159 ? -12.602 -19.516 -6.188 1 98.31 159 GLU B C 1
ATOM 2925 O O . GLU B 1 159 ? -11.742 -19.984 -6.938 1 98.31 159 GLU B O 1
ATOM 2930 N N . ARG B 1 160 ? -12.383 -19.219 -4.949 1 98.81 160 ARG B N 1
ATOM 2931 C CA . ARG B 1 160 ? -11.086 -19.406 -4.309 1 98.81 160 ARG B CA 1
ATOM 2932 C C . ARG B 1 160 ? -11.203 -20.312 -3.088 1 98.81 160 ARG B C 1
ATOM 2934 O O . ARG B 1 160 ? -11.852 -19.953 -2.102 1 98.81 160 ARG B O 1
ATOM 2941 N N . ARG B 1 161 ? -10.602 -21.453 -3.182 1 98.5 161 ARG B N 1
ATOM 2942 C CA . ARG B 1 161 ? -10.789 -22.469 -2.154 1 98.5 161 ARG B CA 1
ATOM 2943 C C . ARG B 1 161 ? -9.469 -22.859 -1.505 1 98.5 161 ARG B C 1
ATOM 2945 O O . ARG B 1 161 ? -8.5 -23.188 -2.199 1 98.5 161 ARG B O 1
ATOM 2952 N N . VAL B 1 162 ? -9.438 -22.766 -0.209 1 98.06 162 VAL B N 1
ATOM 2953 C CA . VAL B 1 162 ? -8.289 -23.234 0.56 1 98.06 162 VAL B CA 1
ATOM 2954 C C . VAL B 1 162 ? -8.719 -24.344 1.519 1 98.06 162 VAL B C 1
ATOM 2956 O O . VAL B 1 162 ? -9.523 -24.109 2.422 1 98.06 162 VAL B O 1
ATOM 2959 N N . ALA B 1 163 ? -8.234 -25.5 1.311 1 96.12 163 ALA B N 1
ATOM 2960 C CA . ALA B 1 163 ? -8.578 -26.656 2.154 1 96.12 163 ALA B CA 1
ATOM 2961 C C . ALA B 1 163 ? -7.938 -26.531 3.533 1 96.12 163 ALA B C 1
ATOM 2963 O O . ALA B 1 163 ? -6.961 -25.797 3.707 1 96.12 163 ALA B O 1
ATOM 2964 N N . GLU B 1 164 ? -8.57 -27.266 4.516 1 93.44 164 GLU B N 1
ATOM 2965 C CA . GLU B 1 164 ? -7.887 -27.406 5.797 1 93.44 164 GLU B CA 1
ATOM 2966 C C . GLU B 1 164 ? -6.508 -28.031 5.621 1 93.44 164 GLU B C 1
ATOM 2968 O O . GLU B 1 164 ? -6.375 -29.078 4.977 1 93.44 164 GLU B O 1
ATOM 2973 N N . GLY B 1 165 ? -5.496 -27.359 6.059 1 91.88 165 GLY B N 1
ATOM 2974 C CA . GLY B 1 165 ? -4.137 -27.844 5.891 1 91.88 165 GLY B CA 1
ATOM 2975 C C . GLY B 1 165 ? -3.404 -27.172 4.742 1 91.88 165 GLY B C 1
ATOM 2976 O O . GLY B 1 165 ? -2.195 -27.344 4.582 1 91.88 165 GLY B O 1
ATOM 2977 N N . GLY B 1 166 ? -4.141 -26.5 3.871 1 95.12 166 GLY B N 1
ATOM 2978 C CA . GLY B 1 166 ? -3.5 -25.625 2.906 1 95.12 166 GLY B CA 1
ATOM 2979 C C . GLY B 1 166 ? -2.947 -24.359 3.531 1 95.12 166 GLY B C 1
ATOM 2980 O O . GLY B 1 166 ? -3.566 -23.781 4.426 1 95.12 166 GLY B O 1
ATOM 2981 N N . LEU B 1 167 ? -1.762 -23.984 3.098 1 95.88 167 LEU B N 1
ATOM 2982 C CA . LEU B 1 167 ? -1.104 -22.859 3.75 1 95.88 167 LEU B CA 1
ATOM 2983 C C . LEU B 1 167 ? -0.982 -21.672 2.799 1 95.88 167 LEU B C 1
ATOM 2985 O O . LEU B 1 167 ? -0.517 -21.828 1.667 1 95.88 167 LEU B O 1
ATOM 2989 N N . VAL B 1 168 ? -1.474 -20.547 3.227 1 98.25 168 VAL B N 1
ATOM 2990 C CA . VAL B 1 168 ? -1.4 -19.297 2.475 1 98.25 168 VAL B CA 1
ATOM 2991 C C . VAL B 1 168 ? -0.694 -18.234 3.309 1 98.25 168 VAL B C 1
ATOM 2993 O O . VAL B 1 168 ? -1.019 -18.031 4.484 1 98.25 168 VAL B O 1
ATOM 2996 N N . GLY B 1 169 ? 0.337 -17.562 2.74 1 98.31 169 GLY B N 1
ATOM 2997 C CA . GLY B 1 169 ? 1.073 -16.578 3.518 1 98.31 169 GLY B CA 1
ATOM 2998 C C . GLY B 1 169 ? 1.608 -15.43 2.676 1 98.31 169 GLY B C 1
ATOM 2999 O O . GLY B 1 169 ? 1.745 -15.562 1.457 1 98.31 169 GLY B O 1
ATOM 3000 N N . VAL B 1 170 ? 1.839 -14.328 3.326 1 98.5 170 VAL B N 1
ATOM 3001 C CA . VAL B 1 170 ? 2.322 -13.141 2.637 1 98.5 170 VAL B CA 1
ATOM 3002 C C . VAL B 1 170 ? 3.461 -12.508 3.434 1 98.5 170 VAL B C 1
ATOM 3004 O O . VAL B 1 170 ? 3.592 -12.742 4.637 1 98.5 170 VAL B O 1
ATOM 3007 N N . HIS B 1 171 ? 4.285 -11.75 2.723 1 97.88 171 HIS B N 1
ATOM 3008 C CA . HIS B 1 171 ? 5.363 -10.945 3.281 1 97.88 171 HIS B CA 1
ATOM 3009 C C . HIS B 1 171 ? 5.746 -9.812 2.336 1 97.88 171 HIS B C 1
ATOM 3011 O O . HIS B 1 171 ? 5.109 -9.617 1.299 1 97.88 171 HIS B O 1
ATOM 3017 N N . GLN B 1 172 ? 6.699 -9.039 2.775 1 96.56 172 GLN B N 1
ATOM 3018 C CA . GLN B 1 172 ? 7.191 -7.965 1.92 1 96.56 172 GLN B CA 1
ATOM 3019 C C . GLN B 1 172 ? 7.688 -8.508 0.582 1 96.56 172 GLN B C 1
ATOM 3021 O O . GLN B 1 172 ? 8.297 -9.578 0.527 1 96.56 172 GLN B O 1
ATOM 3026 N N . HIS B 1 173 ? 7.391 -7.676 -0.474 1 91.31 173 HIS B N 1
ATOM 3027 C CA . HIS B 1 173 ? 7.969 -8 -1.772 1 91.31 173 HIS B CA 1
ATOM 3028 C C . HIS B 1 173 ? 9.477 -7.77 -1.775 1 91.31 173 HIS B C 1
ATOM 3030 O O . HIS B 1 173 ? 9.969 -6.859 -1.103 1 91.31 173 HIS B O 1
ATOM 3036 N N . TYR B 1 174 ? 10.039 -8.672 -2.494 1 80.31 174 TYR B N 1
ATOM 3037 C CA . TYR B 1 174 ? 11.453 -8.438 -2.781 1 80.31 174 TYR B CA 1
ATOM 3038 C C . TYR B 1 174 ? 11.633 -7.762 -4.133 1 80.31 174 TYR B C 1
ATOM 3040 O O . TYR B 1 174 ? 11.141 -8.25 -5.152 1 80.31 174 TYR B O 1
ATOM 3048 N N . PHE B 1 175 ? 11.93 -6.449 -4.141 1 65.12 175 PHE B N 1
ATOM 3049 C CA . PHE B 1 175 ? 12.117 -5.762 -5.414 1 65.12 175 PHE B CA 1
ATOM 3050 C C . PHE B 1 175 ? 13.594 -5.77 -5.816 1 65.12 175 PHE B C 1
ATOM 3052 O O . PHE B 1 175 ? 14.391 -5 -5.281 1 65.12 175 PHE B O 1
ATOM 3059 N N . GLY B 1 176 ? 14.125 -6.84 -6.164 1 56.59 176 GLY B N 1
ATOM 3060 C CA . GLY B 1 176 ? 15.492 -7.07 -6.617 1 56.59 176 GLY B CA 1
ATOM 3061 C C . GLY B 1 176 ? 16.5 -6.188 -5.918 1 56.59 176 GLY B C 1
ATOM 3062 O O . GLY B 1 176 ? 16.188 -5.066 -5.516 1 56.59 176 GLY B O 1
ATOM 3063 N N . GLU B 1 177 ? 17.344 -6.727 -5.113 1 51.81 177 GLU B N 1
ATOM 3064 C CA . GLU B 1 177 ? 18.469 -6.121 -4.43 1 51.81 177 GLU B CA 1
ATOM 3065 C C . GLU B 1 177 ? 19.406 -5.434 -5.422 1 51.81 177 GLU B C 1
ATOM 3067 O O . GLU B 1 177 ? 20.516 -5.918 -5.688 1 51.81 177 GLU B O 1
ATOM 3072 N N . ASN B 1 178 ? 18.844 -4.98 -6.609 1 52.12 178 ASN B N 1
ATOM 3073 C CA . ASN B 1 178 ? 19.969 -4.371 -7.301 1 52.12 178 ASN B CA 1
ATOM 3074 C C . ASN B 1 178 ? 20.609 -3.271 -6.461 1 52.12 178 ASN B C 1
ATOM 3076 O O . ASN B 1 178 ? 20.047 -2.189 -6.309 1 52.12 178 ASN B O 1
ATOM 3080 N N . SER B 1 179 ? 21.578 -3.787 -5.695 1 56.69 179 SER B N 1
ATOM 3081 C CA . SER B 1 179 ? 22.406 -3.002 -4.793 1 56.69 179 SER B CA 1
ATOM 3082 C C . SER B 1 179 ? 22.984 -1.779 -5.496 1 56.69 179 SER B C 1
ATOM 3084 O O . SER B 1 179 ? 23.5 -0.869 -4.844 1 56.69 179 SER B O 1
ATOM 3086 N N . LEU B 1 180 ? 22.766 -1.759 -6.906 1 61.09 180 LEU B N 1
ATOM 3087 C CA . LEU B 1 180 ? 23.453 -0.645 -7.547 1 61.09 180 LEU B CA 1
ATOM 3088 C C . LEU B 1 180 ? 22.5 0.527 -7.77 1 61.09 180 LEU B C 1
ATOM 3090 O O . LEU B 1 180 ? 22.938 1.644 -8.055 1 61.09 180 LEU B O 1
ATOM 3094 N N . LEU B 1 181 ? 21.281 0.241 -7.488 1 68.12 181 LEU B N 1
ATOM 3095 C CA . LEU B 1 181 ? 20.344 1.336 -7.719 1 68.12 181 LEU B CA 1
ATOM 3096 C C . LEU B 1 181 ? 20.328 2.289 -6.527 1 68.12 181 LEU B C 1
ATOM 3098 O O . LEU B 1 181 ? 20.375 1.854 -5.375 1 68.12 181 LEU B O 1
ATOM 3102 N N . PRO B 1 182 ? 20.438 3.539 -6.953 1 76.06 182 PRO B N 1
ATOM 3103 C CA . PRO B 1 182 ? 20.25 4.496 -5.859 1 76.06 182 PRO B CA 1
ATOM 3104 C C . PRO B 1 182 ? 18.969 4.266 -5.082 1 76.06 182 PRO B C 1
ATOM 3106 O O . PRO B 1 182 ? 17.953 3.84 -5.66 1 76.06 182 PRO B O 1
ATOM 3109 N N . ALA B 1 183 ? 19.016 4.441 -3.859 1 78.31 183 ALA B N 1
ATOM 3110 C CA . ALA B 1 183 ? 17.922 4.184 -2.928 1 78.31 183 ALA B CA 1
ATOM 3111 C C . ALA B 1 183 ? 16.641 4.871 -3.385 1 78.31 183 ALA B C 1
ATOM 3113 O O . ALA B 1 183 ? 15.547 4.301 -3.279 1 78.31 183 ALA B O 1
ATOM 3114 N N . PHE B 1 184 ? 16.734 6.051 -3.941 1 79.12 184 PHE B N 1
ATOM 3115 C CA . PHE B 1 184 ? 15.539 6.797 -4.297 1 79.12 184 PHE B CA 1
ATOM 3116 C C . PHE B 1 184 ? 14.812 6.133 -5.457 1 79.12 184 PHE B C 1
ATOM 3118 O O . PHE B 1 184 ? 13.578 6.148 -5.516 1 79.12 184 PHE B O 1
ATOM 3125 N N . LEU B 1 185 ? 15.539 5.598 -6.344 1 81.44 185 LEU B N 1
ATOM 3126 C CA . LEU B 1 185 ? 14.914 4.887 -7.457 1 81.44 185 LEU B CA 1
ATOM 3127 C C . LEU B 1 185 ? 14.258 3.6 -6.977 1 81.44 185 LEU B C 1
ATOM 3129 O O . LEU B 1 185 ? 13.188 3.223 -7.469 1 81.44 185 LEU B O 1
ATOM 3133 N N . ALA B 1 186 ? 14.906 2.977 -6.043 1 83.88 186 ALA B N 1
ATOM 3134 C CA . ALA B 1 186 ? 14.328 1.762 -5.473 1 83.88 186 ALA B CA 1
ATOM 3135 C C . ALA B 1 186 ? 13.008 2.061 -4.766 1 83.88 186 ALA B C 1
ATOM 3137 O O . ALA B 1 186 ? 12.047 1.301 -4.891 1 83.88 186 ALA B O 1
ATOM 3138 N N . VAL B 1 187 ? 12.977 3.139 -4.082 1 87.44 187 VAL B N 1
ATOM 3139 C CA . VAL B 1 187 ? 11.789 3.562 -3.342 1 87.44 187 VAL B CA 1
ATOM 3140 C C . VAL B 1 187 ? 10.656 3.865 -4.312 1 87.44 187 VAL B C 1
ATOM 3142 O O . VAL B 1 187 ? 9.508 3.461 -4.086 1 87.44 187 VAL B O 1
ATOM 3145 N N . GLU B 1 188 ? 10.945 4.527 -5.359 1 88.69 188 GLU B N 1
ATOM 3146 C CA . GLU B 1 188 ? 9.945 4.824 -6.379 1 88.69 188 GLU B CA 1
ATOM 3147 C C . GLU B 1 188 ? 9.383 3.543 -6.992 1 88.69 188 GLU B C 1
ATOM 3149 O O . GLU B 1 188 ? 8.164 3.408 -7.156 1 88.69 188 GLU B O 1
ATOM 3154 N N . ASP B 1 189 ? 10.234 2.648 -7.266 1 88.31 189 ASP B N 1
ATOM 3155 C CA . ASP B 1 189 ? 9.852 1.4 -7.914 1 88.31 189 ASP B CA 1
ATOM 3156 C C . ASP B 1 189 ? 8.961 0.557 -7 1 88.31 189 ASP B C 1
ATOM 3158 O O . ASP B 1 189 ? 8 -0.062 -7.457 1 88.31 189 ASP B O 1
ATOM 3162 N N . VAL B 1 190 ? 9.32 0.558 -5.785 1 91.31 190 VAL B N 1
ATOM 3163 C CA . VAL B 1 190 ? 8.539 -0.217 -4.824 1 91.31 190 VAL B CA 1
ATOM 3164 C C . VAL B 1 190 ? 7.121 0.34 -4.742 1 91.31 190 VAL B C 1
ATOM 3166 O O . VAL B 1 190 ? 6.148 -0.42 -4.738 1 91.31 190 VAL B O 1
ATOM 3169 N N . GLN B 1 191 ? 7 1.605 -4.703 1 93.56 191 GLN B N 1
ATOM 3170 C CA . GLN B 1 191 ? 5.68 2.215 -4.594 1 93.56 191 GLN B CA 1
ATOM 3171 C C . GLN B 1 191 ? 4.863 1.991 -5.863 1 93.56 191 GLN B C 1
ATOM 3173 O O . GLN B 1 191 ? 3.672 1.676 -5.793 1 93.56 191 GLN B O 1
ATOM 3178 N N . ARG B 1 192 ? 5.445 2.094 -7 1 93.25 192 ARG B N 1
ATOM 3179 C CA . ARG B 1 192 ? 4.738 1.814 -8.242 1 93.25 192 ARG B CA 1
ATOM 3180 C C . ARG B 1 192 ? 4.27 0.365 -8.297 1 93.25 192 ARG B C 1
ATOM 3182 O O . ARG B 1 192 ? 3.143 0.085 -8.711 1 93.25 192 ARG B O 1
ATOM 3189 N N . GLY B 1 193 ? 5.172 -0.501 -7.938 1 93.81 193 GLY B N 1
ATOM 3190 C CA . GLY B 1 193 ? 4.816 -1.91 -7.895 1 93.81 193 GLY B CA 1
ATOM 3191 C C . GLY B 1 193 ? 3.67 -2.211 -6.945 1 93.81 193 GLY B C 1
ATOM 3192 O O . GLY B 1 193 ? 2.787 -3.01 -7.266 1 93.81 193 GLY B O 1
ATOM 3193 N N . GLN B 1 194 ? 3.691 -1.569 -5.812 1 95.56 194 GLN B N 1
ATOM 3194 C CA . GLN B 1 194 ? 2.623 -1.777 -4.84 1 95.56 194 GLN B CA 1
ATOM 3195 C C . GLN B 1 194 ? 1.297 -1.223 -5.348 1 95.56 194 GLN B C 1
ATOM 3197 O O . GLN B 1 194 ? 0.235 -1.783 -5.07 1 95.56 194 GLN B O 1
ATOM 3202 N N . ALA B 1 195 ? 1.361 -0.166 -6.059 1 95.94 195 ALA B N 1
ATOM 3203 C CA . ALA B 1 195 ? 0.149 0.366 -6.676 1 95.94 195 ALA B CA 1
ATOM 3204 C C . ALA B 1 195 ? -0.443 -0.63 -7.672 1 95.94 195 ALA B C 1
ATOM 3206 O O . ALA B 1 195 ? -1.661 -0.815 -7.723 1 95.94 195 ALA B O 1
ATOM 3207 N N . GLU B 1 196 ? 0.382 -1.224 -8.438 1 95.81 196 GLU B N 1
ATOM 3208 C CA . GLU B 1 196 ? -0.073 -2.223 -9.398 1 95.81 196 GLU B CA 1
ATOM 3209 C C . GLU B 1 196 ? -0.748 -3.398 -8.695 1 95.81 196 GLU B C 1
ATOM 3211 O O . GLU B 1 196 ? -1.784 -3.887 -9.148 1 95.81 196 GLU B O 1
ATOM 3216 N N . VAL B 1 197 ? -0.173 -3.77 -7.648 1 97.44 197 VAL B N 1
ATOM 3217 C CA . VAL B 1 197 ? -0.732 -4.887 -6.895 1 97.44 197 VAL B CA 1
ATOM 3218 C C . VAL B 1 197 ? -2.088 -4.488 -6.312 1 97.44 197 VAL B C 1
ATOM 3220 O O . VAL B 1 197 ? -3.045 -5.266 -6.371 1 97.44 197 VAL B O 1
ATOM 3223 N N . MET B 1 198 ? -2.135 -3.32 -5.754 1 97.31 198 MET B N 1
ATOM 3224 C CA . MET B 1 198 ? -3.396 -2.865 -5.176 1 97.31 198 MET B CA 1
ATOM 3225 C C . MET B 1 198 ? -4.488 -2.799 -6.234 1 97.31 198 MET B C 1
ATOM 3227 O O . MET B 1 198 ? -5.629 -3.201 -5.988 1 97.31 198 MET B O 1
ATOM 3231 N N . ARG B 1 199 ? -4.184 -2.287 -7.398 1 96.69 199 ARG B N 1
ATOM 3232 C CA . ARG B 1 199 ? -5.137 -2.256 -8.5 1 96.69 199 ARG B CA 1
ATOM 3233 C C . ARG B 1 199 ? -5.602 -3.662 -8.867 1 96.69 199 ARG B C 1
ATOM 3235 O O . ARG B 1 199 ? -6.793 -3.891 -9.078 1 96.69 199 ARG B O 1
ATOM 3242 N N . TYR B 1 200 ? -4.68 -4.539 -8.945 1 98.19 200 TYR B N 1
ATOM 3243 C CA . TYR B 1 200 ? -4.98 -5.93 -9.266 1 98.19 200 TYR B CA 1
ATOM 3244 C C . TYR B 1 200 ? -5.926 -6.531 -8.227 1 98.19 200 TYR B C 1
ATOM 3246 O O . TYR B 1 200 ? -6.922 -7.168 -8.578 1 98.19 200 TYR B O 1
ATOM 3254 N N . LEU B 1 201 ? -5.609 -6.34 -6.953 1 98.31 201 LEU B N 1
ATOM 3255 C CA . LEU B 1 201 ? -6.457 -6.891 -5.902 1 98.31 201 LEU B CA 1
ATOM 3256 C C . LEU B 1 201 ? -7.867 -6.309 -5.977 1 98.31 201 LEU B C 1
ATOM 3258 O O . LEU B 1 201 ? -8.852 -7.027 -5.805 1 98.31 201 LEU B O 1
ATOM 3262 N N . ASP B 1 202 ? -7.887 -5.055 -6.254 1 96.38 202 ASP B N 1
ATOM 3263 C CA . ASP B 1 202 ? -9.18 -4.402 -6.438 1 96.38 202 ASP B CA 1
ATOM 3264 C C . ASP B 1 202 ? -9.945 -5.027 -7.602 1 96.38 202 ASP B C 1
ATOM 3266 O O . ASP B 1 202 ? -11.141 -5.32 -7.48 1 96.38 202 ASP B O 1
ATOM 3270 N N . GLU B 1 203 ? -9.281 -5.266 -8.688 1 97.06 203 GLU B N 1
ATOM 3271 C CA . GLU B 1 203 ? -9.867 -5.895 -9.867 1 97.06 203 GLU B CA 1
ATOM 3272 C C . GLU B 1 203 ? -10.422 -7.277 -9.539 1 97.06 203 GLU B C 1
ATOM 3274 O O . GLU B 1 203 ? -11.461 -7.68 -10.07 1 97.06 203 GLU B O 1
ATOM 3279 N N . MET B 1 204 ? -9.734 -7.961 -8.688 1 98.38 204 MET B N 1
ATOM 3280 C CA . MET B 1 204 ? -10.094 -9.344 -8.383 1 98.38 204 MET B CA 1
ATOM 3281 C C . MET B 1 204 ? -11.125 -9.406 -7.27 1 98.38 204 MET B C 1
ATOM 3283 O O . MET B 1 204 ? -11.617 -10.484 -6.93 1 98.38 204 MET B O 1
ATOM 3287 N N . GLY B 1 205 ? -11.453 -8.297 -6.66 1 97.44 205 GLY B N 1
ATOM 3288 C CA . GLY B 1 205 ? -12.422 -8.273 -5.574 1 97.44 205 GLY B CA 1
ATOM 3289 C C . GLY B 1 205 ? -11.844 -8.719 -4.246 1 97.44 205 GLY B C 1
ATOM 3290 O O . GLY B 1 205 ? -12.555 -9.258 -3.398 1 97.44 205 GLY B O 1
ATOM 3291 N N . VAL B 1 206 ? -10.547 -8.562 -4.078 1 98.12 206 VAL B N 1
ATOM 3292 C CA . VAL B 1 206 ? -9.859 -8.914 -2.836 1 98.12 206 VAL B CA 1
ATOM 3293 C C . VAL B 1 206 ? -9.609 -7.648 -2.016 1 98.12 206 VAL B C 1
ATOM 3295 O O . VAL B 1 206 ? -9.266 -6.598 -2.57 1 98.12 206 VAL B O 1
ATOM 3298 N N . ASP B 1 207 ? -9.773 -7.738 -0.749 1 96.94 207 ASP B N 1
ATOM 3299 C CA . ASP B 1 207 ? -9.523 -6.621 0.158 1 96.94 207 ASP B CA 1
ATOM 3300 C C . ASP B 1 207 ? -8.047 -6.227 0.162 1 96.94 207 ASP B C 1
ATOM 3302 O O . ASP B 1 207 ? -7.184 -7.059 0.436 1 96.94 207 ASP B O 1
ATOM 3306 N N . PRO B 1 208 ? -7.754 -4.957 -0.074 1 95.12 208 PRO B N 1
ATOM 3307 C CA . PRO B 1 208 ? -6.352 -4.543 -0.156 1 95.12 208 PRO B CA 1
ATOM 3308 C C . PRO B 1 208 ? -5.625 -4.66 1.18 1 95.12 208 PRO B C 1
ATOM 3310 O O . PRO B 1 208 ? -4.395 -4.582 1.225 1 95.12 208 PRO B O 1
ATOM 3313 N N . ARG B 1 209 ? -6.297 -4.855 2.262 1 95.81 209 ARG B N 1
ATOM 3314 C CA . ARG B 1 209 ? -5.66 -5.035 3.561 1 95.81 209 ARG B CA 1
ATOM 3315 C C . ARG B 1 209 ? -4.785 -6.285 3.574 1 95.81 209 ARG B C 1
ATOM 3317 O O . ARG B 1 209 ? -3.963 -6.465 4.477 1 95.81 209 ARG B O 1
ATOM 3324 N N . LEU B 1 210 ? -4.934 -7.113 2.568 1 97.56 210 LEU B N 1
ATOM 3325 C CA . LEU B 1 210 ? -3.977 -8.195 2.365 1 97.56 210 LEU B CA 1
ATOM 3326 C C . LEU B 1 210 ? -2.551 -7.656 2.303 1 97.56 210 LEU B C 1
ATOM 3328 O O . LEU B 1 210 ? -1.635 -8.242 2.885 1 97.56 210 LEU B O 1
ATOM 3332 N N . MET B 1 211 ? -2.432 -6.527 1.662 1 97.5 211 MET B N 1
ATOM 3333 C CA . MET B 1 211 ? -1.113 -5.93 1.478 1 97.5 211 MET B CA 1
ATOM 3334 C C . MET B 1 211 ? -0.532 -5.473 2.811 1 97.5 211 MET B C 1
ATOM 3336 O O . MET B 1 211 ? 0.686 -5.492 3.002 1 97.5 211 MET B O 1
ATOM 3340 N N . MET B 1 212 ? -1.358 -5.027 3.691 1 96.19 212 MET B N 1
ATOM 3341 C CA . MET B 1 212 ? -0.91 -4.566 5 1 96.19 212 MET B CA 1
ATOM 3342 C C . MET B 1 212 ? -0.152 -5.664 5.738 1 96.19 212 MET B C 1
ATOM 3344 O O . MET B 1 212 ? 0.933 -5.426 6.273 1 96.19 212 MET B O 1
ATOM 3348 N N . HIS B 1 213 ? -0.68 -6.871 5.719 1 95.94 213 HIS B N 1
ATOM 3349 C CA . HIS B 1 213 ? -0.042 -8.008 6.367 1 95.94 213 HIS B CA 1
ATOM 3350 C C . HIS B 1 213 ? 1.292 -8.344 5.707 1 95.94 213 HIS B C 1
ATOM 3352 O O . HIS B 1 213 ? 2.264 -8.672 6.391 1 95.94 213 HIS B O 1
ATOM 3358 N N . GLY B 1 214 ? 1.322 -8.219 4.426 1 97.25 214 GLY B N 1
ATOM 3359 C CA . GLY B 1 214 ? 2.568 -8.461 3.713 1 97.25 214 GLY B CA 1
ATOM 3360 C C . GLY B 1 214 ? 3.637 -7.426 4.02 1 97.25 214 GLY B C 1
ATOM 3361 O O . GLY B 1 214 ? 4.754 -7.777 4.402 1 97.25 214 GLY B O 1
ATOM 3362 N N . MET B 1 215 ? 3.225 -6.223 3.939 1 96.75 215 MET B N 1
ATOM 3363 C CA . MET B 1 215 ? 4.168 -5.113 4.074 1 96.75 215 MET B CA 1
ATOM 3364 C C . MET B 1 215 ? 4.734 -5.051 5.488 1 96.75 215 MET B C 1
ATOM 3366 O O . MET B 1 215 ? 5.855 -4.586 5.691 1 96.75 215 MET B O 1
ATOM 3370 N N . GLU B 1 216 ? 4.078 -5.621 6.438 1 95.38 216 GLU B N 1
ATOM 3371 C CA . GLU B 1 216 ? 4.516 -5.594 7.828 1 95.38 216 GLU B CA 1
ATOM 3372 C C . GLU B 1 216 ? 5.477 -6.742 8.125 1 95.38 216 GLU B C 1
ATOM 3374 O O . GLU B 1 216 ? 6.129 -6.758 9.172 1 95.38 216 GLU B O 1
ATOM 3379 N N . THR B 1 217 ? 5.539 -7.672 7.262 1 96.12 217 THR B N 1
ATOM 3380 C CA . THR B 1 217 ? 6.281 -8.898 7.512 1 96.12 217 THR B CA 1
ATOM 3381 C C . THR B 1 217 ? 7.594 -8.906 6.73 1 96.12 217 THR B C 1
ATOM 3383 O O . THR B 1 217 ? 7.586 -8.891 5.496 1 96.12 217 THR B O 1
ATOM 3386 N N . PRO B 1 218 ? 8.703 -8.977 7.406 1 92.75 218 PRO B N 1
ATOM 3387 C CA . PRO B 1 218 ? 9.984 -8.961 6.691 1 92.75 218 PRO B CA 1
ATOM 3388 C C . PRO B 1 218 ? 10.078 -10.062 5.641 1 92.75 218 PRO B C 1
ATOM 3390 O O . PRO B 1 218 ? 9.5 -11.141 5.809 1 92.75 218 PRO B O 1
ATOM 3393 N N . ALA B 1 219 ? 10.938 -9.789 4.672 1 91.62 219 ALA B N 1
ATOM 3394 C CA . ALA B 1 219 ? 11.031 -10.672 3.512 1 91.62 219 ALA B CA 1
ATOM 3395 C C . ALA B 1 219 ? 11.523 -12.055 3.912 1 91.62 219 ALA B C 1
ATOM 3397 O O . ALA B 1 219 ? 11.227 -13.047 3.242 1 91.62 219 ALA B O 1
ATOM 3398 N N . ARG B 1 220 ? 12.234 -12.195 4.977 1 91.44 220 ARG B N 1
ATOM 3399 C CA . ARG B 1 220 ? 12.82 -13.469 5.383 1 91.44 220 ARG B CA 1
ATOM 3400 C C . ARG B 1 220 ? 11.828 -14.289 6.203 1 91.44 220 ARG B C 1
ATOM 3402 O O . ARG B 1 220 ? 12.102 -15.438 6.559 1 91.44 220 ARG B O 1
ATOM 3409 N N . GLU B 1 221 ? 10.711 -13.633 6.543 1 94.75 221 GLU B N 1
ATOM 3410 C CA . GLU B 1 221 ? 9.617 -14.289 7.254 1 94.75 221 GLU B CA 1
ATOM 3411 C C . GLU B 1 221 ? 8.336 -14.297 6.418 1 94.75 221 GLU B C 1
ATOM 3413 O O . GLU B 1 221 ? 8.289 -13.688 5.344 1 94.75 221 GLU B O 1
ATOM 3418 N N . ILE B 1 222 ? 7.379 -15.07 6.883 1 96.75 222 ILE B N 1
ATOM 3419 C CA . ILE B 1 222 ? 6.094 -15.156 6.195 1 96.75 222 ILE B CA 1
ATOM 3420 C C . ILE B 1 222 ? 4.961 -15.133 7.219 1 96.75 222 ILE B C 1
ATOM 3422 O O . ILE B 1 222 ? 5.035 -15.805 8.25 1 96.75 222 ILE B O 1
ATOM 3426 N N . TYR B 1 223 ? 3.988 -14.32 6.969 1 97.44 223 TYR B N 1
ATOM 3427 C CA . TYR B 1 223 ? 2.779 -14.25 7.781 1 97.44 223 TYR B CA 1
ATOM 3428 C C . TYR B 1 223 ? 1.705 -15.188 7.246 1 97.44 223 TYR B C 1
ATOM 3430 O O . TYR B 1 223 ? 1.218 -15.008 6.125 1 97.44 223 TYR B O 1
ATOM 3438 N N . MET B 1 224 ? 1.343 -16.141 8.055 1 97.62 224 MET B N 1
ATOM 3439 C CA . MET B 1 224 ? 0.36 -17.141 7.637 1 97.62 224 MET B CA 1
ATOM 3440 C C . MET B 1 224 ? -1.058 -16.672 7.934 1 97.62 224 MET B C 1
ATOM 3442 O O . MET B 1 224 ? -1.363 -16.281 9.062 1 97.62 224 MET B O 1
ATOM 3446 N N . LEU B 1 225 ? -1.839 -16.75 6.91 1 97.62 225 LEU B N 1
ATOM 3447 C CA . LEU B 1 225 ? -3.238 -16.359 7.055 1 97.62 225 LEU B CA 1
ATOM 3448 C C . LEU B 1 225 ? -4.094 -17.547 7.461 1 97.62 225 LEU B C 1
ATOM 3450 O O . LEU B 1 225 ? -4.039 -18.609 6.824 1 97.62 225 LEU B O 1
ATOM 3454 N N . ASP B 1 226 ? -4.906 -17.359 8.461 1 94.75 226 ASP B N 1
ATOM 3455 C CA . ASP B 1 226 ? -5.824 -18.438 8.82 1 94.75 226 ASP B CA 1
ATOM 3456 C C . ASP B 1 226 ? -7.133 -18.328 8.047 1 94.75 226 ASP B C 1
ATOM 3458 O O . ASP B 1 226 ? -7.32 -17.391 7.262 1 94.75 226 ASP B O 1
ATOM 3462 N N . ALA B 1 227 ? -8.008 -19.312 8.273 1 95.75 227 ALA B N 1
ATOM 3463 C CA . ALA B 1 227 ? -9.234 -19.422 7.484 1 95.75 227 ALA B CA 1
ATOM 3464 C C . ALA B 1 227 ? -10.117 -18.188 7.676 1 95.75 227 ALA B C 1
ATOM 3466 O O . ALA B 1 227 ? -10.727 -17.703 6.723 1 95.75 227 ALA B O 1
ATOM 3467 N N . ALA B 1 228 ? -10.195 -17.703 8.859 1 95.75 228 ALA B N 1
ATOM 3468 C CA . ALA B 1 228 ? -11.023 -16.547 9.156 1 95.75 228 ALA B CA 1
ATOM 3469 C C . ALA B 1 228 ? -10.516 -15.312 8.414 1 95.75 228 ALA B C 1
ATOM 3471 O O . ALA B 1 228 ? -11.305 -14.555 7.832 1 95.75 228 ALA B O 1
ATOM 3472 N N . ARG B 1 229 ? -9.219 -15.141 8.43 1 96.56 229 ARG B N 1
ATOM 3473 C CA . ARG B 1 229 ? -8.625 -13.984 7.77 1 96.56 229 ARG B CA 1
ATOM 3474 C C . ARG B 1 229 ? -8.766 -14.086 6.254 1 96.56 229 ARG B C 1
ATOM 3476 O O . ARG B 1 229 ? -9 -13.086 5.578 1 96.56 229 ARG B O 1
ATOM 3483 N N . LEU B 1 230 ? -8.602 -15.266 5.723 1 98.12 230 LEU B N 1
ATOM 3484 C CA . LEU B 1 230 ? -8.781 -15.477 4.293 1 98.12 230 LEU B CA 1
ATOM 3485 C C . LEU B 1 230 ? -10.18 -15.062 3.854 1 98.12 230 LEU B C 1
ATOM 3487 O O . LEU B 1 230 ? -10.344 -14.406 2.822 1 98.12 230 LEU B O 1
ATOM 3491 N N . ALA B 1 231 ? -11.133 -15.438 4.633 1 97.69 231 ALA B N 1
ATOM 3492 C CA . ALA B 1 231 ? -12.516 -15.109 4.32 1 97.69 231 ALA B CA 1
ATOM 3493 C C . ALA B 1 231 ? -12.773 -13.609 4.473 1 97.69 231 ALA B C 1
ATOM 3495 O O . ALA B 1 231 ? -13.406 -12.992 3.619 1 97.69 231 ALA B O 1
ATOM 3496 N N . GLU B 1 232 ? -12.211 -13.086 5.523 1 96.5 232 GLU B N 1
ATOM 3497 C CA . GLU B 1 232 ? -12.375 -11.664 5.797 1 96.5 232 GLU B CA 1
ATOM 3498 C C . GLU B 1 232 ? -11.828 -10.812 4.652 1 96.5 232 GLU B C 1
ATOM 3500 O O . GLU B 1 232 ? -12.43 -9.805 4.273 1 96.5 232 GLU B O 1
ATOM 3505 N N . LEU B 1 233 ? -10.766 -11.258 4.105 1 97.38 233 LEU B N 1
ATOM 3506 C CA . LEU B 1 233 ? -10.094 -10.508 3.053 1 97.38 233 LEU B CA 1
ATOM 3507 C C . LEU B 1 233 ? -10.641 -10.891 1.682 1 97.38 233 LEU B C 1
ATOM 3509 O O . LEU B 1 233 ? -10.195 -10.359 0.662 1 97.38 233 LEU B O 1
ATOM 3513 N N . ARG B 1 234 ? -11.523 -11.828 1.63 1 98.19 234 ARG B N 1
ATOM 3514 C CA . ARG B 1 234 ? -12.133 -12.336 0.406 1 98.19 234 ARG B CA 1
ATOM 3515 C C . ARG B 1 234 ? -11.102 -13.008 -0.488 1 98.19 234 ARG B C 1
ATOM 3517 O O . ARG B 1 234 ? -11.203 -12.969 -1.715 1 98.19 234 ARG B O 1
ATOM 3524 N N . LEU B 1 235 ? -10.094 -13.492 0.158 1 98.44 235 LEU B N 1
ATOM 3525 C CA . LEU B 1 235 ? -9.109 -14.289 -0.562 1 98.44 235 LEU B CA 1
ATOM 3526 C C . LEU B 1 235 ? -9.555 -15.742 -0.667 1 98.44 235 LEU B C 1
ATOM 3528 O O . LEU B 1 235 ? -9.023 -16.5 -1.481 1 98.44 235 LEU B O 1
ATOM 3532 N N . SER B 1 236 ? -10.453 -16.141 0.178 1 98.25 236 SER B N 1
ATOM 3533 C CA . SER B 1 236 ? -11.234 -17.359 -0.006 1 98.25 236 SER B CA 1
ATOM 3534 C C . SER B 1 236 ? -12.719 -17.047 -0.163 1 98.25 236 SER B C 1
ATOM 3536 O O . SER B 1 236 ? -13.211 -16.047 0.375 1 98.25 236 SER B O 1
ATOM 3538 N N . THR B 1 237 ? -13.32 -17.844 -0.982 1 95.56 237 THR B N 1
ATOM 3539 C CA . THR B 1 237 ? -14.75 -17.656 -1.201 1 95.56 237 THR B CA 1
ATOM 3540 C C . THR B 1 237 ? -15.531 -18.875 -0.725 1 95.56 237 THR B C 1
ATOM 3542 O O . THR B 1 237 ? -14.984 -19.969 -0.64 1 95.56 237 THR B O 1
ATOM 3545 N N . GLU B 1 238 ? -16.766 -18.656 0.04 1 72.94 238 GLU B N 1
ATOM 3546 C CA . GLU B 1 238 ? -17.625 -19.75 0.459 1 72.94 238 GLU B CA 1
ATOM 3547 C C . GLU B 1 238 ? -18.172 -20.516 -0.745 1 72.94 238 GLU B C 1
ATOM 3549 O O . GLU B 1 238 ? -18.359 -19.938 -1.818 1 72.94 238 GLU B O 1
ATOM 3554 N N . GLY B 1 239 ? -17.719 -21.688 -1.096 1 52.72 239 GLY B N 1
ATOM 3555 C CA . GLY B 1 239 ? -18.375 -22.5 -2.109 1 52.72 239 GLY B CA 1
ATOM 3556 C C . GLY B 1 239 ? -19.844 -22.141 -2.295 1 52.72 239 GLY B C 1
ATOM 3557 O O . GLY B 1 239 ? -20.531 -21.844 -1.327 1 52.72 239 GLY B O 1
ATOM 3558 N N . ALA B 1 240 ? -20.062 -21.562 -3.445 1 37.72 240 ALA B N 1
ATOM 3559 C CA . ALA B 1 240 ? -21.484 -21.594 -3.744 1 37.72 240 ALA B CA 1
ATOM 3560 C C . ALA B 1 240 ? -22.062 -23 -3.6 1 37.72 240 ALA B C 1
ATOM 3562 O O . ALA B 1 240 ? -21.344 -23.984 -3.816 1 37.72 240 ALA B O 1
#

Nearest PDB structures (foldseek):
  8cj4-assembly1_B  TM=7.479E-01  e=7.212E-05  Staphylococcus epidermidis
  6cfd-assembly1_B  TM=7.458E-01  e=1.351E-04  Enterococcus faecium
  7m1m-assembly2_M  TM=7.118E-01  e=3.055E-04  Pseudomonas aeruginosa
  8szn-assembly2_I  TM=7.056E-01  e=3.055E-04  Neisseria meningitidis
  6nay-assembly1_N  TM=7.011E-01  e=3.055E-04  Neisseria meningitidis

Sequence (480 aa):
MSAEAAPRRAIWAMLILQVGIGAALIGMDLARPAPPSPADLFAPASVPQMRPYRPDLRPAPGTDGPQMRPMPARLEFGGEGARVTLTGQIAAGDAARFSALLEQRGERPEVVELDSSGGVVSEALLIGRQIRALGAATEVEAGAVCLSACPYLLAGGVERRVAEGGLVGVHQHYFGENSLLPAFLAVEDVQRGQAEVMRYLDEMGVDPRLMMHGMETPAREIYMLDAARLAELRLSTEGAMSAEAAPRRAIWAMLILQVGIGAALIGMDLARPAPPSPADLFAPASVPQMRPYRPDLRPAPGTDGPQMRPMPARLEFGGEGARVTLTGQIAAGDAARFSALLEQRGERPEVVELDSSGGVVSEALLIGRQIRALGAATEVEAGAVCLSACPYLLAGGVERRVAEGGLVGVHQHYFGENSLLPAFLAVEDVQRGQAEVMRYLDEMGVDPRLMMHGMETPAREIYMLDAARLAELRLSTEGA

pLDDT: mean 85.01, std 18.95, range [29.2, 98.94]

InterPro domains:
  IPR029045 ClpP/crotonase-like domain superfamily [SSF52096] (79-212)

Radius of gyration: 27.97 Å; Cα contacts (8 Å, |Δi|>4): 914; chains: 2; bounding box: 92×79×54 Å